Protein 6S7V (pdb70)

B-factor: mean 104.99, std 56.51, range [13.63, 269.85]

Sequence (378 aa):
ANHKNFILMLIILFLMEFARGMYILSYINFLPTVTSIAVAITSLAFSIHFIADASTNFVIGFLLKKFGTKIVLTTGFILAFTSLFLVIWFPASPFVIIFSAMMLGIAVSPIWVIMLSSVEEDKRGKQMGYVYFSWLLGLLVGMVFMNLLIKVHPTRFAFMMSLVVLIAWILYYFVDVKLTNYNTRPVKAQLRQIVDVTKRHLLLFPGILLQGAAIAALVPILPTYATKVINVSTIEYTVAIIIGGIGCAVSMLFLSKLIDNRSRNFMYGVILSGFILYMILIFTLSMIVNIHILWIIALAIGLMYGILLPAWNTFMARFIKSDEQEETWGVFNSIQGFGSMIGPLFGGLITQFTNNLNNTFYFSALIFLVLAVFYGSY

Foldseek 3Di:
DLVVVLVLLLVLLLLLLLLLLDLEQAQLCCLVVVHVPDNCLSVQLNVLLLLLQLVLLQLVLLCPLAVHWVVLLVVLLVQLLVLLVVCLPVPNDSVSSSVNSSSSSNNSNLSVLQSLLFSAPLLPLQSVLSNVLSSVVSNVVSNVVLVVVVVVPRSNVSVVSSCSSVVSVVSCVPDDTRDDNDHRPVVDVVSVVVSVVLVVDPLPLVVQLLLLLQVQQCPVVVVVLLVVQDDDDPCLRVVLVVLLVVLLVVLSVVLSGCRSVPDDDDLLVVQLVLLVQVLVLLVVHSPDHDSCRSNVSSNSPSNSVNNNPSSVSSLSVVPPDDPSSSNSVSNSSSSNSNSNVVNNVVLVVLCPPHNSVSSVVSNVSSVVVVVVSVVSPD

Radius of gyration: 20.87 Å; Cα contacts (8 Å, |Δi|>4): 549; chains: 1; bounding box: 49×50×49 Å

Structure (mmCIF, N/CA/C/O backbone):
data_6S7V
#
_entry.id   6S7V
#
_cell.length_a   51.390
_cell.length_b   162.470
_cell.length_c   191.050
_cell.angle_alpha   90.000
_cell.angle_beta   90.000
_cell.angle_gamma   90.000
#
_symmetry.space_group_name_H-M   'C 2 2 21'
#
loop_
_atom_site.group_PDB
_atom_site.id
_atom_site.type_symbol
_atom_site.label_atom_id
_atom_site.label_alt_id
_atom_site.label_comp_id
_atom_site.label_asym_id
_atom_site.label_entity_id
_atom_site.label_seq_id
_atom_site.pdbx_PDB_ins_code
_atom_site.Cartn_x
_atom_site.Cartn_y
_atom_site.Cartn_z
_atom_site.occupancy
_atom_site.B_iso_or_equiv
_atom_site.auth_seq_id
_atom_site.auth_comp_id
_atom_site.auth_asym_id
_atom_site.auth_atom_id
_atom_site.pdbx_PDB_model_num
ATOM 1 N N . ALA A 1 1 ? 19.642 127.105 31.836 1.00 74.10 16 ALA A N 1
ATOM 2 C CA . ALA A 1 1 ? 19.631 126.432 33.135 1.00 71.31 16 ALA A CA 1
ATOM 3 C C . ALA A 1 1 ? 18.554 125.358 33.180 1.00 69.40 16 ALA A C 1
ATOM 4 O O . ALA A 1 1 ? 17.762 125.300 34.126 1.00 67.31 16 ALA A O 1
ATOM 6 N N . ASN A 1 2 ? 18.561 124.492 32.163 1.00 120.42 17 ASN A N 1
ATOM 7 C CA . ASN A 1 2 ? 17.362 123.728 31.831 1.00 119.50 17 ASN A CA 1
ATOM 8 C C . ASN A 1 2 ? 16.923 122.788 32.949 1.00 116.60 17 ASN A C 1
ATOM 9 O O . ASN A 1 2 ? 15.718 122.582 33.131 1.00 115.38 17 ASN A O 1
ATOM 14 N N . HIS A 1 3 ? 17.859 122.210 33.709 1.00 38.45 18 HIS A N 1
ATOM 15 C CA . HIS A 1 3 ? 17.436 121.340 34.807 1.00 35.79 18 HIS A CA 1
ATOM 16 C C . HIS A 1 3 ? 16.883 122.145 35.979 1.00 34.38 18 HIS A C 1
ATOM 17 O O . HIS A 1 3 ? 15.948 121.703 36.654 1.00 32.50 18 HIS A O 1
ATOM 24 N N . LYS A 1 4 ? 17.454 123.317 36.258 1.00 58.15 19 LYS A N 1
ATOM 25 C CA . LYS A 1 4 ? 16.867 124.165 37.286 1.00 57.14 19 LYS A CA 1
ATOM 26 C C . LYS A 1 4 ? 15.498 124.677 36.851 1.00 57.36 19 LYS A C 1
ATOM 27 O O . LYS A 1 4 ? 14.595 124.837 37.685 1.00 55.89 19 LYS A O 1
ATOM 33 N N . ASN A 1 5 ? 15.318 124.890 35.542 1.00 36.47 20 ASN A N 1
ATOM 34 C CA . ASN A 1 5 ? 14.056 125.344 34.983 1.00 36.97 20 ASN A CA 1
ATOM 35 C C . ASN A 1 5 ? 13.121 124.205 34.607 1.00 35.93 20 ASN A C 1
ATOM 36 O O . ASN A 1 5 ? 11.916 124.435 34.471 1.00 35.70 20 ASN A O 1
ATOM 41 N N . PHE A 1 6 ? 13.622 122.985 34.422 1.00 35.40 21 PHE A N 1
ATOM 42 C CA . PHE A 1 6 ? 12.684 121.875 34.365 1.00 34.04 21 PHE A CA 1
ATOM 43 C C . PHE A 1 6 ? 11.964 121.741 35.690 1.00 31.64 21 PHE A C 1
ATOM 44 O O . PHE A 1 6 ? 10.763 121.460 35.722 1.00 30.77 21 PHE A O 1
ATOM 52 N N . ILE A 1 7 ? 12.665 122.005 36.797 1.00 45.74 22 ILE A N 1
ATOM 53 C CA . ILE A 1 7 ? 12.001 122.008 38.095 1.00 43.71 22 ILE A CA 1
ATOM 54 C C . ILE A 1 7 ? 10.951 123.099 38.139 1.00 44.10 22 ILE A C 1
ATOM 55 O O . ILE A 1 7 ? 9.771 122.845 38.413 1.00 43.00 22 ILE A O 1
ATOM 60 N N . LEU A 1 8 ? 11.364 124.331 37.845 1.00 40.69 23 LEU A N 1
ATOM 61 C CA . LEU A 1 8 ? 10.444 125.452 37.950 1.00 41.19 23 LEU A CA 1
ATOM 62 C C . LEU A 1 8 ? 9.208 125.208 37.110 1.00 41.47 23 LEU A C 1
ATOM 63 O O . LEU A 1 8 ? 8.078 125.277 37.608 1.00 40.43 23 LEU A O 1
ATOM 68 N N . MET A 1 9 ? 9.405 124.851 35.845 1.00 32.95 24 MET A N 1
ATOM 69 C CA . MET A 1 9 ? 8.254 124.624 34.992 1.00 33.41 24 MET A CA 1
ATOM 70 C C . MET A 1 9 ? 7.419 123.466 35.498 1.00 31.32 24 MET A C 1
ATOM 71 O O . MET A 1 9 ? 6.183 123.551 35.483 1.00 30.94 24 MET A O 1
ATOM 76 N N . LEU A 1 10 ? 8.071 122.442 36.061 1.00 33.95 25 LEU A N 1
ATOM 77 C CA . LEU A 1 10 ? 7.335 121.334 36.662 1.00 31.94 25 LEU A CA 1
ATOM 78 C C . LEU A 1 10 ? 6.379 121.832 37.731 1.00 30.63 25 LEU A C 1
ATOM 79 O O . LEU A 1 10 ? 5.225 121.379 37.818 1.00 29.75 25 LEU A O 1
ATOM 84 N N . ILE A 1 11 ? 6.835 122.787 38.538 1.00 37.45 26 ILE A N 1
ATOM 85 C CA . ILE A 1 11 ? 5.964 123.353 39.551 1.00 36.46 26 ILE A CA 1
ATOM 86 C C . ILE A 1 11 ? 4.910 124.243 38.912 1.00 37.66 26 I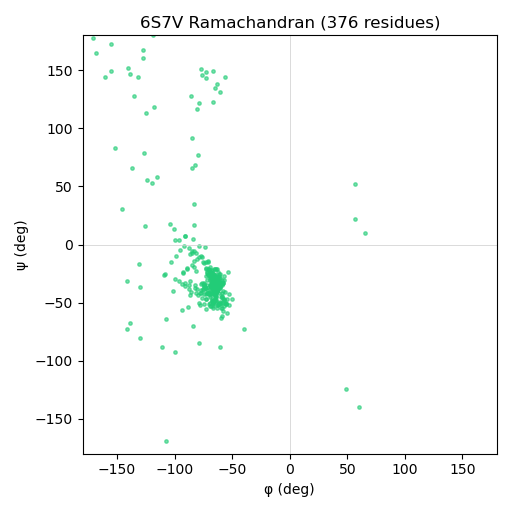LE A C 1
ATOM 87 O O . ILE A 1 11 ? 3.723 124.162 39.257 1.00 36.83 26 ILE A O 1
ATOM 92 N N . ILE A 1 12 ? 5.309 125.047 37.917 1.00 41.15 27 ILE A N 1
ATOM 93 C CA . ILE A 1 12 ? 4.363 125.976 37.309 1.00 42.48 27 ILE A CA 1
ATOM 94 C C . ILE A 1 12 ? 3.220 125.206 36.675 1.00 42.18 27 ILE A C 1
ATOM 95 O O . ILE A 1 12 ? 2.042 125.446 36.984 1.00 41.70 27 ILE A O 1
ATOM 100 N N . LEU A 1 13 ? 3.555 124.200 35.862 1.00 35.43 28 LEU A N 1
ATOM 101 C CA . LEU A 1 13 ? 2.528 123.323 35.328 1.00 35.03 28 LEU A CA 1
ATOM 102 C C . LEU A 1 13 ? 1.660 122.772 36.455 1.00 32.85 28 LEU A C 1
ATOM 103 O O . LEU A 1 13 ? 0.433 122.940 36.437 1.00 32.71 28 LEU A O 1
ATOM 108 N N . PHE A 1 14 ? 2.280 122.190 37.494 1.00 44.65 29 PHE A N 1
ATOM 109 C CA . PHE A 1 14 ? 1.464 121.646 38.578 1.00 42.71 29 PHE A CA 1
ATOM 110 C C . PHE A 1 14 ? 0.523 122.713 39.115 1.00 42.79 29 PHE A C 1
ATOM 111 O O . PHE A 1 14 ? -0.684 122.482 39.241 1.00 42.21 29 PHE A O 1
ATOM 119 N N . LEU A 1 15 ? 1.051 123.915 39.376 1.00 24.96 30 LEU A N 1
ATOM 120 C CA . LEU A 1 15 ? 0.214 124.951 39.956 1.00 25.11 30 LEU A CA 1
ATOM 121 C C . LEU A 1 15 ? -0.901 125.338 39.005 1.00 26.30 30 LEU A C 1
ATOM 122 O O . LEU A 1 15 ? -2.045 125.539 39.433 1.00 25.83 30 LEU A O 1
ATOM 127 N N . MET A 1 16 ? -0.603 125.377 37.701 1.00 27.89 31 MET A N 1
ATOM 128 C CA . MET A 1 16 ? -1.650 125.664 36.727 1.00 29.14 31 MET A CA 1
ATOM 129 C C . MET A 1 16 ? -2.695 124.564 36.689 1.00 27.96 31 MET A C 1
ATOM 130 O O . MET A 1 16 ? -3.884 124.850 36.539 1.00 28.23 31 MET A O 1
ATOM 135 N N . GLU A 1 17 ? -2.293 123.308 36.861 1.00 26.67 32 GLU A N 1
ATOM 136 C CA . GLU A 1 17 ? -3.311 122.272 36.977 1.00 25.46 32 GLU A CA 1
ATOM 137 C C . GLU A 1 17 ? -4.097 122.397 38.279 1.00 23.96 32 GLU A C 1
ATOM 138 O O . GLU A 1 17 ? -5.256 121.967 38.342 1.00 23.40 32 GLU A O 1
ATOM 144 N N . PHE A 1 18 ? -3.505 123.010 39.307 1.00 35.78 33 PHE A N 1
ATOM 145 C CA . PHE A 1 18 ? -4.275 123.302 40.504 1.00 34.71 33 PHE A CA 1
ATOM 146 C C . PHE A 1 18 ? -5.427 124.231 40.181 1.00 35.78 33 PHE A C 1
ATOM 147 O O . PHE A 1 18 ? -6.459 124.203 40.859 1.00 35.01 33 PHE A O 1
ATOM 155 N N . ALA A 1 19 ? -5.281 125.045 39.140 1.00 25.29 34 ALA A N 1
ATOM 156 C CA . ALA A 1 19 ? -6.348 125.945 38.739 1.00 26.50 34 ALA A CA 1
ATOM 157 C C . ALA A 1 19 ? -7.432 125.231 37.951 1.00 26.62 34 ALA A C 1
ATOM 158 O O . ALA A 1 19 ? -8.389 125.879 37.518 1.00 27.70 34 ALA A O 1
ATOM 160 N N . ARG A 1 20 ? -7.275 123.934 37.702 1.00 64.72 35 ARG A N 1
ATOM 161 C CA . ARG A 1 20 ? -8.389 123.084 37.306 1.00 64.36 35 ARG A CA 1
ATOM 162 C C . ARG A 1 20 ? -9.140 122.498 38.501 1.00 62.51 35 ARG A C 1
ATOM 163 O O . ARG A 1 20 ? -10.142 121.800 38.309 1.00 62.12 35 ARG A O 1
ATOM 171 N N . GLY A 1 21 ? -8.685 122.766 39.725 1.00 48.12 36 GLY A N 1
ATOM 172 C CA . GLY A 1 21 ? -9.592 122.658 40.835 1.00 46.95 36 GLY A CA 1
ATOM 173 C C . GLY A 1 21 ? -10.586 123.787 40.884 1.00 47.92 36 GLY A C 1
ATOM 174 O O . GLY A 1 21 ? -11.454 123.827 41.763 1.00 47.20 36 GLY A O 1
ATOM 175 N N . MET A 1 22 ? -10.471 124.725 39.949 1.00 28.03 37 MET A N 1
ATOM 176 C CA . MET A 1 22 ? -11.469 125.772 39.815 1.00 29.20 37 MET A CA 1
ATOM 177 C C . MET A 1 22 ? -12.467 125.487 38.702 1.00 30.12 37 MET A C 1
ATOM 178 O O . MET A 1 22 ? -13.484 124.808 38.892 1.00 29.35 37 MET A O 1
ATOM 183 N N . TYR A 1 23 ? -12.168 125.993 37.530 1.00 114.57 38 TYR A N 1
ATOM 184 C CA . TYR A 1 23 ? -13.192 126.145 36.526 1.00 115.91 38 TYR A CA 1
ATOM 185 C C . TYR A 1 23 ? -13.457 124.893 35.752 1.00 115.62 38 TYR A C 1
ATOM 186 O O . TYR A 1 23 ? -14.039 124.981 34.666 1.00 117.06 38 TYR A O 1
ATOM 195 N N . ILE A 1 24 ? -13.033 123.733 36.240 1.00 27.20 39 ILE A N 1
ATOM 196 C CA . ILE A 1 24 ? -13.393 122.506 35.545 1.00 26.94 39 ILE A CA 1
ATOM 197 C C . ILE A 1 24 ? -13.969 121.493 36.519 1.00 24.97 39 ILE A C 1
ATOM 198 O O . ILE A 1 24 ? -15.193 121.349 36.621 1.00 24.85 39 ILE A O 1
ATOM 203 N N . LEU A 1 25 ? -13.094 120.794 37.243 1.00 24.16 40 LEU A N 1
ATOM 204 C CA . LEU A 1 25 ? -13.522 119.612 37.981 1.00 22.45 40 LEU A CA 1
ATOM 205 C C . LEU A 1 25 ? -14.347 119.958 39.217 1.00 21.54 40 LEU A C 1
ATOM 206 O O . LEU A 1 25 ? -15.310 119.249 39.533 1.00 20.79 40 LEU A O 1
ATOM 211 N N . SER A 1 26 ? -14.025 121.037 39.922 1.00 21.05 41 SER A N 1
ATOM 212 C CA . SER A 1 26 ? -14.745 121.248 41.171 1.00 20.16 41 SER A CA 1
ATOM 213 C C . SER A 1 26 ? -15.746 122.392 41.091 1.00 21.32 41 SER A C 1
ATOM 214 O O . SER A 1 26 ? -16.957 122.165 41.216 1.00 21.22 41 SER A O 1
ATOM 217 N N . TYR A 1 27 ? -15.257 123.622 40.889 1.00 22.51 42 TYR A N 1
ATOM 218 C CA . TYR A 1 27 ? -16.108 124.790 41.101 1.00 23.50 42 TYR A CA 1
ATOM 219 C C . TYR A 1 27 ? -17.208 124.902 40.053 1.00 24.75 42 TYR A C 1
ATOM 220 O O . TYR A 1 27 ? -18.350 125.241 40.381 1.00 24.98 42 TYR A O 1
ATOM 229 N N . ILE A 1 28 ? -16.890 124.646 38.787 1.00 25.70 43 ILE A N 1
ATOM 230 C CA . ILE A 1 28 ? -17.944 124.667 37.779 1.00 26.93 43 ILE A CA 1
ATOM 231 C C . ILE A 1 28 ? -18.968 123.580 38.067 1.00 25.81 43 ILE A C 1
ATOM 232 O O . ILE A 1 28 ? -20.182 123.809 37.990 1.00 26.35 43 ILE A O 1
ATOM 237 N N . ASN A 1 29 ? -18.489 122.402 38.482 1.00 39.89 44 ASN A N 1
ATOM 238 C CA . ASN A 1 29 ? -19.364 121.276 38.754 1.00 38.84 44 ASN A CA 1
ATOM 239 C C . ASN A 1 29 ? -20.313 121.586 39.894 1.00 38.22 44 ASN A C 1
ATOM 240 O O . ASN A 1 29 ? -21.357 120.935 40.012 1.00 37.83 44 ASN A O 1
ATOM 245 N N . PHE A 1 30 ? -19.991 122.562 40.742 1.00 27.78 45 PHE A N 1
ATOM 246 C CA . PHE A 1 30 ? -20.859 122.805 41.882 1.00 27.23 45 PHE A CA 1
ATOM 247 C C . PHE A 1 30 ? -21.937 123.858 41.660 1.00 28.63 45 PHE A C 1
ATOM 248 O O . PHE A 1 30 ? -22.981 123.771 42.308 1.00 28.34 45 PHE A O 1
ATOM 256 N N . LEU A 1 31 ? -21.767 124.787 40.724 1.00 54.52 46 LEU A N 1
ATOM 257 C CA . LEU A 1 31 ? -22.644 125.959 40.659 1.00 55.93 46 LEU A CA 1
ATOM 258 C C . LEU A 1 31 ? -24.141 125.652 40.699 1.00 56.05 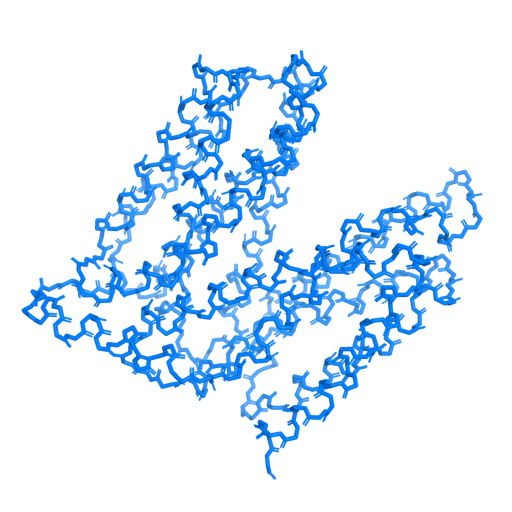46 LEU A C 1
ATOM 259 O O . LEU A 1 31 ? -24.858 126.321 41.461 1.00 56.28 46 LEU A O 1
ATOM 264 N N . PRO A 1 32 ? -24.679 124.694 39.935 1.00 66.66 47 PRO A N 1
ATOM 265 C CA . PRO A 1 32 ? -26.141 124.519 39.938 1.00 66.99 47 PRO A CA 1
ATOM 266 C C . PRO A 1 32 ? -26.719 124.230 41.312 1.00 65.76 47 PRO A C 1
ATOM 267 O O . PRO A 1 32 ? -27.848 124.656 41.588 1.00 66.36 47 PRO A O 1
ATOM 271 N N . THR A 1 33 ? -25.984 123.525 42.175 1.00 24.03 48 THR A N 1
ATOM 272 C CA . THR A 1 33 ? -26.529 123.155 43.479 1.00 22.95 48 THR A CA 1
ATOM 273 C C . THR A 1 33 ? -26.819 124.372 44.351 1.00 23.52 48 THR A C 1
ATOM 274 O O . THR A 1 33 ? -27.877 124.455 44.995 1.00 23.61 48 THR A O 1
ATOM 278 N N . VAL A 1 34 ? -25.900 125.327 44.383 1.00 27.40 49 VAL A N 1
ATOM 279 C CA . VAL A 1 34 ? -26.058 126.478 45.259 1.00 27.95 49 VAL A CA 1
ATOM 280 C C . VAL A 1 34 ? -26.732 127.662 44.580 1.00 29.81 49 VAL A C 1
ATOM 281 O O . VAL A 1 34 ? -27.339 128.494 45.273 1.00 30.41 49 VAL A O 1
ATOM 285 N N . THR A 1 35 ? -26.653 127.760 43.262 1.00 62.28 50 THR A N 1
ATOM 286 C CA . THR A 1 35 ? -27.150 128.908 42.528 1.00 64.22 50 THR A CA 1
ATOM 287 C C . THR A 1 35 ? -28.238 128.473 41.561 1.00 64.98 50 THR A C 1
ATOM 288 O O . THR A 1 35 ? -28.589 127.292 41.467 1.00 63.99 50 THR A O 1
ATOM 292 N N . SER A 1 36 ? -28.764 129.459 40.835 1.00 40.29 51 SER A N 1
ATOM 293 C CA . SER A 1 36 ? -29.755 129.241 39.790 1.00 41.41 51 SER A CA 1
ATOM 294 C C . SER A 1 36 ? -29.112 129.032 38.426 1.00 42.21 51 SER A C 1
ATOM 295 O O . SER A 1 36 ? -29.823 128.988 37.414 1.00 43.49 51 SER A O 1
ATOM 298 N N . ILE A 1 37 ? -27.781 128.927 38.381 1.00 62.20 52 ILE A N 1
ATOM 299 C CA . ILE A 1 37 ? -27.104 128.637 37.127 1.00 62.92 52 ILE A CA 1
ATOM 300 C C . ILE A 1 37 ? -27.527 127.274 36.611 1.00 62.17 52 ILE A C 1
ATOM 301 O O . ILE A 1 37 ? -27.583 126.289 37.357 1.00 60.40 52 ILE A O 1
ATOM 306 N N . ALA A 1 38 ? -27.756 127.208 35.304 1.00 59.38 53 ALA A N 1
ATOM 307 C CA . ALA A 1 38 ? -28.311 126.029 34.667 1.00 59.09 53 ALA A CA 1
ATOM 308 C C . ALA A 1 38 ? -27.463 124.803 34.946 1.00 57.24 53 ALA A C 1
ATOM 309 O O . ALA A 1 38 ? -26.233 124.870 35.029 1.00 56.79 53 ALA A O 1
ATOM 311 N N . VAL A 1 39 ? -28.148 123.667 35.091 1.00 60.02 54 VAL A N 1
ATOM 312 C CA . VAL A 1 39 ? -27.457 122.393 35.237 1.00 58.44 54 VAL A CA 1
ATOM 313 C C . VAL A 1 39 ? -26.636 122.078 33.997 1.00 59.30 54 VAL A C 1
ATOM 314 O O . VAL A 1 39 ? -25.694 121.283 34.063 1.00 58.23 54 VAL A O 1
ATOM 318 N N . ALA A 1 40 ? -27.007 122.663 32.855 1.00 72.60 55 ALA A N 1
ATOM 319 C CA . ALA A 1 40 ? -26.327 122.467 31.583 1.00 73.83 55 ALA A CA 1
ATOM 320 C C . ALA A 1 40 ? -25.230 123.483 31.331 1.00 74.78 55 ALA A C 1
ATOM 321 O O . ALA A 1 40 ? -24.231 123.148 30.690 1.00 75.07 55 ALA A O 1
ATOM 323 N N . ILE A 1 41 ? -25.401 124.719 31.804 1.00 50.72 56 ILE A N 1
ATOM 324 C CA . ILE A 1 41 ? -24.430 125.767 31.502 1.00 51.89 56 ILE A CA 1
ATOM 325 C C . ILE A 1 41 ? -23.059 125.413 32.068 1.00 50.42 56 ILE A C 1
ATOM 326 O O . ILE A 1 41 ? -22.025 125.655 31.428 1.00 51.28 56 ILE A O 1
ATOM 331 N N . THR A 1 42 ? -23.025 124.808 33.259 1.00 36.92 57 THR A N 1
ATOM 332 C CA . THR A 1 42 ? -21.756 124.314 33.773 1.00 35.50 57 THR A CA 1
ATOM 333 C C . THR A 1 42 ? -21.226 123.167 32.921 1.00 35.38 57 THR A C 1
ATOM 334 O O . THR A 1 42 ? -20.009 123.028 32.755 1.00 35.23 57 THR A O 1
ATOM 338 N N . SER A 1 43 ? -22.121 122.351 32.355 1.00 53.79 58 SER A N 1
ATOM 339 C CA . SER A 1 43 ? -21.690 121.291 31.451 1.00 53.96 58 SER A CA 1
ATOM 340 C C . SER A 1 43 ? -21.229 121.833 30.106 1.00 56.20 58 SER A C 1
ATOM 341 O O . SER A 1 43 ? -20.500 121.141 29.386 1.00 56.51 58 SER A O 1
ATOM 344 N N . LEU A 1 44 ? -21.653 123.039 29.741 1.00 36.09 59 LEU A N 1
ATOM 345 C CA . LEU A 1 44 ? -21.176 123.644 28.510 1.00 38.39 59 LEU A CA 1
ATOM 346 C C . LEU A 1 44 ? -19.858 124.378 28.707 1.00 38.57 59 LEU A C 1
ATOM 347 O O . LEU A 1 44 ? -18.969 124.279 27.852 1.00 39.67 59 LEU A O 1
ATOM 352 N N . ALA A 1 45 ? -19.714 125.105 29.824 1.00 58.97 60 ALA A N 1
ATOM 353 C CA . ALA A 1 45 ? -18.468 12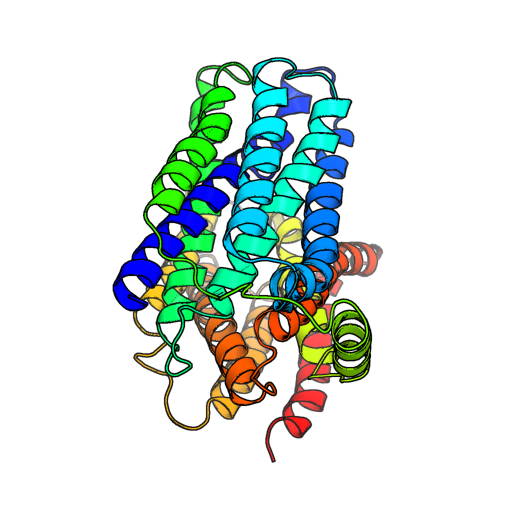5.822 30.083 1.00 59.13 60 ALA A CA 1
ATOM 354 C C . ALA A 1 45 ? -17.300 124.860 30.184 1.00 57.89 60 ALA A C 1
ATOM 355 O O . ALA A 1 45 ? -16.177 125.200 29.792 1.00 58.69 60 ALA A O 1
ATOM 357 N N . PHE A 1 46 ? -17.568 123.647 30.672 1.00 44.68 61 PHE A N 1
ATOM 358 C CA . PHE A 1 46 ? -16.572 122.583 30.731 1.00 43.52 61 PHE A CA 1
ATOM 359 C C . PHE A 1 46 ? -15.994 122.297 29.350 1.00 45.24 61 PHE A C 1
ATOM 360 O O . PHE A 1 46 ? -14.771 122.254 29.166 1.00 45.42 61 PHE A O 1
ATOM 368 N N . SER A 1 47 ? -16.863 122.145 28.352 1.00 47.68 62 SER A N 1
ATOM 369 C CA . SER A 1 47 ? -16.393 121.712 27.043 1.00 49.34 62 SER A CA 1
ATOM 370 C C . SER A 1 47 ? -15.837 122.881 26.229 1.00 51.70 62 SER A C 1
ATOM 371 O O . SER A 1 47 ? -14.833 122.721 25.528 1.00 52.72 62 SER A O 1
ATOM 374 N N . ILE A 1 48 ? -16.454 124.065 26.330 1.00 41.69 63 ILE A N 1
ATOM 375 C CA . ILE A 1 48 ? -15.898 125.276 25.724 1.00 43.86 63 ILE A CA 1
ATOM 376 C C . ILE A 1 48 ? -14.579 125.650 26.382 1.00 43.07 63 ILE A C 1
ATOM 377 O O . ILE A 1 48 ? -13.783 126.400 25.806 1.00 44.79 63 ILE A O 1
ATOM 382 N N . HIS A 1 49 ? -14.332 125.164 27.596 1.00 72.37 64 HIS A N 1
ATOM 383 C CA . HIS A 1 49 ? -12.981 125.233 28.134 1.00 71.56 64 HIS A CA 1
ATOM 384 C C . HIS A 1 49 ? -12.045 124.326 27.351 1.00 71.96 64 HIS A C 1
ATOM 385 O O . HIS A 1 49 ? -10.960 124.750 26.940 1.00 73.10 64 HIS A O 1
ATOM 392 N N . PHE A 1 50 ? -12.448 123.070 27.125 1.00 59.71 65 PHE A N 1
ATOM 393 C CA . PHE A 1 50 ? -11.526 122.125 26.494 1.00 59.96 65 PHE A CA 1
ATOM 394 C C . PHE A 1 50 ? -11.376 122.360 24.995 1.00 62.77 65 PHE A C 1
ATOM 395 O O . PHE A 1 50 ? -10.293 122.117 24.447 1.00 63.64 65 PHE A O 1
ATOM 403 N N . ILE A 1 51 ? -12.435 122.808 24.306 1.00 94.73 66 ILE A N 1
ATOM 404 C CA . ILE A 1 51 ? -12.236 123.178 22.908 1.00 97.66 66 ILE A CA 1
ATOM 405 C C . ILE A 1 51 ? -11.333 124.397 22.827 1.00 99.00 66 ILE A C 1
ATOM 406 O O . ILE A 1 51 ? -10.551 124.528 21.883 1.00 101.02 66 ILE A O 1
ATOM 411 N N . ALA A 1 52 ? -11.379 125.279 23.830 1.00 75.90 67 ALA A N 1
ATOM 412 C CA . ALA A 1 52 ? -10.485 126.430 23.831 1.00 77.11 67 ALA A CA 1
ATOM 413 C C . ALA A 1 52 ? -9.035 125.983 23.921 1.00 76.64 67 ALA A C 1
ATOM 414 O O . ALA A 1 52 ? -8.187 126.445 23.152 1.00 78.66 67 ALA A O 1
ATOM 416 N N . ASP A 1 53 ? -8.742 125.039 24.821 1.00 49.21 68 ASP A N 1
ATOM 417 C CA . ASP A 1 53 ? -7.385 124.515 24.928 1.00 48.70 68 ASP A CA 1
ATOM 418 C C . ASP A 1 53 ? -6.969 123.806 23.644 1.00 50.48 68 ASP A C 1
ATOM 419 O O . ASP A 1 53 ? -5.917 124.109 23.067 1.00 52.06 68 ASP A O 1
ATOM 424 N N . ALA A 1 54 ? -7.798 122.867 23.172 1.00 75.64 69 ALA A N 1
ATOM 425 C CA . ALA A 1 54 ? -7.411 122.055 22.023 1.00 77.24 69 ALA A CA 1
ATOM 426 C C . ALA A 1 54 ? -7.228 122.912 20.779 1.00 80.51 69 ALA A C 1
ATOM 427 O O . ALA A 1 54 ? -6.304 122.681 19.991 1.00 82.13 69 ALA A O 1
ATOM 429 N N . SER A 1 55 ? -8.068 123.934 20.607 1.00 52.63 70 SER A N 1
ATOM 430 C CA . SER A 1 55 ? -7.936 124.817 19.457 1.00 55.87 70 SER A CA 1
ATOM 431 C C . SER A 1 55 ? -6.725 125.718 19.606 1.00 56.65 70 SER A C 1
ATOM 432 O O . SER A 1 55 ? -5.929 125.861 18.673 1.00 58.95 70 SER A O 1
ATOM 435 N N . THR A 1 56 ? -6.557 126.323 20.781 1.00 98.44 71 THR A N 1
ATOM 436 C CA . THR A 1 56 ? -5.481 127.278 20.957 1.00 99.27 71 THR A CA 1
ATOM 437 C C . THR A 1 56 ? -4.115 126.606 20.929 1.00 98.96 71 THR A C 1
ATOM 438 O O . THR A 1 56 ? -3.116 127.288 20.683 1.00 100.42 71 THR A O 1
ATOM 442 N N . ASN A 1 57 ? -4.055 125.287 21.145 1.00 72.91 72 ASN A N 1
ATOM 443 C CA . ASN A 1 57 ? -2.766 124.605 21.211 1.00 72.48 72 ASN A CA 1
ATOM 444 C C . ASN A 1 57 ? -1.957 124.792 19.930 1.00 75.57 72 ASN A C 1
ATOM 445 O O . ASN A 1 57 ? -0.816 125.281 19.959 1.00 76.34 72 ASN A O 1
ATOM 450 N N . PHE A 1 58 ? -2.526 124.402 18.787 1.00 72.57 73 PHE A N 1
ATOM 451 C CA . PHE A 1 58 ? -1.689 124.346 17.598 1.00 75.44 73 PHE A CA 1
ATOM 452 C C . PHE A 1 58 ? -1.297 125.741 17.147 1.00 77.90 73 PHE A C 1
ATOM 453 O O . PHE A 1 58 ? -0.137 125.966 16.785 1.00 79.37 73 PHE A O 1
ATOM 461 N N . VAL A 1 59 ? -2.215 126.706 17.247 1.00 70.86 74 VAL A N 1
ATOM 462 C CA . VAL A 1 59 ? -1.878 128.073 16.859 1.00 73.25 74 VAL A CA 1
ATOM 463 C C . VAL A 1 59 ? -0.844 128.674 17.808 1.00 72.07 74 VAL A C 1
ATOM 464 O O . VAL A 1 59 ? 0.078 129.378 17.373 1.00 74.14 74 VAL A O 1
ATOM 468 N N . ILE A 1 60 ? -0.958 128.390 19.112 1.00 108.27 75 ILE A N 1
ATOM 469 C CA . ILE A 1 60 ? -0.020 128.959 20.072 1.00 107.12 75 ILE A CA 1
ATOM 470 C C . ILE A 1 60 ? 1.368 128.373 19.881 1.00 107.42 75 ILE A C 1
ATOM 471 O O . ILE A 1 60 ? 2.372 129.027 20.192 1.00 107.83 75 ILE A O 1
ATOM 476 N N . GLY A 1 61 ? 1.460 127.149 19.357 1.00 63.22 76 GLY A N 1
ATOM 477 C CA . GLY A 1 61 ? 2.778 126.593 19.110 1.00 63.75 76 GLY A CA 1
ATOM 478 C C . GLY A 1 61 ? 3.599 127.468 18.180 1.00 67.05 76 GLY A C 1
ATOM 479 O O . GLY A 1 61 ? 4.757 127.795 18.464 1.00 67.28 76 GLY A O 1
ATOM 480 N N . PHE A 1 62 ? 2.988 127.901 17.076 1.00 91.14 77 PHE A N 1
ATOM 481 C CA . PHE A 1 62 ? 3.632 128.869 16.198 1.00 94.49 77 PHE A CA 1
ATOM 482 C C . PHE A 1 62 ? 3.741 130.231 16.865 1.00 94.44 77 PHE A C 1
ATOM 483 O O . PHE A 1 62 ? 4.805 130.856 16.819 1.00 95.73 77 PHE A O 1
ATOM 491 N N . LEU A 1 63 ? 2.683 130.669 17.565 1.00 80.50 78 LEU A N 1
ATOM 492 C CA . LEU A 1 63 ? 2.696 132.002 18.166 1.00 80.69 78 LEU A CA 1
ATOM 493 C C . LEU A 1 63 ? 3.878 132.168 19.106 1.00 79.29 78 LEU A C 1
ATOM 494 O O . LEU A 1 63 ? 4.363 133.286 19.307 1.00 80.40 78 LEU A O 1
ATOM 499 N N . LEU A 1 64 ? 4.359 131.073 19.679 1.00 146.90 79 LEU A N 1
ATOM 500 C CA . LEU A 1 64 ? 5.645 131.095 20.356 1.00 146.05 79 LEU A CA 1
ATOM 501 C C . LEU A 1 64 ? 6.816 130.770 19.447 1.00 148.24 79 LEU A C 1
ATOM 502 O O . LEU A 1 64 ? 7.945 131.147 19.774 1.00 148.53 79 LEU A O 1
ATOM 507 N N . LYS A 1 65 ? 6.589 130.096 18.315 1.00 83.79 80 LYS A N 1
ATOM 508 C CA . LYS A 1 65 ? 7.736 129.655 17.530 1.00 85.72 80 LYS A CA 1
ATOM 509 C C . LYS A 1 65 ? 8.589 130.830 17.071 1.00 88.55 80 LYS A C 1
ATOM 510 O O . LYS A 1 65 ? 9.823 130.719 17.029 1.00 89.25 80 LYS A O 1
ATOM 516 N N . LYS A 1 66 ? 7.963 131.979 16.792 1.00 121.11 81 LYS A N 1
ATOM 517 C CA . LYS A 1 66 ? 8.710 133.163 16.377 1.00 123.91 81 LYS A CA 1
ATOM 518 C C . LYS A 1 66 ? 8.175 134.461 16.958 1.00 123.83 81 LYS A C 1
ATOM 519 O O . LYS A 1 66 ? 8.967 135.387 17.169 1.00 124.95 81 LYS A O 1
ATOM 525 N N . PHE A 1 67 ? 6.872 134.580 17.204 1.00 102.11 82 PHE A N 1
ATOM 526 C CA . PHE A 1 67 ? 6.326 135.875 17.599 1.00 102.59 82 PHE A CA 1
ATOM 527 C C . PHE A 1 67 ? 6.739 136.259 19.020 1.00 100.09 82 PHE A C 1
ATOM 528 O O . PHE A 1 67 ? 6.920 137.448 19.317 1.00 101.14 82 PHE A O 1
ATOM 536 N N . GLY A 1 68 ? 6.945 135.282 19.897 1.00 78.23 83 GLY A N 1
ATOM 537 C CA . GLY A 1 68 ? 7.309 135.647 21.252 1.00 75.98 83 GLY A CA 1
ATOM 538 C C . GLY A 1 68 ? 7.724 134.435 22.051 1.00 72.95 83 GLY A C 1
ATOM 539 O O . GLY A 1 68 ? 7.696 133.303 21.564 1.00 72.54 83 GLY A O 1
ATOM 540 N N . THR A 1 69 ? 8.118 134.698 23.304 1.00 81.20 84 THR A N 1
ATOM 541 C CA . THR A 1 69 ? 8.470 133.665 24.279 1.00 78.14 84 THR A CA 1
ATOM 542 C C . THR A 1 69 ? 7.964 134.028 25.669 1.00 75.68 84 THR A C 1
ATOM 543 O O . THR A 1 69 ? 7.009 133.427 26.170 1.00 73.56 84 THR A O 1
ATOM 547 N N . LYS A 1 70 ? 8.611 135.008 26.302 1.00 96.35 85 LYS A N 1
ATOM 548 C CA . LYS A 1 70 ? 8.238 135.372 27.663 1.00 94.19 85 LYS A CA 1
ATOM 549 C C . LYS A 1 70 ? 6.833 135.965 27.726 1.00 94.24 85 LYS A C 1
ATOM 550 O O . LYS A 1 70 ? 6.081 135.672 28.662 1.00 91.92 85 LYS A O 1
ATOM 556 N N . ILE A 1 71 ? 6.445 136.776 26.735 1.00 68.52 86 ILE A N 1
ATOM 557 C CA . ILE A 1 71 ? 5.157 137.458 26.851 1.00 68.72 86 ILE A CA 1
ATOM 558 C C . ILE A 1 71 ? 3.983 136.507 26.614 1.00 67.38 86 ILE A C 1
ATOM 559 O O . ILE A 1 71 ? 2.924 136.661 27.236 1.00 66.11 86 ILE A O 1
ATOM 564 N N . VAL A 1 72 ? 4.131 135.517 25.729 1.00 88.56 87 VAL A N 1
ATOM 565 C CA . VAL A 1 72 ? 3.015 134.609 25.476 1.00 87.42 87 VAL A CA 1
ATOM 566 C C . VAL A 1 72 ? 2.680 133.817 26.733 1.00 84.01 87 VAL A C 1
ATOM 567 O O . VAL A 1 72 ? 1.504 133.627 27.067 1.00 82.80 87 VAL A O 1
ATOM 571 N N . LEU A 1 73 ? 3.707 133.384 27.473 1.00 61.20 88 LEU A N 1
ATOM 572 C CA . LEU A 1 73 ? 3.481 132.874 28.823 1.00 58.18 88 LEU A CA 1
ATOM 573 C C . LEU A 1 73 ? 2.943 133.971 29.734 1.00 57.86 88 LEU A C 1
ATOM 574 O O . LEU A 1 73 ? 2.067 133.720 30.572 1.00 55.93 88 LEU A O 1
ATOM 579 N N . THR A 1 74 ? 3.395 135.211 29.533 1.00 56.13 89 THR A N 1
ATOM 580 C CA . THR A 1 74 ? 2.893 136.300 30.360 1.00 56.09 89 THR A CA 1
ATOM 581 C C . THR A 1 74 ? 1.455 136.656 29.996 1.00 56.71 89 THR A C 1
ATOM 582 O O . THR A 1 74 ? 0.629 136.877 30.887 1.00 55.38 89 THR A O 1
ATOM 586 N N . THR A 1 75 ? 1.126 136.714 28.700 1.00 81.81 90 THR A N 1
ATOM 587 C CA . THR A 1 75 ? -0.264 136.986 28.342 1.00 82.39 90 THR A CA 1
ATOM 588 C C . THR A 1 75 ? -1.173 135.861 28.806 1.00 79.86 90 THR A C 1
ATOM 589 O O . THR A 1 75 ? -2.309 136.119 29.226 1.00 79.26 90 THR A O 1
ATOM 593 N N . GLY A 1 76 ? -0.687 134.617 28.777 1.00 73.89 91 GLY A N 1
ATOM 594 C CA . GLY A 1 76 ? -1.481 133.534 29.322 1.00 71.43 91 GLY A CA 1
ATOM 595 C C . GLY A 1 76 ? -1.668 133.688 30.815 1.00 69.22 91 GLY A C 1
ATOM 596 O O . GLY A 1 76 ? -2.771 133.495 31.335 1.00 67.97 91 GLY A O 1
ATOM 597 N N . PHE A 1 77 ? -0.621 134.132 31.511 1.00 45.98 92 PHE A N 1
ATOM 598 C CA . PHE A 1 77 ? -0.760 134.361 32.942 1.00 44.13 92 PHE A CA 1
ATOM 599 C C . PHE A 1 77 ? -1.784 135.448 33.217 1.00 44.95 92 PHE A C 1
ATOM 600 O O . PHE A 1 77 ? -2.624 135.302 34.112 1.00 43.36 92 PHE A O 1
ATOM 608 N N . ILE A 1 78 ? -1.788 136.499 32.395 1.00 47.55 93 ILE A N 1
ATOM 609 C CA . ILE A 1 78 ? -2.717 137.602 32.618 1.00 48.59 93 ILE A CA 1
ATOM 610 C C . ILE A 1 78 ? -4.148 137.143 32.392 1.00 48.03 93 ILE A C 1
ATOM 611 O O . ILE A 1 78 ? -5.024 137.353 33.238 1.00 47.00 93 ILE A O 1
ATOM 616 N N . LEU A 1 79 ? -4.419 136.546 31.230 1.00 67.73 94 LEU A N 1
ATOM 617 C CA . LEU A 1 79 ? -5.803 136.211 30.940 1.00 67.52 94 LEU A CA 1
ATOM 618 C C . LEU A 1 79 ? -6.316 135.133 31.878 1.00 64.62 94 LEU A C 1
ATOM 619 O O . LEU A 1 79 ? -7.487 135.174 32.271 1.00 64.00 94 LEU A O 1
ATOM 624 N N . ALA A 1 80 ? -5.453 134.203 32.306 1.00 73.31 95 ALA A N 1
ATOM 625 C CA . ALA A 1 80 ? -5.888 133.207 33.278 1.00 70.63 95 ALA A CA 1
ATOM 626 C C . ALA A 1 80 ? -6.190 133.854 34.621 1.00 69.60 95 ALA A C 1
ATOM 627 O O . ALA A 1 80 ? -7.254 133.617 35.209 1.00 68.45 95 ALA A O 1
ATOM 629 N N . PHE A 1 81 ? -5.268 134.684 35.124 1.00 46.74 96 PHE A N 1
ATOM 630 C CA . PHE A 1 81 ? -5.484 135.291 36.429 1.00 45.87 96 PHE A CA 1
ATOM 631 C C . PHE A 1 81 ? -6.699 136.200 36.417 1.00 46.99 96 PHE A C 1
ATOM 632 O O . PHE A 1 81 ? -7.452 136.252 37.390 1.00 45.86 96 PHE A O 1
ATOM 640 N N . THR A 1 82 ? -6.919 136.915 35.317 1.00 44.84 97 THR A N 1
ATOM 641 C CA . THR A 1 82 ? -8.039 137.840 35.259 1.00 46.15 97 THR A CA 1
ATOM 642 C C . THR A 1 82 ? -9.354 137.109 35.077 1.00 45.30 97 THR A C 1
ATOM 643 O O . THR A 1 82 ? -10.367 137.503 35.653 1.00 45.12 97 THR A O 1
ATOM 647 N N . SER A 1 83 ? -9.375 136.057 34.267 1.00 75.67 98 SER A N 1
ATOM 648 C CA . SER A 1 83 ? -10.610 135.310 34.118 1.00 74.85 98 SER A CA 1
ATOM 649 C C . SER A 1 83 ? -10.975 134.599 35.411 1.00 72.24 98 SER A C 1
ATOM 650 O O . SER A 1 83 ? -12.157 134.505 35.760 1.00 71.73 98 SER A O 1
ATOM 653 N N . LEU A 1 84 ? -9.980 134.122 36.160 1.00 38.53 99 LEU A N 1
ATOM 654 C CA . LEU A 1 84 ? -10.288 133.609 37.491 1.00 36.31 99 LEU A CA 1
ATOM 655 C C . LEU A 1 84 ? -10.614 134.731 38.468 1.00 36.65 99 LEU A C 1
ATOM 656 O O . LEU A 1 84 ? -11.357 134.524 39.434 1.00 35.36 99 LEU A O 1
ATOM 661 N N . PHE A 1 85 ? -10.074 135.919 38.237 1.00 54.99 100 PHE A N 1
ATOM 662 C CA . PHE A 1 85 ? -10.447 137.062 39.043 1.00 55.68 100 PHE A CA 1
ATOM 663 C C . PHE A 1 85 ? -11.865 137.510 38.737 1.00 56.68 100 PHE A C 1
ATOM 664 O O . PHE A 1 85 ? -12.479 138.210 39.544 1.00 56.86 100 PHE A O 1
ATOM 672 N N . LEU A 1 86 ? -12.392 137.156 37.573 1.00 50.05 101 LEU A N 1
ATOM 673 C CA . LEU A 1 86 ? -13.770 137.522 37.296 1.00 50.98 101 LEU A CA 1
ATOM 674 C C . LEU A 1 86 ? -14.716 136.805 38.244 1.00 49.00 101 LEU A C 1
ATOM 675 O O . LEU A 1 86 ? -15.649 137.416 38.782 1.00 49.38 101 LEU A O 1
ATOM 680 N N . VAL A 1 87 ? -14.464 135.517 38.494 1.00 50.03 102 VAL A N 1
ATOM 681 C CA . VAL A 1 87 ? -15.376 134.757 39.337 1.00 48.24 102 VAL A CA 1
ATOM 682 C C . VAL A 1 87 ? -15.317 135.223 40.789 1.00 47.38 102 VAL A C 1
ATOM 683 O O . VAL A 1 87 ? -16.316 135.131 41.512 1.00 46.72 102 VAL A O 1
ATOM 687 N N . ILE A 1 88 ? -14.171 135.738 41.248 1.00 66.44 103 ILE A N 1
ATOM 688 C CA . ILE A 1 88 ? -14.087 136.091 42.663 1.00 65.59 103 ILE A CA 1
ATOM 689 C C . ILE A 1 88 ? -15.026 137.246 42.975 1.00 67.01 103 ILE A C 1
ATOM 690 O O . ILE A 1 88 ? -15.560 137.333 44.087 1.00 66.26 103 ILE A O 1
ATOM 695 N N . TRP A 1 89 ? -15.287 138.116 41.995 1.00 125.26 104 TRP A N 1
ATOM 696 C CA . TRP A 1 89 ? -16.212 139.235 42.153 1.00 126.88 104 TRP A CA 1
ATOM 697 C C . TRP A 1 89 ? -17.598 138.981 41.568 1.00 127.28 104 TRP A C 1
ATOM 698 O O . TRP A 1 89 ? -18.584 139.508 42.094 1.00 127.77 104 TRP A O 1
ATOM 709 N N . PHE A 1 90 ? -17.704 138.165 40.518 1.00 61.74 105 PHE A N 1
ATOM 710 C CA . PHE A 1 90 ? -18.974 137.880 39.848 1.00 62.24 105 PHE A CA 1
ATOM 711 C C . PHE A 1 90 ? -19.121 136.371 39.800 1.00 60.22 105 PHE A C 1
ATOM 712 O O . PHE A 1 90 ? -18.842 135.736 38.772 1.00 60.37 105 PHE A O 1
ATOM 720 N N . PRO A 1 91 ? -19.532 135.757 40.913 1.00 73.78 106 PRO A N 1
ATOM 721 C CA . PRO A 1 91 ? -19.538 134.290 40.991 1.00 71.80 106 PRO A CA 1
ATOM 722 C C . PRO A 1 91 ? -20.637 133.648 40.159 1.00 72.05 106 PRO A C 1
ATOM 723 O O . PRO A 1 91 ? -20.354 132.808 39.300 1.00 71.80 106 PRO A O 1
ATOM 727 N N . ALA A 1 92 ? -21.886 134.039 40.394 1.00 63.25 107 ALA A N 1
ATOM 728 C CA . ALA A 1 92 ? -23.032 133.352 39.813 1.00 63.28 107 ALA A CA 1
ATOM 729 C C . ALA A 1 92 ? -23.395 133.826 38.405 1.00 65.40 107 ALA A C 1
ATOM 730 O O . ALA A 1 92 ? -24.289 133.239 37.788 1.00 65.59 107 ALA A O 1
ATOM 732 N N . SER A 1 93 ? -22.751 134.856 37.876 1.00 101.91 108 SER A N 1
ATOM 733 C CA . SER A 1 93 ? -23.097 135.264 36.521 1.00 104.06 108 SER A CA 1
ATOM 734 C C . SER A 1 93 ? -22.691 134.155 35.560 1.00 103.61 108 SER A C 1
ATOM 735 O O . SER A 1 93 ? -21.511 133.780 35.524 1.00 102.86 108 SER A O 1
ATOM 738 N N . PRO A 1 94 ? -23.617 133.612 34.763 1.00 85.62 109 PRO A N 1
ATOM 739 C CA . PRO A 1 94 ? -23.243 132.532 33.838 1.00 85.30 109 PRO A CA 1
ATOM 740 C C . PRO A 1 94 ? -22.212 132.956 32.822 1.00 86.88 109 PRO A C 1
ATOM 741 O O . PRO A 1 94 ? -21.388 132.134 32.399 1.00 86.22 109 PRO A O 1
ATOM 745 N N . PHE A 1 95 ? -22.245 134.226 32.407 1.00 51.87 110 PHE A N 1
ATOM 746 C CA . PHE A 1 95 ? -21.343 134.673 31.355 1.00 53.69 110 PHE A CA 1
ATOM 747 C C . PHE A 1 95 ? -19.892 134.644 31.815 1.00 52.70 110 PHE A C 1
ATOM 748 O O . PHE A 1 95 ? -19.012 134.193 31.071 1.00 53.00 110 PHE A O 1
ATOM 756 N N . VAL A 1 96 ? -19.626 135.090 33.048 1.00 77.45 111 VAL A N 1
ATOM 757 C CA . VAL A 1 96 ? -18.270 135.001 33.579 1.00 76.39 111 VAL A CA 1
ATOM 758 C C . VAL A 1 96 ? -17.840 133.548 33.665 1.00 74.31 111 VAL A C 1
ATOM 759 O O . VAL A 1 96 ? -16.670 133.219 33.431 1.00 74.03 111 VAL A O 1
ATOM 763 N N . ILE A 1 97 ? -18.789 132.653 33.943 1.00 49.02 112 ILE A N 1
ATOM 764 C CA . ILE A 1 97 ? -18.462 131.242 34.106 1.00 47.05 112 ILE A CA 1
ATOM 765 C C . ILE A 1 97 ? -18.041 130.626 32.778 1.00 47.98 112 ILE A C 1
ATOM 766 O O . ILE A 1 97 ? -16.979 130.001 32.671 1.00 47.26 112 ILE A O 1
ATOM 771 N N . ILE A 1 98 ? -18.876 130.785 31.749 1.00 52.47 113 ILE A N 1
ATOM 772 C CA . ILE A 1 98 ? -18.546 130.218 30.446 1.00 53.60 113 ILE A CA 1
ATOM 773 C C . ILE A 1 98 ? -17.344 130.935 29.823 1.00 55.19 113 ILE A C 1
ATOM 774 O O . ILE A 1 98 ? -16.568 130.327 29.073 1.00 55.53 113 ILE A O 1
ATOM 779 N N . PHE A 1 99 ? -17.144 132.219 30.143 1.00 74.02 114 PHE A N 1
ATOM 780 C CA . PHE A 1 99 ? -16.033 132.970 29.570 1.00 75.69 114 PHE A CA 1
ATOM 781 C C . PHE A 1 99 ? -14.705 132.565 30.198 1.00 74.14 114 PHE A C 1
ATOM 782 O O . PHE A 1 99 ? -13.738 132.260 29.489 1.00 74.78 114 PHE A O 1
ATOM 790 N N . SER A 1 100 ? -14.634 132.562 31.530 1.00 46.96 115 SER A N 1
ATOM 791 C CA . SER A 1 100 ? -13.366 132.271 32.181 1.00 45.61 115 SER A CA 1
ATOM 792 C C . SER A 1 100 ? -12.928 130.841 31.927 1.00 44.24 115 SER A C 1
ATOM 793 O O . SER A 1 100 ? -11.726 130.576 31.819 1.00 44.06 115 SER A O 1
ATOM 796 N N . ALA A 1 101 ? -13.879 129.911 31.803 1.00 58.74 116 ALA A N 1
ATOM 797 C CA . ALA A 1 101 ? -13.504 128.559 31.413 1.00 57.77 116 ALA A CA 1
ATOM 798 C C . ALA A 1 101 ? -12.895 128.564 30.025 1.00 59.79 116 ALA A C 1
ATOM 799 O O . ALA A 1 101 ? -11.945 127.826 29.748 1.00 59.40 116 ALA A O 1
ATOM 801 N N . MET A 1 102 ? -13.398 129.428 29.148 1.00 64.73 117 MET A N 1
ATOM 802 C CA . MET A 1 102 ? -12.768 129.571 27.844 1.00 66.95 117 MET A CA 1
ATOM 803 C C . MET A 1 102 ? -11.366 130.153 27.988 1.00 67.39 117 MET A C 1
ATOM 804 O O . MET A 1 102 ? -10.421 129.682 27.345 1.00 67.95 117 MET A O 1
ATOM 809 N N . MET A 1 103 ? -11.199 131.128 28.886 1.00 51.52 118 MET A N 1
ATOM 810 C CA . MET A 1 103 ? -9.927 131.833 29.001 1.00 52.23 118 MET A CA 1
ATOM 811 C C . MET A 1 103 ? -8.905 131.055 29.825 1.00 50.08 118 MET A C 1
ATOM 812 O O . MET A 1 103 ? -7.722 131.004 29.466 1.00 50.67 118 MET A O 1
ATOM 817 N N . LEU A 1 104 ? -9.341 130.454 30.936 1.00 59.00 119 LEU A N 1
ATOM 818 C CA . LEU A 1 104 ? -8.461 129.560 31.677 1.00 56.96 119 LEU A CA 1
ATOM 819 C C . LEU A 1 104 ? -8.062 128.368 30.823 1.00 56.93 119 LEU A C 1
ATOM 820 O O . LEU A 1 104 ? -6.982 127.799 31.011 1.00 56.14 119 LEU A O 1
ATOM 825 N N . GLY A 1 105 ? -8.912 127.982 29.872 1.00 44.70 120 GLY A N 1
ATOM 826 C CA . GLY A 1 105 ? -8.534 126.934 28.950 1.00 45.07 120 GLY A CA 1
ATOM 827 C C . GLY A 1 105 ? -7.494 127.355 27.936 1.00 47.25 120 GLY A C 1
ATOM 828 O O . GLY A 1 105 ? -6.767 126.498 27.423 1.00 47.32 120 GLY A O 1
ATOM 829 N N . ILE A 1 106 ? -7.399 128.652 27.637 1.00 77.45 121 ILE A N 1
ATOM 830 C CA . ILE A 1 106 ? -6.360 129.101 26.717 1.00 79.63 121 ILE A CA 1
ATOM 831 C C . ILE A 1 106 ? -4.995 129.053 27.392 1.00 78.65 121 ILE A C 1
ATOM 832 O O . ILE A 1 106 ? -4.035 128.504 26.840 1.00 79.17 121 ILE A O 1
ATOM 837 N N . ALA A 1 107 ? -4.901 129.580 28.618 1.00 71.75 122 ALA A N 1
ATOM 838 C CA . ALA A 1 107 ? -3.593 129.848 29.216 1.00 71.31 122 ALA A CA 1
ATOM 839 C C . ALA A 1 107 ? -2.791 128.579 29.480 1.00 69.66 122 ALA A C 1
ATOM 840 O O . ALA A 1 107 ? -1.554 128.617 29.480 1.00 69.98 122 ALA A O 1
ATOM 842 N N . VAL A 1 108 ? -3.470 127.464 29.751 1.00 77.32 123 VAL A N 1
ATOM 843 C CA . VAL A 1 108 ? -2.770 126.231 30.097 1.00 75.67 123 VAL A CA 1
ATOM 844 C C . VAL A 1 108 ? -1.977 125.685 28.909 1.00 77.21 123 VAL A C 1
ATOM 845 O O . VAL A 1 108 ? -0.916 125.065 29.086 1.00 76.59 123 VAL A O 1
ATOM 849 N N . SER A 1 109 ? -2.469 125.913 27.691 1.00 83.96 124 SER A N 1
ATOM 850 C CA . SER A 1 109 ? -1.817 125.388 26.494 1.00 85.69 124 SER A CA 1
ATOM 851 C C . SER A 1 109 ? -0.390 125.895 26.297 1.00 86.93 124 SER A C 1
ATOM 852 O O . SER A 1 109 ? 0.493 125.072 25.976 1.00 86.99 124 SER A O 1
ATOM 855 N N . PRO A 1 110 ? -0.104 127.204 26.368 1.00 46.63 125 PRO A N 1
ATOM 856 C CA . PRO A 1 110 ? 1.296 127.629 26.189 1.00 47.82 125 PRO A CA 1
ATOM 857 C C . PRO A 1 110 ? 2.239 127.004 27.189 1.00 45.72 125 PRO A C 1
ATOM 858 O O . PRO A 1 110 ? 3.335 126.562 26.818 1.00 46.33 125 PRO A O 1
ATOM 862 N N . ILE A 1 111 ? 1.803 126.892 28.445 1.00 69.19 126 ILE A N 1
ATOM 863 C CA . ILE A 1 111 ? 2.656 126.291 29.457 1.00 67.18 126 ILE A CA 1
ATOM 864 C C . ILE A 1 111 ? 2.904 124.837 29.115 1.00 66.44 126 ILE A C 1
ATOM 865 O O . ILE A 1 111 ? 4.025 124.341 29.250 1.00 66.16 126 ILE A O 1
ATOM 870 N N . TRP A 1 112 ? 1.889 124.161 28.569 1.00 40.50 127 TRP A N 1
ATOM 871 C CA . TRP A 1 112 ? 2.063 122.752 28.233 1.00 39.88 127 TRP A CA 1
ATOM 872 C C . TRP A 1 112 ? 3.067 122.563 27.105 1.00 42.06 127 TRP A C 1
ATOM 873 O O . TRP A 1 112 ? 3.998 121.753 27.214 1.00 41.55 127 TRP A O 1
ATOM 884 N N . VAL A 1 113 ? 2.898 123.303 26.011 1.00 69.15 128 VAL A N 1
ATOM 885 C CA . VAL A 1 113 ? 3.768 123.052 24.867 1.00 71.42 128 VAL A CA 1
ATOM 886 C C . VAL A 1 113 ? 5.186 123.503 25.170 1.00 71.83 128 VAL A C 1
ATOM 887 O O . VAL A 1 113 ? 6.153 122.792 24.866 1.00 72.24 128 VAL A O 1
ATOM 891 N N . ILE A 1 114 ? 5.339 124.671 25.803 1.00 51.38 129 ILE A N 1
ATOM 892 C CA . ILE A 1 114 ? 6.674 125.116 26.168 1.00 51.71 129 ILE A CA 1
ATOM 893 C C . ILE A 1 114 ? 7.275 124.141 27.161 1.00 49.28 129 ILE A C 1
ATOM 894 O O . ILE A 1 114 ? 8.482 123.882 27.125 1.00 49.70 129 ILE A O 1
ATOM 899 N N . MET A 1 115 ? 6.430 123.488 27.970 1.00 83.24 130 MET A N 1
ATOM 900 C CA . MET A 1 115 ? 6.893 122.484 28.921 1.00 80.94 130 MET A CA 1
ATOM 901 C C . MET A 1 115 ? 7.460 121.256 28.224 1.00 81.41 130 MET A C 1
ATOM 902 O O . MET A 1 115 ? 8.542 120.777 28.577 1.00 80.94 130 MET A O 1
ATOM 907 N N . LEU A 1 116 ? 6.734 120.707 27.256 1.00 47.36 131 LEU A N 1
ATOM 908 C CA . LEU A 1 116 ? 7.239 119.511 26.597 1.00 47.93 131 LEU A CA 1
ATOM 909 C C . LEU A 1 116 ? 8.005 119.796 25.304 1.00 50.97 131 LEU A C 1
ATOM 910 O O . LEU A 1 116 ? 8.551 118.857 24.717 1.00 51.75 131 LEU A O 1
ATOM 915 N N . SER A 1 117 ? 8.069 121.043 24.835 1.00 81.16 132 SER A N 1
ATOM 916 C CA . SER A 1 117 ? 8.872 121.330 23.649 1.00 84.18 132 SER A CA 1
ATOM 917 C C . SER A 1 117 ? 10.305 121.746 23.971 1.00 84.64 132 SER A C 1
ATOM 918 O O . SER A 1 117 ? 11.092 121.966 23.042 1.00 87.19 132 SER A O 1
ATOM 921 N N . SER A 1 118 ? 10.676 121.836 25.252 1.00 119.27 133 SER A N 1
ATOM 922 C CA . SER A 1 118 ? 11.954 122.453 25.595 1.00 119.84 133 SER A CA 1
ATOM 923 C C . SER A 1 118 ? 12.719 121.723 26.695 1.00 117.61 133 SER A C 1
ATOM 924 O O . SER A 1 118 ? 13.784 121.152 26.435 1.00 118.33 133 SER A O 1
ATOM 927 N N . VAL A 1 119 ? 12.197 121.743 27.925 1.00 110.26 134 VAL A N 1
ATOM 928 C CA . VAL A 1 119 ? 13.007 121.347 29.076 1.00 108.36 134 VAL A CA 1
ATOM 929 C C . VAL A 1 119 ? 13.367 119.860 29.080 1.00 107.45 134 VAL A C 1
ATOM 930 O O . VAL A 1 119 ? 14.346 119.474 29.732 1.00 106.63 134 VAL A O 1
ATOM 934 N N . GLU A 1 120 ? 12.602 119.009 28.396 1.00 96.81 135 GLU A N 1
ATOM 935 C CA . GLU A 1 120 ? 13.011 117.618 28.244 1.00 96.41 135 GLU A CA 1
ATOM 936 C C . GLU A 1 120 ? 14.178 117.511 27.262 1.00 98.93 135 GLU A C 1
ATOM 937 O O . GLU A 1 120 ? 14.316 118.306 26.328 1.00 101.32 135 GLU A O 1
ATOM 943 N N . GLU A 1 121 ? 15.037 116.520 27.494 1.00 72.17 136 GLU A N 1
ATOM 944 C CA . GLU A 1 121 ? 16.289 116.393 26.762 1.00 74.38 136 GLU A CA 1
ATOM 945 C C . GLU A 1 121 ? 16.237 115.372 25.629 1.00 76.04 136 GLU A C 1
ATOM 946 O O . GLU A 1 121 ? 17.262 115.128 24.984 1.00 78.00 136 GLU A O 1
ATOM 952 N N . ASP A 1 122 ? 15.074 114.781 25.366 1.00 73.77 137 ASP A N 1
ATOM 953 C CA . ASP A 1 122 ? 14.867 113.718 24.382 1.00 75.14 137 ASP A CA 1
ATOM 954 C C . ASP A 1 122 ? 15.600 112.427 24.743 1.00 74.36 137 ASP A C 1
ATOM 955 O O . ASP A 1 122 ? 15.710 111.526 23.904 1.00 75.88 137 ASP A O 1
ATOM 960 N N . LYS A 1 123 ? 16.118 112.421 25.969 1.00 82.98 138 LYS A N 1
ATOM 961 C CA . LYS A 1 123 ? 16.507 111.216 26.748 1.00 81.39 138 LYS A CA 1
ATOM 962 C C . LYS A 1 123 ? 15.576 111.412 27.945 1.00 78.32 138 LYS A C 1
ATOM 963 O O . LYS A 1 123 ? 16.034 111.452 29.070 1.00 76.53 138 LYS A O 1
ATOM 969 N N . ARG A 1 124 ? 14.294 111.589 27.633 1.00 90.73 139 ARG A N 1
ATOM 970 C CA . ARG A 1 124 ? 13.241 112.047 28.552 1.00 88.95 139 ARG A CA 1
ATOM 971 C C . ARG A 1 124 ? 12.155 111.011 28.804 1.00 86.89 139 ARG A C 1
ATOM 972 O O . ARG A 1 124 ? 10.985 111.273 28.554 1.00 86.14 139 ARG A O 1
ATOM 980 N N . GLY A 1 125 ? 12.579 109.847 29.306 1.00 57.31 140 GLY A N 1
ATOM 981 C CA . GLY A 1 125 ? 11.645 108.783 29.719 1.00 55.27 140 GLY A CA 1
ATOM 982 C C . GLY A 1 125 ? 11.131 109.104 31.112 1.00 52.84 140 GLY A C 1
ATOM 983 O O . GLY A 1 125 ? 10.048 108.610 31.482 1.00 51.57 140 GLY A O 1
ATOM 984 N N . LYS A 1 126 ? 11.902 109.915 31.849 1.00 92.56 141 LYS A N 1
ATOM 985 C CA . LYS A 1 126 ? 11.551 110.382 33.216 1.00 90.65 141 LYS A CA 1
ATOM 986 C C . LYS A 1 126 ? 10.844 111.736 33.082 1.00 91.12 141 LYS A C 1
ATOM 987 O O . LYS A 1 126 ? 9.702 111.851 33.571 1.00 89.60 141 LYS A O 1
ATOM 993 N N . GLN A 1 127 ? 11.497 112.717 32.446 1.00 49.10 142 GLN A N 1
ATOM 994 C CA . GLN A 1 127 ? 10.849 114.032 32.247 1.00 49.78 142 GLN A CA 1
ATOM 995 C C . GLN A 1 127 ? 9.378 113.908 31.891 1.00 49.23 142 GLN A C 1
ATOM 996 O O . GLN A 1 127 ? 8.539 114.225 32.705 1.00 47.79 142 GLN A O 1
ATOM 1002 N N . MET A 1 128 ? 9.041 113.490 30.699 1.00 35.28 143 MET A N 1
ATOM 1003 C CA . MET A 1 128 ? 7.594 113.482 30.551 1.00 34.80 143 MET A CA 1
ATOM 1004 C C . MET A 1 128 ? 6.912 112.701 31.666 1.00 32.24 143 MET A C 1
ATOM 1005 O O . MET A 1 128 ? 5.759 112.997 31.974 1.00 31.39 143 MET A O 1
ATOM 1010 N N . GLY A 1 129 ? 7.589 111.758 32.328 1.00 53.17 144 GLY A N 1
ATOM 1011 C CA . GLY A 1 129 ? 6.955 111.102 33.458 1.00 50.87 144 GLY A CA 1
ATOM 1012 C C . GLY A 1 129 ? 6.722 112.057 34.609 1.00 49.53 144 GLY A C 1
ATOM 1013 O O . GLY A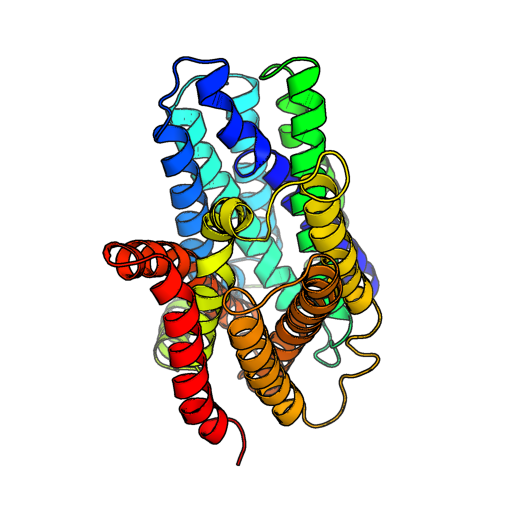 1 129 ? 5.645 112.074 35.205 1.00 48.30 144 GLY A O 1
ATOM 1014 N N . TYR A 1 130 ? 7.701 112.912 34.891 1.00 67.98 145 TYR A N 1
ATOM 1015 C CA . TYR A 1 130 ? 7.511 113.930 35.912 1.00 67.02 145 TYR A CA 1
ATOM 1016 C C . TYR A 1 130 ? 6.465 114.943 35.482 1.00 67.79 145 TYR A C 1
ATOM 1017 O O . TYR A 1 130 ? 5.648 115.381 36.298 1.00 66.64 145 TYR A O 1
ATOM 1026 N N . VAL A 1 131 ? 6.428 115.276 34.195 1.00 51.57 146 VAL A N 1
ATOM 1027 C CA . VAL A 1 131 ? 5.463 116.269 33.738 1.00 52.44 146 VAL A CA 1
ATOM 1028 C C . VAL A 1 131 ? 4.042 115.734 33.867 1.00 51.41 146 VAL A C 1
ATOM 1029 O O . VAL A 1 131 ? 3.151 116.408 34.395 1.00 50.78 146 VAL A O 1
ATOM 1033 N N . TYR A 1 132 ? 3.807 114.515 33.383 1.00 49.43 147 TYR A N 1
ATOM 1034 C CA . TYR A 1 132 ? 2.466 113.949 33.445 1.00 48.56 147 TYR A CA 1
ATOM 1035 C C . TYR A 1 132 ? 2.059 113.631 34.871 1.00 46.30 147 TYR A C 1
ATOM 1036 O O . TYR A 1 132 ? 0.889 113.814 35.232 1.00 45.58 147 TYR A O 1
ATOM 1045 N N . PHE A 1 133 ? 3.001 113.204 35.714 1.00 53.76 148 PHE A N 1
ATOM 1046 C CA . PHE A 1 133 ? 2.638 112.994 37.104 1.00 51.78 148 PHE A CA 1
ATOM 1047 C C . PHE A 1 133 ? 2.243 114.306 37.756 1.00 51.54 148 PHE A C 1
ATOM 1048 O O . PHE A 1 133 ? 1.184 114.391 38.385 1.00 50.52 148 PHE A O 1
ATOM 1056 N N . SER A 1 134 ? 3.054 115.356 37.587 1.00 44.53 149 SER A N 1
ATOM 1057 C CA . SER A 1 134 ? 2.695 116.634 38.191 1.00 44.44 149 SER A CA 1
ATOM 1058 C C . SER A 1 134 ? 1.389 117.173 37.614 1.00 45.16 149 SER A C 1
ATOM 1059 O O . SER A 1 134 ? 0.605 117.803 38.333 1.00 44.57 149 SER A O 1
ATOM 1062 N N . TRP A 1 135 ? 1.123 116.900 36.333 1.00 29.84 150 TRP A N 1
ATOM 1063 C CA . TRP A 1 135 ? -0.128 117.327 35.719 1.00 30.62 150 TRP A CA 1
ATOM 1064 C C . TRP A 1 135 ? -1.315 116.671 36.403 1.00 29.03 150 TRP A C 1
ATOM 1065 O O . TRP A 1 135 ? -2.257 117.349 36.848 1.00 28.78 150 TRP A O 1
ATOM 1076 N N . LEU A 1 136 ? -1.271 115.343 36.513 1.00 21.16 151 LEU A N 1
ATOM 1077 C CA . LEU A 1 136 ? -2.350 114.622 37.170 1.00 19.69 151 LEU A CA 1
ATOM 1078 C C . LEU A 1 136 ? -2.488 115.060 38.630 1.00 18.26 151 LEU A C 1
ATOM 1079 O O . LEU A 1 136 ? -3.609 115.202 39.152 1.00 17.62 151 LEU A O 1
ATOM 1084 N N . LEU A 1 137 ? -1.353 115.344 39.275 1.00 34.46 152 LEU A N 1
ATOM 1085 C CA . LEU A 1 137 ? -1.345 115.684 40.688 1.00 33.19 152 LEU A CA 1
ATOM 1086 C C . LEU A 1 137 ? -2.032 117.010 40.933 1.00 33.75 152 LEU A C 1
ATOM 1087 O O . LEU A 1 137 ? -2.920 117.108 41.780 1.00 32.88 152 LEU A O 1
ATOM 1092 N N . GLY A 1 138 ? -1.640 118.042 40.188 1.00 27.25 153 GLY A N 1
ATOM 1093 C CA . GLY A 1 138 ? -2.245 119.348 40.380 1.00 27.93 153 GLY A CA 1
ATOM 1094 C C . GLY A 1 138 ? -3.711 119.353 40.017 1.00 28.12 153 GLY A C 1
ATOM 1095 O O . GLY A 1 138 ? -4.531 119.916 40.748 1.00 27.74 153 GLY A O 1
ATOM 1096 N N . LEU A 1 139 ? -4.052 118.616 38.955 1.00 48.47 154 LEU A N 1
ATOM 1097 C CA . LEU A 1 139 ? -5.453 118.511 38.465 1.00 48.69 154 LEU A CA 1
ATOM 1098 C C . LEU A 1 139 ? -6.365 117.894 39.537 1.00 47.01 154 LEU A C 1
ATOM 1099 O O . LEU A 1 139 ? -7.414 118.503 39.827 1.00 46.94 154 LEU A O 1
ATOM 1104 N N . LEU A 1 140 ? -5.988 116.739 40.102 1.00 22.05 155 LEU A N 1
ATOM 1105 C CA . LEU A 1 140 ? -6.830 116.077 41.089 1.00 20.60 155 LEU A CA 1
ATOM 1106 C C . LEU A 1 140 ? -6.741 116.735 42.462 1.00 19.81 155 LEU A C 1
ATOM 1107 O O . LEU A 1 140 ? -7.764 116.851 43.149 1.00 19.29 155 LEU A O 1
ATOM 1112 N N . VAL A 1 141 ? -5.554 117.177 42.894 1.00 33.64 156 VAL A N 1
ATOM 1113 C CA . VAL A 1 141 ? -5.465 117.773 44.223 1.00 32.97 156 VAL A CA 1
ATOM 1114 C C . VAL A 1 141 ? -6.174 119.118 44.253 1.00 33.91 156 VAL A C 1
ATOM 1115 O O . VAL A 1 141 ? -6.833 119.457 45.242 1.00 33.40 156 VAL A O 1
ATOM 1119 N N . GLY A 1 142 ? -6.120 119.882 43.164 1.00 16.93 157 GLY A N 1
ATOM 1120 C CA . GLY A 1 142 ? -6.949 121.066 43.122 1.00 17.88 157 GLY A CA 1
ATOM 1121 C C . GLY A 1 142 ? -8.428 120.736 43.249 1.00 17.50 157 GLY A C 1
ATOM 1122 O O . GLY A 1 142 ? -9.163 121.395 43.996 1.00 17.45 157 GLY A O 1
ATOM 1123 N N . MET A 1 143 ? -8.896 119.714 42.520 1.00 47.23 158 MET A N 1
ATOM 1124 C CA . MET A 1 143 ? -10.331 119.449 42.598 1.00 47.01 158 MET A CA 1
ATOM 1125 C C . MET A 1 143 ? -10.739 119.001 43.998 1.00 45.57 158 MET A C 1
ATOM 1126 O O . MET A 1 143 ? -11.780 119.431 44.515 1.00 45.59 158 MET A O 1
ATOM 1131 N N . VAL A 1 144 ? -9.899 118.198 44.656 1.00 32.24 159 VAL A N 1
ATOM 1132 C CA . VAL A 1 144 ? -10.205 117.774 46.022 1.00 31.00 159 VAL A CA 1
ATOM 1133 C C . VAL A 1 144 ? -10.208 118.973 46.956 1.00 31.25 159 VAL A C 1
ATOM 1134 O O . VAL A 1 144 ? -11.064 119.089 47.847 1.00 30.88 159 VAL A O 1
ATOM 1138 N N . PHE A 1 145 ? -9.263 119.899 46.737 1.00 28.55 160 PHE A N 1
ATOM 1139 C CA . PHE A 1 145 ? -9.142 121.098 47.554 1.00 28.95 160 PHE A CA 1
ATOM 1140 C C . PHE A 1 145 ? -10.417 121.920 47.474 1.00 29.75 160 PHE A C 1
ATOM 1141 O O . PHE A 1 145 ? -11.016 122.275 48.497 1.00 29.48 160 PHE A O 1
ATOM 1149 N N . MET A 1 146 ? -10.882 122.179 46.251 1.00 30.54 161 MET A N 1
ATOM 1150 C CA . MET A 1 146 ? -12.081 122.985 46.094 1.00 31.43 161 MET A CA 1
ATOM 1151 C C . MET A 1 146 ? -13.313 122.246 46.588 1.00 30.65 161 MET A C 1
ATOM 1152 O O . MET A 1 146 ? -14.311 122.889 46.930 1.00 31.11 161 MET A O 1
ATOM 1157 N N . ASN A 1 147 ? -13.284 120.909 46.627 1.00 24.72 162 ASN A N 1
ATOM 1158 C CA . ASN A 1 147 ? -14.336 120.211 47.367 1.00 23.89 162 ASN A CA 1
ATOM 1159 C C . ASN A 1 147 ? -14.256 120.540 48.849 1.00 23.30 162 ASN A C 1
ATOM 1160 O O . ASN A 1 147 ? -15.287 120.745 49.505 1.00 23.32 162 ASN A O 1
ATOM 1165 N N . LEU A 1 148 ? -13.033 120.613 49.391 1.00 18.14 163 LEU A N 1
ATOM 1166 C CA . LEU A 1 148 ? -12.884 120.930 50.806 1.00 17.69 163 LEU A CA 1
ATOM 1167 C C . LEU A 1 148 ? -13.312 122.352 51.116 1.00 18.72 163 LEU A C 1
ATOM 1168 O O . LEU A 1 148 ? -13.724 122.625 52.248 1.00 18.55 163 LEU A O 1
ATOM 1173 N N . LEU A 1 149 ? -13.236 123.230 50.111 1.00 15.46 164 LEU A N 1
ATOM 1174 C CA . LEU A 1 149 ? -13.577 124.669 50.279 1.00 16.57 164 LEU A CA 1
ATOM 1175 C C . LEU A 1 149 ? -15.095 124.887 50.242 1.00 17.04 164 LEU A C 1
ATOM 1176 O O . LEU A 1 149 ? -15.591 125.661 51.085 1.00 17.32 164 LEU A O 1
ATOM 1181 N N . ILE A 1 150 ? -15.804 124.240 49.310 1.00 17.17 165 ILE A N 1
ATOM 1182 C CA . ILE A 1 150 ? -17.244 124.453 49.200 1.00 17.72 165 ILE A CA 1
ATOM 1183 C C . ILE A 1 150 ? -17.955 123.902 50.431 1.00 16.83 165 ILE A C 1
ATOM 1184 O O . ILE A 1 150 ? -18.997 124.425 50.849 1.00 17.37 165 ILE A O 1
ATOM 1189 N N . LYS A 1 151 ? -17.374 122.881 51.063 1.00 44.27 166 LYS A N 1
ATOM 1190 C CA . LYS A 1 151 ? -17.931 122.313 52.280 1.00 43.50 166 LYS A CA 1
ATOM 1191 C C . LYS A 1 151 ? -17.787 123.249 53.474 1.00 43.79 166 LYS A C 1
ATOM 1192 O O . LYS A 1 151 ? -18.437 123.016 54.500 1.00 43.51 166 LYS A O 1
ATOM 1198 N N . VAL A 1 152 ? -16.948 124.285 53.369 1.00 20.13 167 VAL A N 1
ATOM 1199 C CA . VAL A 1 152 ? -16.947 125.414 54.299 1.00 20.78 167 VAL A CA 1
ATOM 1200 C C . VAL A 1 152 ? -18.005 126.402 53.835 1.00 22.06 167 VAL A C 1
ATOM 1201 O O . VAL A 1 152 ? -19.039 126.588 54.492 1.00 22.32 167 VAL A O 1
ATOM 1205 N N . HIS A 1 153 ? -17.735 127.064 52.715 1.00 36.15 168 HIS A N 1
ATOM 1206 C CA . HIS A 1 153 ? -18.734 127.823 51.981 1.00 37.41 168 HIS A CA 1
ATOM 1207 C C . HIS A 1 153 ? -18.508 127.565 50.503 1.00 37.76 168 HIS A C 1
ATOM 1208 O O . HIS A 1 153 ? -17.363 127.396 50.074 1.00 37.52 168 HIS A O 1
ATOM 1215 N N . PRO A 1 154 ? -19.566 127.550 49.702 1.00 35.17 169 PRO A N 1
ATOM 1216 C CA . PRO A 1 154 ? -19.386 127.309 48.265 1.00 35.66 169 PRO A CA 1
ATOM 1217 C C . PRO A 1 154 ? -18.519 128.366 47.608 1.00 36.85 169 PRO A C 1
ATOM 1218 O O . PRO A 1 154 ? -17.289 128.239 47.526 1.00 36.49 169 PRO A O 1
ATOM 1222 N N . THR A 1 155 ? -19.172 129.438 47.167 1.00 57.98 170 THR A N 1
ATOM 1223 C CA . THR A 1 155 ? -18.581 130.395 46.248 1.00 59.46 170 THR A CA 1
ATOM 1224 C C . THR A 1 155 ? -17.652 131.405 46.912 1.00 59.92 170 THR A C 1
ATOM 1225 O O . THR A 1 155 ? -16.919 132.098 46.197 1.00 61.04 170 THR A O 1
ATOM 1229 N N . ARG A 1 156 ? -17.645 131.499 48.241 1.00 25.27 171 ARG A N 1
ATOM 1230 C CA . ARG A 1 156 ? -16.801 132.490 48.904 1.00 25.82 171 ARG A CA 1
ATOM 1231 C C . ARG A 1 156 ? -15.326 132.340 48.514 1.00 25.61 171 ARG A C 1
ATOM 1232 O O . ARG A 1 156 ? -14.678 133.308 48.090 1.00 26.91 171 ARG A O 1
ATOM 1240 N N . PHE A 1 157 ? -14.789 131.124 48.601 1.00 31.56 172 PHE A N 1
ATOM 1241 C CA . PHE A 1 157 ? -13.338 130.949 48.567 1.00 31.18 172 PHE A CA 1
ATOM 1242 C C . PHE A 1 157 ? -12.761 130.918 47.153 1.00 31.98 172 PHE A C 1
ATOM 1243 O O . PHE A 1 157 ? -11.771 130.226 46.897 1.00 31.30 172 PHE A O 1
ATOM 1251 N N . ALA A 1 158 ? -13.342 131.696 46.234 1.00 42.90 173 ALA A N 1
ATOM 1252 C CA . ALA A 1 158 ? -12.943 131.681 44.834 1.00 43.88 173 ALA A CA 1
ATOM 1253 C C . ALA A 1 158 ? -11.699 132.521 44.543 1.00 44.99 173 ALA A C 1
ATOM 1254 O O . ALA A 1 158 ? -11.195 132.501 43.412 1.00 45.86 173 ALA A O 1
ATOM 1256 N N . PHE A 1 159 ? -11.207 133.282 45.516 1.00 38.68 174 PHE A N 1
ATOM 1257 C CA . PHE A 1 159 ? -9.897 133.890 45.364 1.00 39.48 174 PHE A CA 1
ATOM 1258 C C . PHE A 1 159 ? -8.777 132.853 45.405 1.00 38.16 174 PHE A C 1
ATOM 1259 O O . PHE A 1 159 ? -7.692 133.101 44.860 1.00 38.88 174 PHE A O 1
ATOM 1267 N N . MET A 1 160 ? -9.018 131.704 46.050 1.00 31.67 175 MET A N 1
ATOM 1268 C CA . MET A 1 160 ? -7.946 130.747 46.311 1.00 30.37 175 MET A CA 1
ATOM 1269 C C . MET A 1 160 ? -7.449 130.094 45.034 1.00 30.62 175 MET A C 1
ATOM 1270 O O . MET A 1 160 ? -6.241 130.078 44.768 1.00 30.84 175 MET A O 1
ATOM 1275 N N . MET A 1 161 ? -8.352 129.566 44.215 1.00 67.38 176 MET A N 1
ATOM 1276 C CA . MET A 1 161 ? -7.868 129.114 42.921 1.00 67.98 176 MET A CA 1
ATOM 1277 C C . MET A 1 161 ? -7.590 130.290 41.995 1.00 70.12 176 MET A C 1
ATOM 1278 O O . MET A 1 161 ? -6.889 130.118 40.992 1.00 70.91 176 MET A O 1
ATOM 1283 N N . SER A 1 162 ? -8.114 131.479 42.320 1.00 47.43 177 SER A N 1
ATOM 1284 C CA . SER A 1 162 ? -7.742 132.693 41.595 1.00 49.56 177 SER A CA 1
ATOM 1285 C C . SER A 1 162 ? -6.313 133.137 41.892 1.00 49.87 177 SER A C 1
ATOM 1286 O O . SER A 1 162 ? -5.706 133.814 41.061 1.00 51.57 177 SER A O 1
ATOM 1289 N N . LEU A 1 163 ? -5.764 132.791 43.066 1.00 49.07 178 LEU A N 1
ATOM 1290 C CA . LEU A 1 163 ? -4.423 133.229 43.462 1.00 49.36 178 LEU A CA 1
ATOM 1291 C C . LEU A 1 163 ? -3.351 132.151 43.325 1.00 48.28 178 LEU A C 1
ATOM 1292 O O . LEU A 1 163 ? -2.154 132.473 43.382 1.00 48.77 178 LEU A O 1
ATOM 1297 N N . VAL A 1 164 ? -3.732 130.884 43.172 1.00 59.51 179 VAL A N 1
ATOM 1298 C CA . VAL A 1 164 ? -2.719 129.879 42.881 1.00 58.77 179 VAL A CA 1
ATOM 1299 C C . VAL A 1 164 ? -2.024 130.220 41.573 1.00 60.47 179 VAL A C 1
ATOM 1300 O O . VAL A 1 164 ? -0.803 130.067 41.433 1.00 60.64 179 VAL A O 1
ATOM 1304 N N . VAL A 1 165 ? -2.784 130.734 40.607 1.00 87.39 180 VAL A N 1
ATOM 1305 C CA . VAL A 1 165 ? -2.160 131.185 39.377 1.00 89.31 180 VAL A CA 1
ATOM 1306 C C . VAL A 1 165 ? -1.245 132.366 39.658 1.00 90.55 180 VAL A C 1
ATOM 1307 O O . VAL A 1 165 ? -0.220 132.536 38.990 1.00 91.69 180 VAL A O 1
ATOM 1311 N N . LEU A 1 166 ? -1.568 133.180 40.668 1.00 50.45 181 LEU A N 1
ATOM 1312 C CA . LEU A 1 166 ? -0.695 134.301 40.996 1.00 51.68 181 LEU A CA 1
ATOM 1313 C C . LEU A 1 166 ? 0.657 133.812 41.496 1.00 50.83 181 LEU A C 1
ATOM 1314 O O . LEU A 1 166 ? 1.704 134.331 41.090 1.00 52.14 181 LEU A O 1
ATOM 1319 N N . ILE A 1 167 ? 0.659 132.819 42.392 1.00 37.29 182 ILE A N 1
ATOM 1320 C CA . ILE A 1 167 ? 1.955 132.321 42.841 1.00 36.54 182 ILE A CA 1
ATOM 1321 C C . ILE A 1 167 ? 2.668 131.591 41.710 1.00 36.94 182 ILE A C 1
ATOM 1322 O O . ILE A 1 167 ? 3.894 131.684 41.591 1.00 37.50 182 ILE A O 1
ATOM 1327 N N . ALA A 1 168 ? 1.928 130.895 40.837 1.00 60.03 183 ALA A N 1
ATOM 1328 C CA . ALA A 1 168 ? 2.578 130.196 39.731 1.00 60.58 183 ALA A CA 1
ATOM 1329 C C . ALA A 1 168 ? 3.240 131.174 38.771 1.00 62.96 183 ALA A C 1
ATOM 1330 O O . ALA A 1 168 ? 4.326 130.909 38.251 1.00 63.57 183 ALA A O 1
ATOM 1332 N N . TRP A 1 169 ? 2.619 132.336 38.563 1.00 42.86 184 TRP A N 1
ATOM 1333 C CA . TRP A 1 169 ? 3.167 133.356 37.674 1.00 45.32 184 TRP A CA 1
ATOM 1334 C C . TRP A 1 169 ? 4.360 134.063 38.317 1.00 45.80 184 TRP A C 1
ATOM 1335 O O . TRP A 1 169 ? 5.394 134.289 37.659 1.00 47.22 184 TRP A O 1
ATOM 1346 N N . ILE A 1 170 ? 4.250 134.394 39.611 1.00 52.86 185 ILE A N 1
ATOM 1347 C CA . ILE A 1 170 ? 5.382 134.984 40.320 1.00 53.21 185 ILE A CA 1
ATOM 1348 C C . ILE A 1 170 ? 6.568 134.033 40.277 1.00 52.43 185 ILE A C 1
ATOM 1349 O O . ILE A 1 170 ? 7.708 134.441 40.018 1.00 53.66 185 ILE A O 1
ATOM 1354 N N . LEU A 1 171 ? 6.304 132.738 40.462 1.00 50.57 186 LEU A N 1
ATOM 1355 C CA . LEU A 1 171 ? 7.338 131.726 40.320 1.00 49.86 186 LEU A CA 1
ATOM 1356 C C . LEU A 1 171 ? 7.876 131.676 38.901 1.00 51.61 186 LEU A C 1
ATOM 1357 O O . LEU A 1 171 ? 9.064 131.407 38.701 1.00 52.01 186 LEU A O 1
ATOM 1362 N N . TYR A 1 172 ? 7.017 131.920 37.906 1.00 36.86 187 TYR A N 1
ATOM 1363 C CA . TYR A 1 172 ? 7.475 131.897 36.524 1.00 38.74 187 TYR A CA 1
ATOM 1364 C C . TYR A 1 172 ? 8.475 133.002 36.244 1.00 40.86 187 TYR A C 1
ATOM 1365 O O . TYR A 1 172 ? 9.376 132.832 35.409 1.00 42.16 187 TYR A O 1
ATOM 1374 N N . TYR A 1 173 ? 8.335 134.138 36.930 1.00 66.63 188 TYR A N 1
ATOM 1375 C CA . TYR A 1 173 ? 9.258 135.244 36.672 1.00 68.80 188 TYR A CA 1
ATOM 1376 C C . TYR A 1 173 ? 10.708 134.848 36.978 1.00 68.54 188 TYR A C 1
ATOM 1377 O O . TYR A 1 173 ? 11.639 135.382 36.364 1.00 70.49 188 TYR A O 1
ATOM 1386 N N . PHE A 1 174 ? 10.921 133.876 37.868 1.00 40.97 189 PHE A N 1
ATOM 1387 C CA . PHE A 1 174 ? 12.263 133.385 38.165 1.00 40.63 189 PHE A CA 1
ATOM 1388 C C . PHE A 1 174 ? 12.823 132.448 37.097 1.00 41.10 189 PHE A C 1
ATOM 1389 O O . PHE A 1 174 ? 14.009 132.108 37.164 1.00 41.24 189 PHE A O 1
ATOM 1397 N N . VAL A 1 175 ? 12.016 132.000 36.138 1.00 61.66 190 VAL A N 1
ATOM 1398 C CA . VAL A 1 175 ? 12.484 131.095 35.089 1.00 62.28 190 VAL A CA 1
ATOM 1399 C C . VAL A 1 175 ? 13.097 131.903 33.951 1.00 65.19 190 VAL A C 1
ATOM 1400 O O . VAL A 1 175 ? 12.462 132.825 33.421 1.00 66.75 190 VAL A O 1
ATOM 1404 N N . ASP A 1 176 ? 14.323 131.544 33.559 1.00 117.90 191 ASP A N 1
ATOM 1405 C CA . ASP A 1 176 ? 14.825 131.954 32.255 1.00 120.68 191 ASP A CA 1
ATOM 1406 C C . ASP A 1 176 ? 13.971 131.296 31.178 1.00 121.13 191 ASP A C 1
ATOM 1407 O O . ASP A 1 176 ? 13.670 130.102 31.251 1.00 119.48 191 ASP A O 1
ATOM 1412 N N . VAL A 1 177 ? 13.582 132.074 30.167 1.00 109.28 192 VAL A N 1
ATOM 1413 C CA . VAL A 1 177 ? 12.621 131.572 29.191 1.00 109.80 192 VAL A CA 1
ATOM 1414 C C . VAL A 1 177 ? 13.246 130.431 28.396 1.00 110.25 192 VAL A C 1
ATOM 1415 O O . VAL A 1 177 ? 14.465 130.379 28.186 1.00 111.31 192 VAL A O 1
ATOM 1419 N N . LYS A 1 178 ? 12.403 129.489 27.972 1.00 129.36 193 LYS A N 1
ATOM 1420 C CA . LYS A 1 178 ? 12.845 128.246 27.351 1.00 129.44 193 LYS A CA 1
ATOM 1421 C C . LYS A 1 178 ? 12.960 128.325 25.828 1.00 132.46 193 LYS A C 1
ATOM 1422 O O . LYS A 1 178 ? 13.193 127.296 25.183 1.00 132.81 193 LYS A O 1
ATOM 1428 N N . LEU A 1 179 ? 12.797 129.511 25.243 1.00 107.43 194 LEU A N 1
ATOM 1429 C CA . LEU A 1 179 ? 13.133 129.757 23.846 1.00 110.69 194 LEU A CA 1
ATOM 1430 C C . LEU A 1 179 ? 13.408 131.250 23.693 1.00 112.81 194 LEU A C 1
ATOM 1431 O O . LEU A 1 179 ? 13.221 132.030 24.631 1.00 111.72 194 LEU A O 1
ATOM 1436 N N . THR A 1 180 ? 13.879 131.647 22.510 1.00 237.67 195 THR A N 1
ATOM 1437 C CA . THR A 1 180 ? 14.243 133.036 22.239 1.00 238.59 195 THR A CA 1
ATOM 1438 C C . THR A 1 180 ? 13.366 133.599 21.126 1.00 243.92 195 THR A C 1
ATOM 1439 O O . THR A 1 180 ? 13.364 133.076 20.007 1.00 243.50 195 THR A O 1
ATOM 1443 N N . ASN A 1 181 ? 12.596 134.646 21.445 1.00 231.39 196 ASN A N 1
ATOM 1444 C CA . ASN A 1 181 ? 11.845 135.351 20.409 1.00 238.87 196 ASN A CA 1
ATOM 1445 C C . ASN A 1 181 ? 12.769 136.102 19.457 1.00 237.04 196 ASN A C 1
ATOM 1446 O O . ASN A 1 181 ? 12.461 136.225 18.265 1.00 239.30 196 ASN A O 1
ATOM 1451 N N . TYR A 1 182 ? 13.901 136.595 19.967 1.00 255.78 197 TYR A N 1
ATOM 1452 C CA . TYR A 1 182 ? 14.958 137.270 19.198 1.00 253.71 197 TYR A CA 1
ATOM 1453 C C . TYR A 1 182 ? 14.304 138.330 18.311 1.00 262.56 197 TYR A C 1
ATOM 1454 O O . TYR A 1 182 ? 13.583 139.195 18.828 1.00 269.85 197 TYR A O 1
ATOM 1463 N N . ASN A 1 183 ? 14.515 138.302 17.001 1.00 231.29 198 ASN A N 1
ATOM 1464 C CA . ASN A 1 183 ? 13.843 139.193 16.063 1.00 239.51 198 ASN A CA 1
ATOM 1465 C C . ASN A 1 183 ? 13.171 138.322 15.013 1.00 239.02 198 ASN A C 1
ATOM 1466 O O . ASN A 1 183 ? 13.851 137.650 14.231 1.00 233.42 198 ASN A O 1
ATOM 1471 N N . THR A 1 184 ? 11.840 138.320 15.001 1.00 239.02 199 THR A N 1
ATOM 1472 C CA . THR A 1 184 ? 11.092 137.494 14.056 1.00 237.34 199 THR A CA 1
ATOM 1473 C C . THR A 1 184 ? 11.015 138.215 12.709 1.00 241.17 199 THR A C 1
ATOM 1474 O O . THR A 1 184 ? 9.965 138.682 12.264 1.00 245.93 199 THR A O 1
ATOM 1478 N N . ARG A 1 185 ? 12.177 138.314 12.064 1.00 250.75 200 ARG A N 1
ATOM 1479 C CA . ARG A 1 185 ? 12.233 138.878 10.716 1.00 253.97 200 ARG A CA 1
ATOM 1480 C C . ARG A 1 185 ? 11.327 138.136 9.739 1.00 252.09 200 ARG A C 1
ATOM 1481 O O . ARG A 1 185 ? 10.587 138.801 8.995 1.00 256.86 200 ARG A O 1
ATOM 1489 N N . PRO A 1 186 ? 11.324 136.787 9.679 1.00 258.48 201 PRO A N 1
ATOM 1490 C CA . PRO A 1 186 ? 10.293 136.105 8.863 1.00 256.46 201 PRO A CA 1
ATOM 1491 C C . PRO A 1 186 ? 8.962 136.025 9.607 1.00 257.17 201 PRO A C 1
ATOM 1492 O O . PRO A 1 186 ? 8.559 135.001 10.159 1.00 252.89 201 PRO A O 1
ATOM 1496 N N . VAL A 1 187 ? 8.259 137.159 9.634 1.00 258.42 202 VAL A N 1
ATOM 1497 C CA . VAL A 1 187 ? 7.068 137.279 10.471 1.00 259.49 202 VAL A CA 1
ATOM 1498 C C . VAL A 1 187 ? 5.948 136.364 9.981 1.00 254.01 202 VAL A C 1
ATOM 1499 O O . VAL A 1 187 ? 5.220 135.773 10.787 1.00 249.07 202 VAL A O 1
ATOM 1503 N N . LYS A 1 188 ? 5.814 136.196 8.671 1.00 234.10 203 LYS A N 1
ATOM 1504 C CA . LYS A 1 188 ? 4.674 135.452 8.135 1.00 229.64 203 LYS A CA 1
ATOM 1505 C C . LYS A 1 188 ? 5.082 134.376 7.145 1.00 225.61 203 LYS A C 1
ATOM 1506 O O . LYS A 1 188 ? 4.470 133.301 7.127 1.00 220.80 203 LYS A O 1
ATOM 1512 N N . ALA A 1 189 ? 6.108 134.637 6.331 1.00 264.66 204 ALA A N 1
ATOM 1513 C CA . ALA A 1 189 ? 6.514 133.685 5.306 1.00 262.06 204 ALA A CA 1
ATOM 1514 C C . ALA A 1 189 ? 6.956 132.364 5.912 1.00 257.32 204 ALA A C 1
ATOM 1515 O O . ALA A 1 189 ? 6.835 131.319 5.264 1.00 255.17 204 ALA A O 1
ATOM 1517 N N . GLN A 1 190 ? 7.484 132.383 7.138 1.00 256.14 205 GLN A N 1
ATOM 1518 C CA . GLN A 1 190 ? 7.753 131.135 7.839 1.00 251.85 205 GLN A CA 1
ATOM 1519 C C . GLN A 1 190 ? 6.605 130.712 8.744 1.00 249.58 205 GLN A C 1
ATOM 1520 O O . GLN A 1 190 ? 6.346 129.514 8.859 1.00 246.74 205 GLN A O 1
ATOM 1526 N N . LEU A 1 191 ? 5.885 131.661 9.351 1.00 247.35 206 LEU A N 1
ATOM 1527 C CA . LEU A 1 191 ? 4.783 131.323 10.252 1.00 245.23 206 LEU A CA 1
ATOM 1528 C C . LEU A 1 191 ? 3.720 130.503 9.529 1.00 241.88 206 LEU A C 1
ATOM 1529 O O . LEU A 1 191 ? 3.431 129.350 9.893 1.00 238.69 206 LEU A O 1
ATOM 1534 N N . ARG A 1 192 ? 3.120 131.097 8.497 1.00 214.14 207 ARG A N 1
ATOM 1535 C CA . ARG A 1 192 ? 2.079 130.394 7.769 1.00 215.31 207 ARG A CA 1
ATOM 1536 C C . ARG A 1 192 ? 2.634 129.153 7.089 1.00 216.00 207 ARG A C 1
ATOM 1537 O O . ARG A 1 192 ? 1.983 128.108 7.075 1.00 215.55 207 ARG A O 1
ATOM 1545 N N . GLN A 1 193 ? 3.859 129.229 6.564 1.00 217.30 208 GLN A N 1
ATOM 1546 C CA . GLN A 1 193 ? 4.408 128.080 5.850 1.00 218.59 208 GLN A CA 1
ATOM 1547 C C . GLN A 1 193 ? 4.615 126.887 6.770 1.00 216.21 208 GLN A C 1
ATOM 1548 O O . GLN A 1 193 ? 4.398 125.742 6.357 1.00 216.89 208 GLN A O 1
ATOM 1554 N N . ILE A 1 194 ? 5.006 127.123 8.022 1.00 213.81 209 ILE A N 1
ATOM 1555 C CA . ILE A 1 194 ? 5.182 125.994 8.919 1.00 212.21 209 ILE A CA 1
ATOM 1556 C C . ILE A 1 194 ? 3.831 125.488 9.398 1.00 210.93 209 ILE A C 1
ATOM 1557 O O . ILE A 1 194 ? 3.647 124.270 9.547 1.00 210.83 209 ILE A O 1
ATOM 1562 N N . VAL A 1 195 ? 2.845 126.378 9.591 1.00 210.40 210 VAL A N 1
ATOM 1563 C CA . VAL A 1 195 ? 1.528 125.845 9.942 1.00 209.76 210 VAL A CA 1
ATOM 1564 C C . VAL A 1 195 ? 0.972 125.025 8.793 1.00 211.59 210 VAL A C 1
ATOM 1565 O O . VAL A 1 195 ? 0.173 124.110 9.009 1.00 211.33 210 VAL A O 1
ATOM 1569 N N . ASP A 1 196 ? 1.394 125.309 7.566 1.00 118.01 211 ASP A N 1
ATOM 1570 C CA . ASP A 1 196 ? 0.918 124.499 6.454 1.00 122.17 211 ASP A CA 1
ATOM 1571 C C . ASP A 1 196 ? 1.658 123.170 6.366 1.00 124.00 211 ASP A C 1
ATOM 1572 O O . ASP A 1 196 ? 1.028 122.109 6.287 1.00 124.64 211 ASP A O 1
ATOM 1577 N N . VAL A 1 197 ? 2.995 123.203 6.386 1.00 156.27 212 VAL A N 1
ATOM 1578 C CA . VAL A 1 197 ? 3.752 121.971 6.166 1.00 158.88 212 VAL A CA 1
ATOM 1579 C C . VAL A 1 197 ? 3.559 121.001 7.323 1.00 155.14 212 VAL A C 1
ATOM 1580 O O . VAL A 1 197 ? 3.623 119.780 7.132 1.00 157.14 212 VAL A O 1
ATOM 1584 N N . THR A 1 198 ? 3.313 121.505 8.533 1.00 118.90 213 THR A N 1
ATOM 1585 C CA . THR A 1 198 ? 3.071 120.579 9.635 1.00 115.56 213 THR A CA 1
ATOM 1586 C C . THR A 1 198 ? 1.655 120.010 9.590 1.00 115.06 213 THR A C 1
ATOM 1587 O O . THR A 1 198 ? 1.463 118.808 9.812 1.00 115.49 213 THR A O 1
ATOM 1591 N N . LYS A 1 199 ? 0.659 120.853 9.295 1.00 114.55 214 LYS A N 1
ATOM 1592 C CA . LYS A 1 199 ? -0.698 120.354 9.103 1.00 115.01 214 LYS A CA 1
ATOM 1593 C C . LYS A 1 199 ? -0.722 119.266 8.043 1.00 120.06 214 LYS A C 1
ATOM 1594 O O . LYS A 1 199 ? -1.247 118.168 8.271 1.00 120.44 214 LYS A O 1
ATOM 1600 N N . ARG A 1 200 ? -0.112 119.548 6.882 1.00 126.53 215 ARG A N 1
ATOM 1601 C CA . ARG A 1 200 ? -0.123 118.606 5.768 1.00 131.93 215 ARG A CA 1
ATOM 1602 C C . ARG A 1 200 ? 0.594 117.315 6.127 1.00 132.68 215 ARG A C 1
ATOM 1603 O O . ARG A 1 200 ? 0.274 116.254 5.579 1.00 136.21 215 ARG A O 1
ATOM 1611 N N . HIS A 1 201 ? 1.552 117.374 7.049 1.00 127.48 216 HIS A N 1
ATOM 1612 C CA . HIS A 1 201 ? 2.225 116.159 7.487 1.00 128.07 216 HIS A CA 1
ATOM 1613 C C . HIS A 1 201 ? 1.344 115.459 8.513 1.00 124.73 216 HIS A C 1
ATOM 1614 O O . HIS A 1 201 ? 1.065 116.008 9.583 1.00 119.84 216 HIS A O 1
ATOM 1621 N N . LEU A 1 202 ? 0.893 114.253 8.177 1.00 133.53 217 LEU A N 1
ATOM 1622 C CA . LEU A 1 202 ? 0.221 113.362 9.120 1.00 131.36 217 LEU A CA 1
ATOM 1623 C C . LEU A 1 202 ? 1.321 112.615 9.852 1.00 130.63 217 LEU A C 1
ATOM 1624 O O . LEU A 1 202 ? 1.820 111.588 9.394 1.00 134.55 217 LEU A O 1
ATOM 1629 N N . LEU A 1 203 ? 1.751 113.167 10.979 1.00 179.33 218 LEU A N 1
ATOM 1630 C CA . LEU A 1 203 ? 2.705 112.472 11.837 1.00 178.26 218 LEU A CA 1
ATOM 1631 C C . LEU A 1 203 ? 1.918 111.534 12.754 1.00 176.44 218 LEU A C 1
ATOM 1632 O O . LEU A 1 203 ? 1.847 111.700 13.974 1.00 172.06 218 LEU A O 1
ATOM 1637 N N . LEU A 1 204 ? 1.303 110.532 12.114 1.00 172.04 219 LEU A N 1
ATOM 1638 C CA . LEU A 1 204 ? 0.403 109.581 12.772 1.00 171.52 219 LEU A CA 1
ATOM 1639 C C . LEU A 1 204 ? -0.749 110.299 13.480 1.00 167.34 219 LEU A C 1
ATOM 1640 O O . LEU A 1 204 ? -1.007 110.099 14.669 1.00 163.91 219 LEU A O 1
ATOM 1645 N N . PHE A 1 205 ? -1.434 111.159 12.731 1.00 121.21 220 PHE A N 1
ATOM 1646 C CA . PHE A 1 205 ? -2.717 111.689 13.184 1.00 118.63 220 PHE A CA 1
ATOM 1647 C C . PHE A 1 205 ? -3.693 110.595 13.579 1.00 119.84 220 PHE A C 1
ATOM 1648 O O . PHE A 1 205 ? -4.371 110.761 14.607 1.00 116.42 220 PHE A O 1
ATOM 1656 N N . PRO A 1 206 ? -3.829 109.486 12.841 1.00 134.72 221 PRO A N 1
ATOM 1657 C CA . PRO A 1 206 ? -4.670 108.397 13.347 1.00 135.97 221 PRO A CA 1
ATOM 1658 C C . PRO A 1 206 ? -4.218 107.905 14.701 1.00 132.64 221 PRO A C 1
ATOM 1659 O O . PRO A 1 206 ? -5.049 107.434 15.481 1.00 131.94 221 PRO A O 1
ATOM 1663 N N . GLY A 1 207 ? -2.923 107.977 15.010 1.00 116.87 222 GLY A N 1
ATOM 1664 C CA . GLY A 1 207 ? -2.491 107.612 16.350 1.00 113.54 222 GLY A CA 1
ATOM 1665 C C . GLY A 1 207 ? -3.007 108.561 17.420 1.00 108.17 222 GLY A C 1
ATOM 1666 O O . GLY A 1 207 ? -3.557 108.128 18.437 1.00 106.43 222 GLY A O 1
ATOM 1667 N N . ILE A 1 208 ? -2.871 109.867 17.190 1.00 107.49 223 ILE A N 1
ATOM 1668 C CA . ILE A 1 208 ? -3.072 110.841 18.259 1.00 102.35 223 ILE A CA 1
ATOM 1669 C C . ILE A 1 208 ? -4.552 111.071 18.528 1.00 101.58 223 ILE A C 1
ATOM 1670 O O . ILE A 1 208 ? -5.009 110.997 19.678 1.00 100.56 223 ILE A O 1
ATOM 1675 N N . LEU A 1 209 ? -5.321 111.372 17.480 1.00 102.61 224 LEU A N 1
ATOM 1676 C CA . LEU A 1 209 ? -6.733 111.656 17.690 1.00 102.28 224 LEU A CA 1
ATOM 1677 C C . LEU A 1 209 ? -7.463 110.424 18.195 1.00 104.11 224 LEU A C 1
ATOM 1678 O O . LEU A 1 209 ? -8.343 110.529 19.056 1.00 102.31 224 LEU A O 1
ATOM 1683 N N . LEU A 1 210 ? -7.105 109.243 17.684 1.00 107.98 225 LEU A N 1
ATOM 1684 C CA . LEU A 1 210 ? -7.708 108.025 18.208 1.00 110.01 225 LEU A CA 1
ATOM 1685 C C . LEU A 1 210 ? -7.272 107.753 19.638 1.00 106.34 225 LEU A C 1
ATOM 1686 O O . LEU A 1 210 ? -8.058 107.223 20.429 1.00 106.35 225 LEU A O 1
ATOM 1691 N N . GLN A 1 211 ? -6.039 108.121 19.997 1.00 118.38 226 GLN A N 1
ATOM 1692 C CA . GLN A 1 211 ? -5.610 107.953 21.382 1.00 118.21 226 GLN A CA 1
ATOM 1693 C C . GLN A 1 211 ? -6.441 108.816 22.319 1.00 118.34 226 GLN A C 1
ATOM 1694 O O . GLN A 1 211 ? -6.873 108.356 23.385 1.00 120.72 226 GLN A O 1
ATOM 1700 N N . GLY A 1 212 ? -6.720 110.057 21.917 1.00 109.45 227 GLY A N 1
ATOM 1701 C CA . GLY A 1 212 ? -7.591 110.888 22.728 1.00 109.59 227 GLY A CA 1
ATOM 1702 C C . GLY A 1 212 ? -9.021 110.382 22.740 1.00 113.85 227 GLY A C 1
ATOM 1703 O O . GLY A 1 212 ? -9.691 110.417 23.776 1.00 116.19 227 GLY A O 1
ATOM 1704 N N . ALA A 1 213 ? -9.494 109.864 21.603 1.00 145.63 228 ALA A N 1
ATOM 1705 C CA . ALA A 1 213 ? -10.855 109.344 21.531 1.00 149.53 228 ALA A CA 1
ATOM 1706 C C . ALA A 1 213 ? -11.029 108.100 22.388 1.00 154.06 228 ALA A C 1
ATOM 1707 O O . ALA A 1 213 ? -12.141 107.810 22.842 1.00 157.59 228 ALA A O 1
ATOM 1709 N N . ALA A 1 214 ? -9.953 107.349 22.604 1.00 109.06 229 ALA A N 1
ATOM 1710 C CA . ALA A 1 214 ? -10.027 106.142 23.413 1.00 112.64 229 ALA A CA 1
ATOM 1711 C C . ALA A 1 214 ? -9.840 106.413 24.902 1.00 112.97 229 ALA A C 1
ATOM 1712 O O . ALA A 1 214 ? -10.576 105.856 25.725 1.00 116.98 229 ALA A O 1
ATOM 1714 N N . ILE A 1 215 ? -8.875 107.262 25.273 1.00 133.18 230 ILE A N 1
ATOM 1715 C CA . ILE A 1 215 ? -8.596 107.452 26.696 1.00 132.93 230 ILE A CA 1
ATOM 1716 C C . ILE A 1 215 ? -9.800 108.045 27.417 1.00 136.38 230 ILE A C 1
ATOM 1717 O O . ILE A 1 215 ? -10.085 107.686 28.566 1.00 139.34 230 ILE A O 1
ATOM 1722 N N . ALA A 1 216 ? -10.550 108.922 26.752 1.00 104.03 231 ALA A N 1
ATOM 1723 C CA . ALA A 1 216 ? -11.590 109.685 27.425 1.00 106.06 231 ALA A CA 1
ATOM 1724 C C . ALA A 1 216 ? -12.988 109.111 27.251 1.00 110.40 231 ALA A C 1
ATOM 1725 O O . ALA A 1 216 ? -13.908 109.559 27.943 1.00 111.56 231 ALA A O 1
ATOM 1727 N N . ALA A 1 217 ? -13.169 108.123 26.372 1.00 145.36 232 ALA A N 1
ATOM 1728 C CA . ALA A 1 217 ? -14.508 107.644 26.041 1.00 148.21 232 ALA A CA 1
ATOM 1729 C C . ALA A 1 217 ? -15.164 106.864 27.170 1.00 153.06 232 ALA A C 1
ATOM 1730 O O . ALA A 1 217 ? -16.379 106.644 27.117 1.00 154.90 232 ALA A O 1
ATOM 1732 N N . LEU A 1 218 ? -14.403 106.435 28.174 1.00 144.13 233 LEU A N 1
ATOM 1733 C CA . LEU A 1 218 ? -14.924 105.578 29.231 1.00 148.89 233 LEU A CA 1
ATOM 1734 C C . LEU A 1 218 ? -15.072 106.262 30.580 1.00 150.15 233 LEU A C 1
ATOM 1735 O O . LEU A 1 218 ? -15.889 105.820 31.388 1.00 153.81 233 LEU A O 1
ATOM 1740 N N . VAL A 1 219 ? -14.282 107.302 30.855 1.00 147.26 234 VAL A N 1
ATOM 1741 C CA . VAL A 1 219 ? -14.271 107.892 32.198 1.00 147.06 234 VAL A CA 1
ATOM 1742 C C . VAL A 1 219 ? -15.639 108.399 32.633 1.00 145.62 234 VAL A C 1
ATOM 1743 O O . VAL A 1 219 ? -16.067 108.067 33.757 1.00 148.15 234 VAL A O 1
ATOM 1747 N N . PRO A 1 220 ? -16.369 109.211 31.853 1.00 167.13 235 PRO A N 1
ATOM 1748 C CA . PRO A 1 220 ? -17.736 109.573 32.271 1.00 166.60 235 PRO A CA 1
ATOM 1749 C C . PRO A 1 220 ? -18.662 108.379 32.448 1.00 172.69 235 PRO A C 1
ATOM 1750 O O . PRO A 1 220 ? -19.517 108.392 33.343 1.00 174.00 235 PRO A O 1
ATOM 1754 N N . ILE A 1 221 ? -18.510 107.341 31.618 1.00 181.48 236 ILE A N 1
ATOM 1755 C CA . ILE A 1 221 ? -19.423 106.202 31.663 1.00 186.32 236 ILE A CA 1
ATOM 1756 C C . ILE A 1 221 ? -19.021 105.171 32.717 1.00 191.19 236 ILE A C 1
ATOM 1757 O O . ILE A 1 221 ? -19.849 104.341 33.115 1.00 194.99 236 ILE A O 1
ATOM 1762 N N . LEU A 1 222 ? -17.778 105.210 33.196 1.00 131.64 237 LEU A N 1
ATOM 1763 C CA . LEU A 1 222 ? -17.345 104.251 34.208 1.00 135.96 237 LEU A CA 1
ATOM 1764 C C . LEU A 1 222 ? -18.171 104.294 35.489 1.00 138.31 237 LEU A C 1
ATOM 1765 O O . LEU A 1 222 ? -18.501 103.209 36.000 1.00 142.35 237 LEU A O 1
ATOM 1770 N N . PRO A 1 223 ? -18.506 105.454 36.073 1.00 154.18 238 PRO A N 1
ATOM 1771 C CA . PRO A 1 223 ? -19.318 105.424 37.301 1.00 156.05 238 PRO A CA 1
ATOM 1772 C C . PRO A 1 223 ? -20.658 104.725 37.138 1.00 159.31 238 PRO A C 1
ATOM 1773 O O . PRO A 1 223 ? -21.132 104.092 38.089 1.00 162.82 238 PRO A O 1
ATOM 1777 N N . THR A 1 224 ? -21.290 104.812 35.966 1.00 127.20 239 THR A N 1
ATOM 1778 C CA . THR A 1 224 ? -22.485 104.007 35.733 1.00 130.43 239 THR A CA 1
ATOM 1779 C C . THR A 1 224 ? -22.150 102.522 35.670 1.00 134.63 239 THR A C 1
ATOM 1780 O O . THR A 1 224 ? -22.990 101.685 36.016 1.00 138.02 239 THR A O 1
ATOM 1784 N N . TYR A 1 225 ? -20.934 102.175 35.236 1.00 137.17 240 TYR A N 1
ATOM 1785 C CA . TYR A 1 225 ? -20.512 100.780 35.279 1.00 139.87 240 TYR A CA 1
ATOM 1786 C C . TYR A 1 225 ? -20.344 100.280 36.708 1.00 142.41 240 TYR A C 1
ATOM 1787 O O . TYR A 1 225 ? -20.411 99.068 36.943 1.00 144.38 240 TYR A O 1
ATOM 1796 N N . ALA A 1 226 ? -20.148 101.185 37.670 1.00 143.86 241 ALA A N 1
ATOM 1797 C CA . ALA A 1 226 ? -20.045 100.762 39.061 1.00 145.85 241 ALA A CA 1
ATOM 1798 C C . ALA A 1 226 ? -21.316 100.067 39.526 1.00 148.68 241 ALA A C 1
ATOM 1799 O O . ALA A 1 226 ? -21.265 99.208 40.413 1.00 150.30 241 ALA A O 1
ATOM 1801 N N . THR A 1 227 ? -22.462 100.421 38.941 1.00 161.39 242 THR A N 1
ATOM 1802 C CA . THR A 1 227 ? -23.702 99.729 39.271 1.00 164.24 242 THR A CA 1
ATOM 1803 C C . THR A 1 227 ? -23.665 98.268 38.838 1.00 166.51 242 THR A C 1
ATOM 1804 O O . THR A 1 227 ? -24.294 97.419 39.479 1.00 169.10 242 THR A O 1
ATOM 1808 N N . LYS A 1 228 ? -22.939 97.957 37.764 1.00 154.31 243 LYS A N 1
ATOM 1809 C CA . LYS A 1 228 ? -22.823 96.595 37.257 1.00 155.53 243 LYS A CA 1
ATOM 1810 C C . LYS A 1 228 ? -21.570 95.877 37.747 1.00 154.17 243 LYS A C 1
ATOM 1811 O O . LYS A 1 228 ? -21.321 94.741 37.330 1.00 154.14 243 LYS A O 1
ATOM 1817 N N . VAL A 1 229 ? -20.778 96.502 38.623 1.00 202.10 244 VAL A N 1
ATOM 1818 C CA . VAL A 1 229 ? -19.494 95.921 39.014 1.00 199.00 244 VAL A CA 1
ATOM 1819 C C . VAL A 1 229 ? -19.695 94.581 39.714 1.00 199.64 244 VAL A C 1
ATOM 1820 O O . VAL A 1 229 ? -19.085 93.571 39.344 1.00 197.50 244 VAL A O 1
ATOM 1824 N N . ILE A 1 230 ? -20.566 94.548 40.722 1.00 210.39 245 ILE A N 1
ATOM 1825 C CA . ILE A 1 230 ? -20.808 93.336 41.499 1.00 210.84 245 ILE A CA 1
ATOM 1826 C C . ILE A 1 230 ? -22.042 93.561 42.362 1.00 214.35 245 ILE A C 1
ATOM 1827 O O . ILE A 1 230 ? -22.501 94.701 42.514 1.00 215.29 245 ILE A O 1
ATOM 1832 N N . ASN A 1 231 ? -22.603 92.483 42.910 1.00 228.52 246 ASN A N 1
ATOM 1833 C CA . ASN A 1 231 ? -23.689 92.633 43.866 1.00 231.03 246 ASN A CA 1
ATOM 1834 C C . ASN A 1 231 ? -23.185 93.425 45.065 1.00 228.04 246 ASN A C 1
ATOM 1835 O O . ASN A 1 231 ? -22.121 93.130 45.618 1.00 223.20 246 ASN A O 1
ATOM 1840 N N . VAL A 1 232 ? -23.955 94.436 45.464 1.00 238.79 247 VAL A N 1
ATOM 1841 C CA . VAL A 1 232 ? -23.477 95.386 46.459 1.00 235.71 247 VAL A CA 1
ATOM 1842 C C . VAL A 1 232 ? -23.456 94.734 47.835 1.00 233.71 247 VAL A C 1
ATOM 1843 O O . VAL A 1 232 ? -24.333 93.926 48.179 1.00 236.60 247 VAL A O 1
ATOM 1847 N N . SER A 1 233 ? -22.446 95.079 48.630 1.00 228.01 248 SER A N 1
ATOM 1848 C CA . SER A 1 233 ? -22.316 94.618 50.004 1.00 223.99 248 SER A CA 1
ATOM 1849 C C . SER A 1 233 ? -22.131 95.823 50.917 1.00 219.88 248 SER A C 1
ATOM 1850 O O . SER A 1 233 ? -21.761 96.912 50.472 1.00 219.38 248 SER A O 1
ATOM 1853 N N . THR A 1 234 ? -22.405 95.617 52.207 1.00 208.41 249 THR A N 1
ATOM 1854 C CA . THR A 1 234 ? -22.416 96.735 53.147 1.00 203.59 249 THR A CA 1
ATOM 1855 C C . THR A 1 234 ? -21.038 97.379 53.292 1.00 194.30 249 THR A C 1
ATOM 1856 O O . THR A 1 234 ? -20.944 98.588 53.531 1.00 191.27 249 THR A O 1
ATOM 1860 N N . ILE A 1 235 ? -19.956 96.614 53.143 1.00 192.64 250 ILE A N 1
ATOM 1861 C CA . ILE A 1 235 ? -18.622 97.175 53.362 1.00 181.13 250 ILE A CA 1
ATOM 1862 C C . ILE A 1 235 ? -17.692 96.825 52.203 1.00 180.64 250 ILE A C 1
ATOM 1863 O O . ILE A 1 235 ? -16.631 97.434 52.034 1.00 171.98 250 ILE A O 1
ATOM 1868 N N . GLU A 1 236 ? -18.071 95.832 51.402 1.00 183.02 251 GLU A N 1
ATOM 1869 C CA . GLU A 1 236 ? -17.190 95.265 50.391 1.00 181.77 251 GLU A CA 1
ATOM 1870 C C . GLU A 1 236 ? -17.479 95.778 48.975 1.00 189.83 251 GLU A C 1
ATOM 1871 O O . GLU A 1 236 ? -17.005 95.176 48.007 1.00 190.52 251 GLU A O 1
ATOM 1877 N N . TYR A 1 237 ? -18.267 96.851 48.867 1.00 158.57 252 TYR A N 1
ATOM 1878 C CA . TYR A 1 237 ? -18.678 97.345 47.526 1.00 166.13 252 TYR A CA 1
ATOM 1879 C C . TYR A 1 237 ? -18.035 98.691 47.172 1.00 163.98 252 TYR A C 1
ATOM 1880 O O . TYR A 1 237 ? -16.950 98.699 46.557 1.00 159.76 252 TYR A O 1
ATOM 1889 N N . THR A 1 238 ? -18.694 99.789 47.553 1.00 117.90 253 THR A N 1
ATOM 1890 C CA . THR A 1 238 ? -18.247 101.124 47.165 1.00 116.36 253 THR A CA 1
ATOM 1891 C C . THR A 1 238 ? -16.851 101.401 47.700 1.00 102.93 253 THR A C 1
ATOM 1892 O O . THR A 1 238 ? -16.027 102.025 47.019 1.00 99.11 253 THR A O 1
ATOM 1896 N N . VAL A 1 239 ? -16.554 100.909 48.904 1.00 155.21 254 VAL A N 1
ATOM 1897 C CA . VAL A 1 239 ? -15.196 101.018 49.417 1.00 140.56 254 VAL A CA 1
ATOM 1898 C C . VAL A 1 239 ? -14.240 100.203 48.560 1.00 139.02 254 VAL A C 1
ATOM 1899 O O . VAL A 1 239 ? -13.089 100.604 48.348 1.00 129.92 254 VAL A O 1
ATOM 1903 N N . ALA A 1 240 ? -14.693 99.060 48.038 1.00 103.53 255 ALA A N 1
ATOM 1904 C CA . ALA A 1 240 ? -13.860 98.300 47.112 1.00 103.01 255 ALA A CA 1
ATOM 1905 C C . ALA A 1 240 ? -13.647 99.046 45.801 1.00 105.47 255 ALA A C 1
ATOM 1906 O O . ALA A 1 240 ? -12.581 98.930 45.189 1.00 99.75 255 ALA A O 1
ATOM 1908 N N . ILE A 1 241 ? -14.637 99.826 45.359 1.00 133.87 256 ILE A N 1
ATOM 1909 C CA . ILE A 1 241 ? -14.437 100.673 44.187 1.00 136.64 256 ILE A CA 1
ATOM 1910 C C . ILE A 1 241 ? -13.418 101.765 44.491 1.00 126.19 256 ILE A C 1
ATOM 1911 O O . ILE A 1 241 ? -12.574 102.110 43.650 1.00 122.95 256 ILE A O 1
ATOM 1916 N N . ILE A 1 242 ? -13.455 102.298 45.712 1.00 89.79 257 ILE A N 1
ATOM 1917 C CA . ILE A 1 242 ? -12.448 103.267 46.118 1.00 84.69 257 ILE A CA 1
ATOM 1918 C C . ILE A 1 242 ? -11.067 102.631 46.077 1.00 83.91 257 ILE A C 1
ATOM 1919 O O . ILE A 1 242 ? -10.104 103.240 45.604 1.00 80.72 257 ILE A O 1
ATOM 1924 N N . ILE A 1 243 ? -10.959 101.382 46.536 1.00 87.23 258 ILE A N 1
ATOM 1925 C CA . ILE A 1 243 ? -9.677 100.678 46.500 1.00 87.16 258 ILE A CA 1
ATOM 1926 C C . ILE A 1 243 ? -9.240 100.416 45.063 1.00 87.98 258 ILE A C 1
ATOM 1927 O O . ILE A 1 243 ? -8.040 100.417 44.757 1.00 86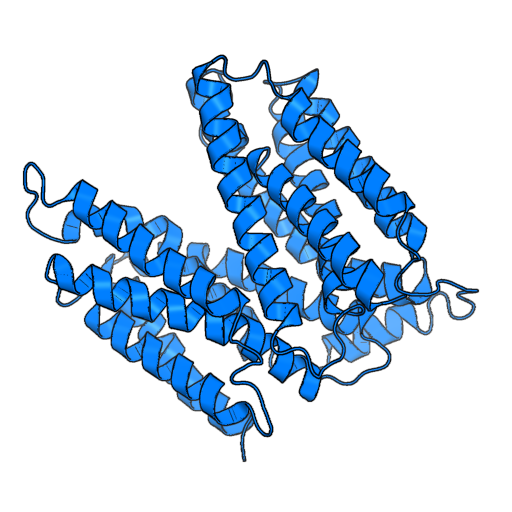.35 258 ILE A O 1
ATOM 1932 N N . GLY A 1 244 ? -10.194 100.191 44.163 1.00 92.22 259 GLY A N 1
ATOM 1933 C CA . GLY A 1 244 ? -9.840 100.034 42.764 1.00 93.10 259 GLY A CA 1
ATOM 1934 C C . GLY A 1 244 ? -9.274 101.314 42.190 1.00 90.01 259 GLY A C 1
ATOM 1935 O O . GLY A 1 244 ? -8.342 101.288 41.383 1.00 88.02 259 GLY A O 1
ATOM 1936 N N . GLY A 1 245 ? -9.812 102.456 42.625 1.00 84.32 260 GLY A N 1
ATOM 1937 C CA . GLY A 1 245 ? -9.204 103.725 42.264 1.00 80.03 260 GLY A CA 1
ATOM 1938 C C . GLY A 1 245 ? -7.846 103.922 42.906 1.00 77.13 260 GLY A C 1
ATOM 1939 O O . GLY A 1 245 ? -6.941 104.493 42.292 1.00 74.96 260 GLY A O 1
ATOM 1940 N N . ILE A 1 246 ? -7.673 103.419 44.127 1.00 95.95 261 ILE A N 1
ATOM 1941 C CA . ILE A 1 246 ? -6.432 103.641 44.865 1.00 85.13 261 ILE A CA 1
ATOM 1942 C C . ILE A 1 246 ? -5.282 102.869 44.230 1.00 83.40 261 ILE A C 1
ATOM 1943 O O . ILE A 1 246 ? -4.229 103.441 43.922 1.00 79.23 261 ILE A O 1
ATOM 1948 N N . GLY A 1 247 ? -5.475 101.565 43.995 1.00 80.27 262 GLY A N 1
ATOM 1949 C CA . GLY A 1 247 ? -4.409 100.755 43.435 1.00 82.05 262 GLY A CA 1
ATOM 1950 C C . GLY A 1 247 ? -4.112 101.081 41.991 1.00 82.00 262 GLY A C 1
ATOM 1951 O O . GLY A 1 247 ? -3.012 100.791 41.511 1.00 82.48 262 GLY A O 1
ATOM 1952 N N . CYS A 1 248 ? -5.070 101.693 41.293 1.00 101.49 263 CYS A N 1
ATOM 1953 C CA . CYS A 1 248 ? -4.820 102.203 39.950 1.00 104.13 263 CYS A CA 1
ATOM 1954 C C . CYS A 1 248 ? -4.030 103.504 39.979 1.00 99.01 263 CYS A C 1
ATOM 1955 O O . CYS A 1 248 ? -3.125 103.697 39.161 1.00 97.46 263 CYS A O 1
ATOM 1958 N N . ALA A 1 249 ? -4.362 104.417 40.896 1.00 73.90 264 ALA A N 1
ATOM 1959 C CA . ALA A 1 249 ? -3.632 105.677 40.948 1.00 70.16 264 ALA A CA 1
ATOM 1960 C C . ALA A 1 249 ? -2.170 105.442 41.277 1.00 69.66 264 ALA A C 1
ATOM 1961 O O . ALA A 1 249 ? -1.282 106.039 40.653 1.00 68.50 264 ALA A O 1
ATOM 1963 N N . VAL A 1 250 ? -1.900 104.505 42.193 1.00 71.08 265 VAL A N 1
ATOM 1964 C CA . VAL A 1 250 ? -0.526 104.212 42.588 1.00 71.04 265 VAL A CA 1
ATOM 1965 C C . VAL A 1 250 ? 0.283 103.778 41.382 1.00 73.06 265 VAL A C 1
ATOM 1966 O O . VAL A 1 250 ? 1.463 104.125 41.260 1.00 72.27 265 VAL A O 1
ATOM 1970 N N . SER A 1 251 ? -0.401 103.104 40.450 1.00 75.90 266 SER A N 1
ATOM 1971 C CA . SER A 1 251 ? 0.216 102.668 39.171 1.00 78.14 266 SER A CA 1
ATOM 1972 C C . SER A 1 251 ? 0.819 103.898 38.484 1.00 75.78 266 SER A C 1
ATOM 1973 O O . SER A 1 251 ? 2.040 103.890 38.233 1.00 76.09 266 SER A O 1
ATOM 1976 N N . MET A 1 252 ? -0.005 104.915 38.196 1.00 73.63 267 MET A N 1
ATOM 1977 C CA . MET A 1 252 ? 0.527 106.133 37.588 1.00 71.41 267 MET A CA 1
ATOM 1978 C C . MET A 1 252 ? 1.508 106.813 38.537 1.00 68.80 267 MET A C 1
ATOM 1979 O O . MET A 1 252 ? 2.550 107.319 38.102 1.00 68.46 267 MET A O 1
ATOM 1984 N N . LEU A 1 253 ? 1.242 106.747 39.849 1.00 87.58 268 LEU A N 1
ATOM 1985 C CA . LEU A 1 253 ? 2.220 107.240 40.813 1.00 83.41 268 LEU A CA 1
ATOM 1986 C C . LEU A 1 253 ? 3.506 106.427 40.733 1.00 83.96 268 LEU A C 1
ATOM 1987 O O . LEU A 1 253 ? 4.605 106.981 40.869 1.00 82.71 268 LEU A O 1
ATOM 1992 N N . PHE A 1 254 ? 3.391 105.122 40.465 1.00 71.06 269 PHE A N 1
ATOM 1993 C CA . PHE A 1 254 ? 4.574 104.294 40.283 1.00 73.76 269 PHE A CA 1
ATOM 1994 C C . PHE A 1 254 ? 5.355 104.711 39.049 1.00 74.60 269 PHE A C 1
ATOM 1995 O O . PHE A 1 254 ? 6.573 104.510 38.986 1.00 76.05 269 PHE A O 1
ATOM 2003 N N . LEU A 1 255 ? 4.676 105.294 38.062 1.00 77.62 270 LEU A N 1
ATOM 2004 C CA . LEU A 1 255 ? 5.286 105.597 36.777 1.00 78.99 270 LEU A CA 1
ATOM 2005 C C . LEU A 1 255 ? 5.605 107.080 36.617 1.00 76.16 270 LEU A C 1
ATOM 2006 O O . LEU A 1 255 ? 5.779 107.560 35.495 1.00 76.87 270 LEU A O 1
ATOM 2011 N N . SER A 1 256 ? 5.650 107.826 37.719 1.00 150.35 271 SER A N 1
ATOM 2012 C CA . SER A 1 256 ? 6.475 109.025 37.725 1.00 150.56 271 SER A CA 1
ATOM 2013 C C . SER A 1 256 ? 7.950 108.652 37.702 1.00 150.31 271 SER A C 1
ATOM 2014 O O . SER A 1 256 ? 8.732 109.225 36.935 1.00 152.75 271 SER A O 1
ATOM 2017 N N . LYS A 1 257 ? 8.330 107.649 38.498 1.00 122.87 272 LYS A N 1
ATOM 2018 C CA . LYS A 1 257 ? 9.726 107.428 38.850 1.00 123.48 272 LYS A CA 1
ATOM 2019 C C . LYS A 1 257 ? 10.466 106.498 37.898 1.00 127.57 272 LYS A C 1
ATOM 2020 O O . LYS A 1 257 ? 11.657 106.717 37.643 1.00 129.29 272 LYS A O 1
ATOM 2026 N N . LEU A 1 258 ? 9.808 105.474 37.356 1.00 85.28 273 LEU A N 1
ATOM 2027 C CA . LEU A 1 258 ? 10.515 104.432 36.620 1.00 89.63 273 LEU A CA 1
ATOM 2028 C C . LEU A 1 258 ? 9.940 104.289 35.209 1.00 91.28 273 LEU A C 1
ATOM 2029 O O . LEU A 1 258 ? 9.544 103.213 34.764 1.00 94.06 273 LEU A O 1
ATOM 2034 N N . ILE A 1 259 ? 9.919 105.400 34.482 1.00 89.60 274 ILE A N 1
ATOM 2035 C CA . ILE A 1 259 ? 9.609 105.371 33.065 1.00 92.01 274 ILE A CA 1
ATOM 2036 C C . ILE A 1 259 ? 10.864 105.482 32.212 1.00 94.75 274 ILE A C 1
ATOM 2037 O O . ILE A 1 259 ? 10.980 104.794 31.199 1.00 98.29 274 ILE A O 1
ATOM 2042 N N . ASP A 1 260 ? 11.824 106.325 32.593 1.00 132.54 275 ASP A N 1
ATOM 2043 C CA . ASP A 1 260 ? 13.142 106.224 31.979 1.00 135.59 275 ASP A CA 1
ATOM 2044 C C . ASP A 1 260 ? 14.041 105.223 32.688 1.00 138.08 275 ASP A C 1
ATOM 2045 O O . ASP A 1 260 ? 15.129 104.929 32.181 1.00 141.88 275 ASP A O 1
ATOM 2050 N N . ASN A 1 261 ? 13.619 104.693 33.841 1.00 134.36 276 ASN A N 1
ATOM 2051 C CA . ASN A 1 261 ? 14.257 103.488 34.358 1.00 137.47 276 ASN A CA 1
ATOM 2052 C C . ASN A 1 261 ? 14.023 102.316 33.413 1.00 141.49 276 ASN A C 1
ATOM 2053 O O . ASN A 1 261 ? 14.781 101.340 33.445 1.00 145.37 276 ASN A O 1
ATOM 2058 N N . ARG A 1 262 ? 12.979 102.406 32.559 1.00 99.18 277 ARG A N 1
ATOM 2059 C CA . ARG A 1 262 ? 12.702 101.443 31.501 1.00 103.18 277 ARG A CA 1
ATOM 2060 C C . ARG A 1 262 ? 12.307 102.204 30.225 1.00 103.06 277 ARG A C 1
ATOM 2061 O O . ARG A 1 262 ? 11.177 102.133 29.737 1.00 102.43 277 ARG A O 1
ATOM 2069 N N . SER A 1 263 ? 13.259 102.965 29.661 1.00 106.59 278 SER A N 1
ATOM 2070 C CA . SER A 1 263 ? 13.080 103.611 28.356 1.00 107.46 278 SER A CA 1
ATOM 2071 C C . SER A 1 263 ? 14.417 103.811 27.643 1.00 111.17 278 SER A C 1
ATOM 2072 O O . SER A 1 263 ? 15.004 104.898 27.702 1.00 109.74 278 SER A O 1
ATOM 2075 N N . ARG A 1 264 ? 14.901 102.774 26.958 1.00 130.13 279 ARG A N 1
ATOM 2076 C CA . ARG A 1 264 ? 16.167 102.839 26.242 1.00 134.44 279 ARG A CA 1
ATOM 2077 C C . ARG A 1 264 ? 16.056 102.104 24.910 1.00 139.31 279 ARG A C 1
ATOM 2078 O O . ARG A 1 264 ? 15.280 101.156 24.768 1.00 140.46 279 ARG A O 1
ATOM 2086 N N . ASN A 1 265 ? 16.855 102.544 23.943 1.00 168.58 280 ASN A N 1
ATOM 2087 C CA . ASN A 1 265 ? 16.886 101.971 22.581 1.00 173.76 280 ASN A CA 1
ATOM 2088 C C . ASN A 1 265 ? 15.483 102.123 21.978 1.00 171.80 280 ASN A C 1
ATOM 2089 O O . ASN A 1 265 ? 14.836 103.164 22.173 1.00 167.20 280 ASN A O 1
ATOM 2094 N N . PHE A 1 266 ? 14.986 101.123 21.251 1.00 159.85 281 PHE A N 1
ATOM 2095 C CA . PHE A 1 266 ? 13.733 101.253 20.520 1.00 159.04 281 PHE A CA 1
ATOM 2096 C C . PHE A 1 266 ? 12.547 101.095 21.460 1.00 154.59 281 PHE A C 1
ATOM 2097 O O . PHE A 1 266 ? 12.396 100.061 22.120 1.00 155.44 281 PHE A O 1
ATOM 2105 N N . MET A 1 267 ? 11.702 102.121 21.505 1.00 139.10 282 MET A N 1
ATOM 2106 C CA . MET A 1 267 ? 10.469 102.086 22.274 1.00 135.14 282 MET A CA 1
ATOM 2107 C C . MET A 1 267 ? 9.335 101.404 21.523 1.00 137.50 282 MET A C 1
ATOM 2108 O O . MET A 1 267 ? 8.265 101.205 22.107 1.00 135.16 282 MET A O 1
ATOM 2113 N N . TYR A 1 268 ? 9.555 101.029 20.256 1.00 139.27 283 TYR A N 1
ATOM 2114 C CA . TYR A 1 268 ? 8.451 100.648 19.379 1.00 141.54 283 TYR A CA 1
ATOM 2115 C C . TYR A 1 268 ? 7.684 99.439 19.900 1.00 142.82 283 TYR A C 1
ATOM 2116 O O . TYR A 1 268 ? 6.472 99.337 19.680 1.00 142.62 283 TYR A O 1
ATOM 2125 N N . GLY A 1 269 ? 8.358 98.516 20.585 1.00 131.79 284 GLY A N 1
ATOM 2126 C CA . GLY A 1 269 ? 7.671 97.323 21.051 1.00 133.63 284 GLY A CA 1
ATOM 2127 C C . GLY A 1 269 ? 6.780 97.561 22.256 1.00 128.67 284 GLY A C 1
ATOM 2128 O O . GLY A 1 269 ? 5.691 96.988 22.350 1.00 129.51 284 GLY A O 1
ATOM 2129 N N . VAL A 1 270 ? 7.221 98.404 23.196 1.00 128.53 285 VAL A N 1
ATOM 2130 C CA . VAL A 1 270 ? 6.430 98.618 24.407 1.00 124.04 285 VAL A CA 1
ATOM 2131 C C . VAL A 1 270 ? 5.135 99.369 24.109 1.00 121.49 285 VAL A C 1
ATOM 2132 O O . VAL A 1 270 ? 4.139 99.178 24.814 1.00 119.77 285 VAL A O 1
ATOM 2136 N N . ILE A 1 271 ? 5.106 100.178 23.050 1.00 125.01 286 ILE A N 1
ATOM 2137 C CA . ILE A 1 271 ? 3.895 100.921 22.708 1.00 122.94 286 ILE A CA 1
ATOM 2138 C C . ILE A 1 271 ? 2.788 99.963 22.276 1.00 126.55 286 ILE A C 1
ATOM 2139 O O . ILE A 1 271 ? 1.688 99.949 22.848 1.00 124.81 286 ILE A O 1
ATOM 2144 N N . LEU A 1 272 ? 3.080 99.123 21.276 1.00 127.39 287 LEU A N 1
ATOM 2145 C CA . LEU A 1 272 ? 2.105 98.135 20.828 1.00 131.61 287 LEU A CA 1
ATOM 2146 C C . LEU A 1 272 ? 1.807 97.108 21.911 1.00 132.10 287 LEU A C 1
ATOM 2147 O O . LEU A 1 272 ? 0.672 96.616 22.008 1.00 133.52 287 LEU A O 1
ATOM 2152 N N . SER A 1 273 ? 2.802 96.779 22.740 1.00 127.82 288 SER A N 1
ATOM 2153 C CA . SER A 1 273 ? 2.560 95.824 23.814 1.00 128.35 288 SER A CA 1
ATOM 2154 C C . SER A 1 273 ? 1.565 96.382 24.821 1.00 123.70 288 SER A C 1
ATOM 2155 O O . SER A 1 273 ? 0.625 95.687 25.220 1.00 125.25 288 SER A O 1
ATOM 2158 N N . GLY A 1 274 ? 1.713 97.655 25.194 1.00 122.93 289 GLY A N 1
ATOM 2159 C CA . GLY A 1 274 ? 0.721 98.263 26.056 1.00 119.80 289 GLY A CA 1
ATOM 2160 C C . GLY A 1 274 ? -0.632 98.369 25.387 1.00 121.90 289 GLY A C 1
ATOM 2161 O O . GLY A 1 274 ? -1.669 98.216 26.046 1.00 122.04 289 GLY A O 1
ATOM 2162 N N . PHE A 1 275 ? -0.645 98.588 24.070 1.00 118.13 290 PHE A N 1
ATOM 2163 C CA . PHE A 1 275 ? -1.910 98.644 23.345 1.00 120.13 290 PHE A CA 1
ATOM 2164 C C . PHE A 1 275 ? -2.682 97.339 23.484 1.00 124.64 290 PHE A C 1
ATOM 2165 O O . PHE A 1 275 ? -3.837 97.320 23.927 1.00 124.30 290 PHE A O 1
ATOM 2173 N N . ILE A 1 276 ? -2.041 96.227 23.128 1.00 129.24 291 ILE A N 1
ATOM 2174 C CA . ILE A 1 276 ? -2.724 94.942 23.227 1.00 134.14 291 ILE A CA 1
ATOM 2175 C C . ILE A 1 276 ? -2.993 94.579 24.685 1.00 132.03 291 ILE A C 1
ATOM 2176 O O . ILE A 1 276 ? -3.966 93.878 24.987 1.00 134.73 291 ILE A O 1
ATOM 2181 N N . LEU A 1 277 ? -2.167 95.062 25.616 1.00 141.82 292 LEU A N 1
ATOM 2182 C CA . LEU A 1 277 ? -2.400 94.745 27.019 1.00 140.20 292 LEU A CA 1
ATOM 2183 C C . LEU A 1 277 ? -3.682 95.388 27.520 1.00 139.18 292 LEU A C 1
ATOM 2184 O O . LEU A 1 277 ? -4.514 94.726 28.153 1.00 141.46 292 LEU A O 1
ATOM 2189 N N . TYR A 1 278 ? -3.872 96.680 27.249 1.00 135.01 293 TYR A N 1
ATOM 2190 C CA . TYR A 1 278 ? -5.140 97.252 27.677 1.00 137.29 293 TYR A CA 1
ATOM 2191 C C . TYR A 1 278 ? -6.294 96.775 26.805 1.00 142.39 293 TYR A C 1
ATOM 2192 O O . TYR A 1 278 ? -7.435 96.782 27.269 1.00 146.13 293 TYR A O 1
ATOM 2201 N N . MET A 1 279 ? -6.023 96.291 25.590 1.00 125.95 294 MET A N 1
ATOM 2202 C CA . MET A 1 279 ? -7.055 95.557 24.864 1.00 131.58 294 MET A CA 1
ATOM 2203 C C . MET A 1 279 ? -7.547 94.369 25.682 1.00 134.90 294 MET A C 1
ATOM 2204 O O . MET A 1 279 ? -8.752 94.224 25.936 1.00 136.58 294 MET A O 1
ATOM 2209 N N . ILE A 1 280 ? -6.616 93.529 26.138 1.00 152.12 295 ILE A N 1
ATOM 2210 C CA . ILE A 1 280 ? -6.994 92.337 26.890 1.00 155.20 295 ILE A CA 1
ATOM 2211 C C . ILE A 1 280 ? -7.664 92.720 28.204 1.00 153.49 295 ILE A C 1
ATOM 2212 O O . ILE A 1 280 ? -8.626 92.075 28.639 1.00 156.92 295 ILE A O 1
ATOM 2217 N N . LEU A 1 281 ? -7.198 93.792 28.845 1.00 129.82 296 LEU A N 1
ATOM 2218 C CA . LEU A 1 281 ? -7.790 94.136 30.132 1.00 126.68 296 LEU A CA 1
ATOM 2219 C C . LEU A 1 281 ? -9.179 94.744 29.970 1.00 129.78 296 LEU A C 1
ATOM 2220 O O . LEU A 1 281 ? -10.039 94.544 30.832 1.00 131.97 296 LEU A O 1
ATOM 2225 N N . ILE A 1 282 ? -9.423 95.488 28.889 1.00 126.29 297 ILE A N 1
ATOM 2226 C CA . ILE A 1 282 ? -10.774 95.974 28.628 1.00 127.20 297 ILE A CA 1
ATOM 2227 C C . ILE A 1 282 ? -11.699 94.815 28.281 1.00 134.14 297 ILE A C 1
ATOM 2228 O O . ILE A 1 282 ? -12.878 94.807 28.658 1.00 135.76 297 ILE A O 1
ATOM 2233 N N . PHE A 1 283 ? -11.180 93.811 27.573 1.00 180.79 298 PHE A N 1
ATOM 2234 C CA . PHE A 1 283 ? -11.979 92.616 27.329 1.00 184.87 298 PHE A CA 1
ATOM 2235 C C . PHE A 1 283 ? -12.266 91.864 28.624 1.00 186.47 298 PHE A C 1
ATOM 2236 O O . PHE A 1 283 ? -13.319 91.231 28.753 1.00 190.82 298 PHE A O 1
ATOM 2244 N N . THR A 1 284 ? -11.347 91.924 29.585 1.00 142.79 299 THR A N 1
ATOM 2245 C CA . THR A 1 284 ? -11.519 91.287 30.884 1.00 143.38 299 THR A CA 1
ATOM 2246 C C . THR A 1 284 ? -12.294 92.151 31.870 1.00 142.51 299 THR A C 1
ATOM 2247 O O . THR A 1 284 ? -12.640 91.674 32.955 1.00 143.66 299 THR A O 1
ATOM 2251 N N . LEU A 1 285 ? -12.585 93.400 31.517 1.00 166.70 300 LEU A N 1
ATOM 2252 C CA . LEU A 1 285 ? -13.120 94.357 32.478 1.00 168.14 300 LEU A CA 1
ATOM 2253 C C . LEU A 1 285 ? -14.610 94.166 32.732 1.00 174.32 300 LEU A C 1
ATOM 2254 O O . LEU A 1 285 ? -15.001 93.509 33.702 1.00 176.43 300 LEU A O 1
ATOM 2259 N N . SER A 1 286 ? -15.450 94.757 31.877 1.00 163.62 301 SER A N 1
ATOM 2260 C CA . SER A 1 286 ? -16.891 94.709 32.102 1.00 168.70 301 SER A CA 1
ATOM 2261 C C . SER A 1 286 ? -17.446 93.300 31.960 1.00 171.48 301 SER A C 1
ATOM 2262 O O . SER A 1 286 ? -18.482 92.982 32.556 1.00 175.37 301 SER A O 1
ATOM 2265 N N . MET A 1 287 ? -16.782 92.448 31.178 1.00 165.26 302 MET A N 1
ATOM 2266 C CA . MET A 1 287 ? -17.356 91.147 30.856 1.00 168.24 302 MET A CA 1
ATOM 2267 C C . MET A 1 287 ? -17.394 90.232 32.077 1.00 169.48 302 MET A C 1
ATOM 2268 O O . MET A 1 287 ? -18.453 89.701 32.432 1.00 173.49 302 MET A O 1
ATOM 2273 N N . ILE A 1 288 ? -16.257 90.054 32.749 1.00 156.75 303 ILE A N 1
ATOM 2274 C CA . ILE A 1 288 ? -16.175 89.231 33.950 1.00 158.37 303 ILE A CA 1
ATOM 2275 C C . ILE A 1 288 ? -15.435 90.022 35.015 1.00 151.12 303 ILE A C 1
ATOM 2276 O O . ILE A 1 288 ? -14.501 90.772 34.709 1.00 145.84 303 ILE A O 1
ATOM 2281 N N . VAL A 1 289 ? -15.849 89.862 36.266 1.00 151.16 304 VAL A N 1
ATOM 2282 C CA . VAL A 1 289 ? -15.281 90.672 37.332 1.00 144.60 304 VAL A CA 1
ATOM 2283 C C . VAL A 1 289 ? -15.545 89.984 38.661 1.00 146.74 304 VAL A C 1
ATOM 2284 O O . VAL A 1 289 ? -16.587 89.353 38.859 1.00 152.26 304 VAL A O 1
ATOM 2288 N N . ASN A 1 290 ? -14.574 90.097 39.560 1.00 169.49 305 ASN A N 1
ATOM 2289 C CA . ASN A 1 290 ? -14.751 89.864 40.981 1.00 167.99 305 ASN A CA 1
ATOM 2290 C C . ASN A 1 290 ? -14.226 91.092 41.710 1.00 163.19 305 ASN A C 1
ATOM 2291 O O . ASN A 1 290 ? -13.570 91.955 41.117 1.00 159.27 305 ASN A O 1
ATOM 2296 N N . ILE A 1 291 ? -14.535 91.179 43.005 1.00 170.75 306 ILE A N 1
ATOM 2297 C CA . ILE A 1 291 ? -14.258 92.404 43.752 1.00 166.84 306 ILE A CA 1
ATOM 2298 C C . ILE A 1 291 ? -12.770 92.734 43.708 1.00 157.72 306 ILE A C 1
ATOM 2299 O O . ILE A 1 291 ? -12.377 93.881 43.465 1.00 155.64 306 ILE A O 1
ATOM 2304 N N . HIS A 1 292 ? -11.920 91.728 43.912 1.00 139.85 307 HIS A N 1
ATOM 2305 C CA . HIS A 1 292 ? -10.480 91.939 43.843 1.00 131.54 307 HIS A CA 1
ATOM 2306 C C . HIS A 1 292 ? -9.948 91.894 42.416 1.00 132.58 307 HIS A C 1
ATOM 2307 O O . HIS A 1 292 ? -8.810 92.321 42.182 1.00 127.90 307 HIS A O 1
ATOM 2314 N N . ILE A 1 293 ? -10.742 91.394 41.463 1.00 136.07 308 ILE A N 1
ATOM 2315 C CA . ILE A 1 293 ? -10.319 91.395 40.066 1.00 137.36 308 ILE A CA 1
ATOM 2316 C C . ILE A 1 293 ? -10.162 92.819 39.560 1.00 136.90 308 ILE A C 1
ATOM 2317 O O . ILE A 1 293 ? -9.241 93.124 38.792 1.00 133.58 308 ILE A O 1
ATOM 2322 N N . LEU A 1 294 ? -11.036 93.723 40.005 1.00 147.82 309 LEU A N 1
ATOM 2323 C CA . LEU A 1 294 ? -10.907 95.113 39.588 1.00 147.54 309 LEU A CA 1
ATOM 2324 C C . LEU A 1 294 ? -9.618 95.723 40.109 1.00 138.54 309 LEU A C 1
ATOM 2325 O O . LEU A 1 294 ? -8.972 96.503 39.404 1.00 136.26 309 LEU A O 1
ATOM 2330 N N . TRP A 1 295 ? -9.201 95.337 41.316 1.00 122.47 310 TRP A N 1
ATOM 2331 C CA . TRP A 1 295 ? -8.048 95.980 41.936 1.00 113.38 310 TRP A CA 1
ATOM 2332 C C . TRP A 1 295 ? -6.784 95.721 41.134 1.00 109.33 310 TRP A C 1
ATOM 2333 O O . TRP A 1 295 ? -6.013 96.645 40.846 1.00 105.62 310 TRP A O 1
ATOM 2344 N N . ILE A 1 296 ? -6.558 94.463 40.755 1.00 115.28 311 ILE A N 1
ATOM 2345 C CA . ILE A 1 296 ? -5.400 94.151 39.930 1.00 114.34 311 ILE A CA 1
ATOM 2346 C C . ILE A 1 296 ? -5.609 94.656 38.509 1.00 116.34 311 ILE A C 1
ATOM 2347 O O . ILE A 1 296 ? -4.671 95.143 37.869 1.00 113.87 311 ILE A O 1
ATOM 2352 N N . ILE A 1 297 ? -6.837 94.562 37.993 1.00 115.54 312 ILE A N 1
ATOM 2353 C CA . ILE A 1 297 ? -7.079 95.103 36.661 1.00 118.83 312 ILE A CA 1
ATOM 2354 C C . ILE A 1 297 ? -7.009 96.624 36.675 1.00 117.15 312 ILE A C 1
ATOM 2355 O O . ILE A 1 297 ? -6.600 97.236 35.684 1.00 116.80 312 ILE A O 1
ATOM 2360 N N . ALA A 1 298 ? -7.360 97.264 37.795 1.00 102.25 313 ALA A N 1
ATOM 2361 C CA . ALA A 1 298 ? -7.181 98.709 37.871 1.00 96.98 313 ALA A CA 1
ATOM 2362 C C . ALA A 1 298 ? -5.709 99.066 37.962 1.00 93.98 313 ALA A C 1
ATOM 2363 O O . ALA A 1 298 ? -5.253 100.011 37.314 1.00 91.30 313 ALA A O 1
ATOM 2365 N N . LEU A 1 299 ? -4.944 98.313 38.749 1.00 94.75 314 LEU A N 1
ATOM 2366 C CA . LEU A 1 299 ? -3.510 98.557 38.813 1.00 92.63 314 LEU A CA 1
ATOM 2367 C C . LEU A 1 299 ? -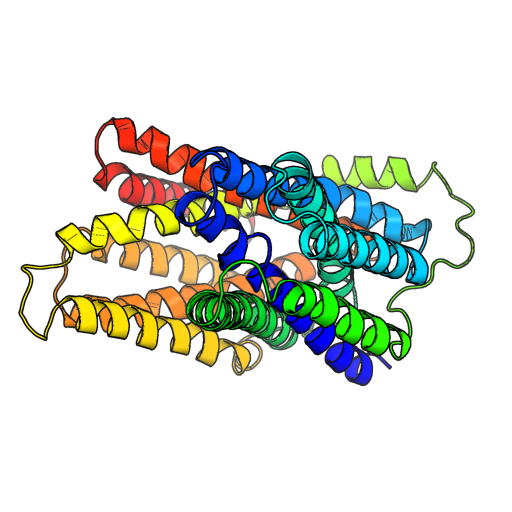2.865 98.364 37.448 1.00 94.50 314 LEU A C 1
ATOM 2368 O O . LEU A 1 299 ? -1.985 99.134 37.050 1.00 92.03 314 LEU A O 1
ATOM 2373 N N . ALA A 1 300 ? -3.337 97.376 36.691 1.00 103.06 315 ALA A N 1
ATOM 2374 C CA . ALA A 1 300 ? -2.796 97.140 35.361 1.00 104.86 315 ALA A CA 1
ATOM 2375 C C . ALA A 1 300 ? -3.207 98.237 34.391 1.00 106.41 315 ALA A C 1
ATOM 2376 O O . ALA A 1 300 ? -2.389 98.691 33.585 1.00 104.61 315 ALA A O 1
ATOM 2378 N N . ILE A 1 301 ? -4.466 98.680 34.446 1.00 102.72 316 ILE A N 1
ATOM 2379 C CA . ILE A 1 301 ? -4.887 99.730 33.527 1.00 104.76 316 ILE A CA 1
ATOM 2380 C C . ILE A 1 301 ? -4.179 101.036 33.854 1.00 100.10 316 ILE A C 1
ATOM 2381 O O . ILE A 1 301 ? -3.819 101.799 32.951 1.00 99.60 316 ILE A O 1
ATOM 2386 N N . GLY A 1 302 ? -3.891 101.281 35.132 1.00 106.28 317 GLY A N 1
ATOM 2387 C CA . GLY A 1 302 ? -3.161 102.483 35.481 1.00 101.50 317 GLY A CA 1
ATOM 2388 C C . GLY A 1 302 ? -1.689 102.394 35.132 1.00 97.28 317 GLY A C 1
ATOM 2389 O O . GLY A 1 302 ? -1.072 103.393 34.750 1.00 95.17 317 GLY A O 1
ATOM 2390 N N . LEU A 1 303 ? -1.099 101.203 35.258 1.00 87.85 318 LEU A N 1
ATOM 2391 C CA . LEU A 1 303 ? 0.273 101.041 34.799 1.00 88.72 318 LEU A CA 1
ATOM 2392 C C . LEU A 1 303 ? 0.357 101.223 33.293 1.00 90.59 318 LEU A C 1
ATOM 2393 O O . LEU A 1 303 ? 1.285 101.864 32.791 1.00 89.57 318 LEU A O 1
ATOM 2398 N N . MET A 1 304 ? -0.638 100.720 32.561 1.00 133.13 319 MET A N 1
ATOM 2399 C CA . MET A 1 304 ? -0.656 100.934 31.122 1.00 135.56 319 MET A CA 1
ATOM 2400 C C . MET A 1 304 ? -0.779 102.412 30.795 1.00 135.10 319 MET A C 1
ATOM 2401 O O . MET A 1 304 ? -0.078 102.912 29.911 1.00 134.25 319 MET A O 1
ATOM 2406 N N . TYR A 1 305 ? -1.607 103.145 31.544 1.00 88.49 320 TYR A N 1
ATOM 2407 C CA . TYR A 1 305 ? -1.749 104.570 31.264 1.00 85.17 320 TYR A CA 1
ATOM 2408 C C . TYR A 1 305 ? -0.449 105.310 31.548 1.00 82.52 320 TYR A C 1
ATOM 2409 O O . TYR A 1 305 ? 0.067 106.047 30.689 1.00 82.22 320 TYR A O 1
ATOM 2418 N N . GLY A 1 306 ? 0.129 105.068 32.725 1.00 81.07 321 GLY A N 1
ATOM 2419 C CA . GLY A 1 306 ? 1.279 105.829 33.151 1.00 78.57 321 GLY A CA 1
ATOM 2420 C C . GLY A 1 306 ? 2.556 105.438 32.455 1.00 80.99 321 GLY A C 1
ATOM 2421 O O . GLY A 1 306 ? 3.530 106.191 32.522 1.00 79.50 321 GLY A O 1
ATOM 2422 N N . ILE A 1 307 ? 2.581 104.282 31.788 1.00 85.04 322 ILE A N 1
ATOM 2423 C CA . ILE A 1 307 ? 3.750 103.903 31.001 1.00 87.92 322 ILE A CA 1
ATOM 2424 C C . ILE A 1 307 ? 3.542 104.285 29.539 1.00 89.65 322 ILE A C 1
ATOM 2425 O O . ILE A 1 307 ? 4.502 104.633 28.845 1.00 90.70 322 ILE A O 1
ATOM 2430 N N . LEU A 1 308 ? 2.290 104.266 29.063 1.00 90.17 323 LEU A N 1
ATOM 2431 C CA . LEU A 1 308 ? 2.035 104.529 27.654 1.00 92.33 323 LEU A CA 1
ATOM 2432 C C . LEU A 1 308 ? 2.143 106.012 27.331 1.00 89.34 323 LEU A C 1
ATOM 2433 O O . LEU A 1 308 ? 2.774 106.388 26.338 1.00 90.86 323 LEU A O 1
ATOM 2438 N N . LEU A 1 309 ? 1.530 106.873 28.148 1.00 86.34 324 LEU A N 1
ATOM 2439 C CA . LEU A 1 309 ? 1.526 108.293 27.796 1.00 85.43 324 LEU A CA 1
ATOM 2440 C C . LEU A 1 309 ? 2.934 108.882 27.658 1.00 83.49 324 LEU A C 1
ATOM 2441 O O . LEU A 1 309 ? 3.240 109.445 26.588 1.00 83.96 324 LEU A O 1
ATOM 2446 N N . PRO A 1 310 ? 3.838 108.775 28.655 1.00 102.67 325 PRO A N 1
ATOM 2447 C CA . PRO A 1 310 ? 5.219 109.241 28.418 1.00 101.97 325 PRO A CA 1
ATOM 2448 C C . PRO A 1 310 ? 5.941 108.528 27.291 1.00 103.25 325 PRO A C 1
ATOM 2449 O O . PRO A 1 310 ? 6.723 109.162 26.571 1.00 103.67 325 PRO A O 1
ATOM 2453 N N . ALA A 1 311 ? 5.707 107.226 27.111 1.00 96.87 326 ALA A N 1
ATOM 2454 C CA . ALA A 1 311 ? 6.456 106.496 26.092 1.00 100.72 326 ALA A CA 1
ATOM 2455 C C . ALA A 1 311 ? 5.955 106.839 24.700 1.00 102.73 326 ALA A C 1
ATOM 2456 O O . ALA A 1 311 ? 6.745 106.925 23.754 1.00 105.63 326 ALA A O 1
ATOM 2458 N N . TRP A 1 312 ? 4.648 107.060 24.561 1.00 94.53 327 TRP A N 1
ATOM 2459 C CA . TRP A 1 312 ? 4.119 107.550 23.298 1.00 96.13 327 TRP A CA 1
ATOM 2460 C C . TRP A 1 312 ? 4.635 108.952 22.999 1.00 94.24 327 TRP A C 1
ATOM 2461 O O . TRP A 1 312 ? 4.963 109.268 21.848 1.00 96.81 327 TRP A O 1
ATOM 2472 N N . ASN A 1 313 ? 4.788 109.786 24.032 1.00 105.47 328 ASN A N 1
ATOM 2473 C CA . ASN A 1 313 ? 5.321 111.126 23.803 1.00 104.49 328 ASN A CA 1
ATOM 2474 C C . ASN A 1 313 ? 6.783 111.075 23.363 1.00 105.47 328 ASN A C 1
ATOM 2475 O O . ASN A 1 313 ? 7.179 111.740 22.394 1.00 106.75 328 ASN A O 1
ATOM 2480 N N . THR A 1 314 ? 7.602 110.285 24.067 1.00 102.92 329 THR A N 1
ATOM 2481 C CA . THR A 1 314 ? 9.005 110.143 23.692 1.00 105.01 329 THR A CA 1
ATOM 2482 C C . THR A 1 314 ? 9.156 109.472 22.335 1.00 108.72 329 THR A C 1
ATOM 2483 O O . THR A 1 314 ? 10.099 109.770 21.602 1.00 110.81 329 THR A O 1
ATOM 2487 N N . PHE A 1 315 ? 8.228 108.586 21.975 1.00 101.44 330 PHE A N 1
ATOM 2488 C CA . PHE A 1 315 ? 8.246 107.973 20.655 1.00 106.31 330 PHE A CA 1
ATOM 2489 C C . PHE A 1 315 ? 8.010 109.011 19.568 1.00 106.88 330 PHE A C 1
ATOM 2490 O O . PHE A 1 315 ? 8.764 109.084 18.582 1.00 110.62 330 PHE A O 1
ATOM 2498 N N . MET A 1 316 ? 6.985 109.851 19.748 1.00 103.41 331 MET A N 1
ATOM 2499 C CA . MET A 1 316 ? 6.779 110.945 18.807 1.00 103.75 331 MET A CA 1
ATOM 2500 C C . MET A 1 316 ? 8.036 111.797 18.698 1.00 104.17 331 MET A C 1
ATOM 2501 O O . MET A 1 316 ? 8.573 111.988 17.601 1.00 107.84 331 MET A O 1
ATOM 2506 N N . ALA A 1 317 ? 8.576 112.238 19.840 1.00 153.86 332 ALA A N 1
ATOM 2507 C CA . ALA A 1 317 ? 9.731 113.134 19.797 1.00 154.28 332 ALA A CA 1
ATOM 2508 C C . ALA A 1 317 ? 10.940 112.475 19.149 1.00 158.22 332 ALA A C 1
ATOM 2509 O O . ALA A 1 317 ? 11.730 113.154 18.484 1.00 160.48 332 ALA A O 1
ATOM 2511 N N . ARG A 1 318 ? 11.097 111.162 19.321 1.00 124.37 333 ARG A N 1
ATOM 2512 C CA . ARG A 1 318 ? 12.165 110.455 18.637 1.00 129.60 333 ARG A CA 1
ATOM 2513 C C . ARG A 1 318 ? 11.912 110.354 17.141 1.00 133.79 333 ARG A C 1
ATOM 2514 O O . ARG A 1 318 ? 12.868 110.172 16.380 1.00 138.41 333 ARG A O 1
ATOM 2522 N N . PHE A 1 319 ? 10.658 110.471 16.685 1.00 116.70 334 PHE A N 1
ATOM 2523 C CA . PHE A 1 319 ? 10.468 110.496 15.237 1.00 120.89 334 PHE A CA 1
ATOM 2524 C C . PHE A 1 319 ? 9.687 111.718 14.733 1.00 118.99 334 PHE A C 1
ATOM 2525 O O . PHE A 1 319 ? 9.243 111.724 13.580 1.00 122.05 334 PHE A O 1
ATOM 2533 N N . ILE A 1 320 ? 9.539 112.779 15.537 1.00 114.39 335 ILE A N 1
ATOM 2534 C CA . ILE A 1 320 ? 9.137 114.065 14.969 1.00 113.53 335 ILE A CA 1
ATOM 2535 C C . ILE A 1 320 ? 10.336 114.698 14.289 1.00 116.90 335 ILE A C 1
ATOM 2536 O O . ILE A 1 320 ? 11.488 114.470 14.676 1.00 118.16 335 ILE A O 1
ATOM 2541 N N . LYS A 1 321 ? 10.077 115.500 13.263 1.00 129.73 336 LYS A N 1
ATOM 2542 C CA . LYS A 1 321 ? 11.123 116.385 12.778 1.00 132.24 336 LYS A CA 1
ATOM 2543 C C . LYS A 1 321 ? 11.271 117.565 13.733 1.00 128.01 336 LYS A C 1
ATOM 2544 O O . LYS A 1 321 ? 10.292 118.049 14.314 1.00 123.69 336 LYS A O 1
ATOM 2550 N N . SER A 1 322 ? 12.509 118.035 13.880 1.00 123.77 337 SER A N 1
ATOM 2551 C CA . SER A 1 322 ? 12.883 118.959 14.941 1.00 120.34 337 SER A CA 1
ATOM 2552 C C . SER A 1 322 ? 13.120 120.365 14.390 1.00 121.57 337 SER A C 1
ATOM 2553 O O . SER A 1 322 ? 12.787 120.675 13.239 1.00 124.33 337 SER A O 1
ATOM 2556 N N . ASP A 1 323 ? 13.679 121.227 15.244 1.00 140.43 338 ASP A N 1
ATOM 2557 C CA . ASP A 1 323 ? 13.914 122.642 14.962 1.00 141.40 338 ASP A CA 1
ATOM 2558 C C . ASP A 1 323 ? 12.628 123.372 14.575 1.00 139.13 338 ASP A C 1
ATOM 2559 O O . ASP A 1 323 ? 12.670 124.430 13.938 1.00 140.83 338 ASP A O 1
ATOM 2564 N N . GLU A 1 324 ? 11.480 122.802 14.967 1.00 130.24 339 GLU A N 1
ATOM 2565 C CA . GLU A 1 324 ? 10.190 123.483 14.950 1.00 127.34 339 GLU A CA 1
ATOM 2566 C C . GLU A 1 324 ? 9.340 123.018 16.121 1.00 122.56 339 GLU A C 1
ATOM 2567 O O . GLU A 1 324 ? 8.110 122.971 16.020 1.00 120.62 339 GLU A O 1
ATOM 2573 N N . GLN A 1 325 ? 9.984 122.659 17.230 1.00 99.65 340 GLN A N 1
ATOM 2574 C CA . GLN A 1 325 ? 9.305 121.925 18.288 1.00 95.73 340 GLN A CA 1
ATOM 2575 C C . GLN A 1 325 ? 8.206 122.744 18.954 1.00 91.52 340 GLN A C 1
ATOM 2576 O O . GLN A 1 325 ? 7.276 122.168 19.527 1.00 88.78 340 GLN A O 1
ATOM 2582 N N . GLU A 1 326 ? 8.298 124.077 18.914 1.00 105.55 341 GLU A N 1
ATOM 2583 C CA . GLU A 1 326 ? 7.309 124.899 19.606 1.00 103.18 341 GLU A CA 1
ATOM 2584 C C . GLU A 1 326 ? 5.912 124.706 19.033 1.00 99.65 341 GLU A C 1
ATOM 2585 O O . GLU A 1 326 ? 4.928 124.772 19.772 1.00 97.00 341 GLU A O 1
ATOM 2591 N N . GLU A 1 327 ? 5.805 124.451 17.735 1.00 96.72 342 GLU A N 1
ATOM 2592 C CA . GLU A 1 327 ? 4.523 124.206 17.093 1.00 96.50 342 GLU A CA 1
ATOM 2593 C C . GLU A 1 327 ? 4.318 122.760 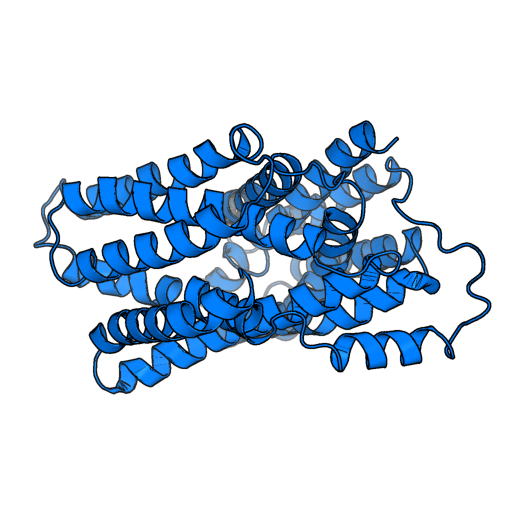16.684 1.00 98.05 342 GLU A C 1
ATOM 2594 O O . GLU A 1 327 ? 3.167 122.315 16.574 1.00 97.30 342 GLU A O 1
ATOM 2600 N N . THR A 1 328 ? 5.409 122.020 16.461 1.00 117.68 343 THR A N 1
ATOM 2601 C CA . THR A 1 328 ? 5.291 120.601 16.165 1.00 119.35 343 THR A CA 1
ATOM 2602 C C . THR A 1 328 ? 4.593 119.883 17.302 1.00 116.02 343 THR A C 1
ATOM 2603 O O . THR A 1 328 ? 3.876 118.905 17.072 1.00 116.79 343 THR A O 1
ATOM 2607 N N . TRP A 1 329 ? 4.766 120.382 18.530 1.00 116.85 344 TRP A N 1
ATOM 2608 C CA . TRP A 1 329 ? 4.056 119.848 19.685 1.00 115.38 344 TRP A CA 1
ATOM 2609 C C . TRP A 1 329 ? 2.653 120.424 19.807 1.00 112.60 344 TRP A C 1
ATOM 2610 O O . TRP A 1 329 ? 1.733 119.725 20.252 1.00 111.99 344 TRP A O 1
ATOM 2621 N N . GLY A 1 330 ? 2.473 121.694 19.441 1.00 83.70 345 GLY A N 1
ATOM 2622 C CA . GLY A 1 330 ? 1.164 122.307 19.599 1.00 81.88 345 GLY A CA 1
ATOM 2623 C C . GLY A 1 330 ? 0.118 121.653 18.720 1.00 84.13 345 GLY A C 1
ATOM 2624 O O . GLY A 1 330 ? -1.030 121.471 19.133 1.00 82.70 345 GLY A O 1
ATOM 2625 N N . VAL A 1 331 ? 0.508 121.265 17.503 1.00 101.46 346 VAL A N 1
ATOM 2626 C CA . VAL A 1 331 ? -0.429 120.557 16.633 1.00 104.15 346 VAL A CA 1
ATOM 2627 C C . VAL A 1 331 ? -0.789 119.192 17.216 1.00 103.77 346 VAL A C 1
ATOM 2628 O O . VAL A 1 331 ? -1.952 118.761 17.155 1.00 104.18 346 VAL A O 1
ATOM 2632 N N . PHE A 1 332 ? 0.185 118.507 17.821 1.00 89.75 347 PHE A N 1
ATOM 2633 C CA . PHE A 1 332 ? -0.106 117.217 18.432 1.00 89.53 347 PHE A CA 1
ATOM 2634 C C . PHE A 1 332 ? -1.078 117.374 19.582 1.00 85.92 347 PHE A C 1
ATOM 2635 O O . PHE A 1 332 ? -1.998 116.567 19.738 1.00 86.48 347 PHE A O 1
ATOM 2643 N N . ASN A 1 333 ? -0.895 118.417 20.394 1.00 136.68 348 ASN A N 1
ATOM 2644 C CA . ASN A 1 333 ? -1.800 118.636 21.516 1.00 135.60 348 ASN A CA 1
ATOM 2645 C C . ASN A 1 333 ? -3.193 119.023 21.044 1.00 134.19 348 ASN A C 1
ATOM 2646 O O . ASN A 1 333 ? -4.192 118.610 21.643 1.00 134.94 348 ASN A O 1
ATOM 2651 N N . SER A 1 334 ? -3.281 119.792 19.959 1.00 81.87 349 SER A N 1
ATOM 2652 C CA . SER A 1 334 ? -4.587 120.108 19.401 1.00 83.16 349 SER A CA 1
ATOM 2653 C C . SER A 1 334 ? -5.311 118.840 18.984 1.00 85.94 349 SER A C 1
ATOM 2654 O O . SER A 1 334 ? -6.454 118.603 19.390 1.00 85.68 349 SER A O 1
ATOM 2657 N N . ILE A 1 335 ? -4.645 117.995 18.196 1.00 121.03 350 ILE A N 1
ATOM 2658 C CA . ILE A 1 335 ? -5.320 116.793 17.721 1.00 124.34 350 ILE A CA 1
ATOM 2659 C C . ILE A 1 335 ? -5.607 115.845 18.878 1.00 124.30 350 ILE A C 1
ATOM 2660 O O . ILE A 1 335 ? -6.657 115.188 18.904 1.00 126.52 350 ILE A O 1
ATOM 2665 N N . GLN A 1 336 ? -4.730 115.813 19.884 1.00 87.62 351 GLN A N 1
ATOM 2666 C CA . GLN A 1 336 ? -4.925 114.899 21.002 1.00 86.29 351 GLN A CA 1
ATOM 2667 C C . GLN A 1 336 ? -6.104 115.325 21.861 1.00 84.03 351 GLN A C 1
ATOM 2668 O O . GLN A 1 336 ? -6.922 114.490 22.258 1.00 85.00 351 GLN A O 1
ATOM 2674 N N . GLY A 1 337 ? -6.236 116.627 22.126 1.00 81.44 352 GLY A N 1
ATOM 2675 C CA . GLY A 1 337 ? -7.376 117.098 22.892 1.00 79.68 352 GLY A CA 1
ATOM 2676 C C . GLY A 1 337 ? -8.672 117.039 22.116 1.00 82.65 352 GLY A C 1
ATOM 2677 O O . GLY A 1 337 ? -9.729 116.767 22.690 1.00 82.76 352 GLY A O 1
ATOM 2678 N N . PHE A 1 338 ? -8.619 117.292 20.804 1.00 85.42 353 PHE A N 1
ATOM 2679 C CA . PHE A 1 338 ? -9.821 117.145 19.994 1.00 88.84 353 PHE A CA 1
ATOM 2680 C C . PHE A 1 338 ? -10.278 115.694 19.940 1.00 91.83 353 PHE A C 1
ATOM 2681 O O . PHE A 1 338 ? -11.481 115.421 19.964 1.00 93.73 353 PHE A O 1
ATOM 2689 N N . GLY A 1 339 ? -9.339 114.746 19.925 1.00 92.50 354 GLY A N 1
ATOM 2690 C CA . GLY A 1 339 ? -9.736 113.358 20.057 1.00 95.18 354 GLY A CA 1
ATOM 2691 C C . GLY A 1 339 ? -10.267 113.059 21.446 1.00 92.89 354 GLY A C 1
ATOM 2692 O O . GLY A 1 339 ? -11.243 112.322 21.601 1.00 95.28 354 GLY A O 1
ATOM 2693 N N . SER A 1 340 ? -9.669 113.675 22.471 1.00 99.85 355 SER A N 1
ATOM 2694 C CA . SER A 1 340 ? -10.103 113.466 23.848 1.00 102.73 355 SER A CA 1
ATOM 2695 C C . SER A 1 340 ? -11.493 114.029 24.115 1.00 103.75 355 SER A C 1
ATOM 2696 O O . SER A 1 340 ? -12.152 113.600 25.067 1.00 107.77 355 SER A O 1
ATOM 2699 N N . MET A 1 341 ? -11.931 115.012 23.335 1.00 86.96 356 MET A N 1
ATOM 2700 C CA . MET A 1 341 ? -13.303 115.493 23.437 1.00 87.97 356 MET A CA 1
ATOM 2701 C C . MET A 1 341 ? -14.256 114.702 22.551 1.00 93.04 356 MET A C 1
ATOM 2702 O O . MET A 1 341 ? -15.393 114.433 22.952 1.00 94.74 356 MET A O 1
ATOM 2707 N N . ILE A 1 342 ? -13.813 114.317 21.351 1.00 111.97 357 ILE A N 1
ATOM 2708 C CA . ILE A 1 342 ? -14.644 113.505 20.468 1.00 114.88 357 ILE A CA 1
ATOM 2709 C C . ILE A 1 342 ? -14.876 112.113 21.046 1.00 120.30 357 ILE A C 1
ATOM 2710 O O . ILE A 1 342 ? -15.900 111.485 20.753 1.00 123.32 357 ILE A O 1
ATOM 2715 N N . GLY A 1 343 ? -13.972 111.632 21.896 1.00 105.11 358 GLY A N 1
ATOM 2716 C CA . GLY A 1 343 ? -14.073 110.313 22.477 1.00 109.11 358 GLY A CA 1
ATOM 2717 C C . GLY A 1 343 ? -15.332 110.076 23.288 1.00 111.86 358 GLY A C 1
ATOM 2718 O O . GLY A 1 343 ? -16.139 109.196 22.959 1.00 115.51 358 GLY A O 1
ATOM 2719 N N . PRO A 1 344 ? -15.514 110.826 24.383 1.00 134.16 359 PRO A N 1
ATOM 2720 C CA . PRO A 1 344 ? -16.764 110.692 25.145 1.00 136.85 359 PRO A CA 1
ATOM 2721 C C . PRO A 1 344 ? -17.993 110.996 24.312 1.00 135.95 359 PRO A C 1
ATOM 2722 O O . PRO A 1 344 ? -19.046 110.372 24.514 1.00 139.20 359 PRO A O 1
ATOM 2726 N N . LEU A 1 345 ? -17.884 111.940 23.375 1.00 106.64 360 LEU A N 1
ATOM 2727 C CA . LEU A 1 345 ? -19.002 112.266 22.497 1.00 108.43 360 LEU A CA 1
ATOM 2728 C C . LEU A 1 345 ? -19.329 111.121 21.543 1.00 114.08 360 LEU A C 1
ATOM 2729 O O . LEU A 1 345 ? -20.489 110.961 21.149 1.00 118.49 360 LEU A O 1
ATOM 2734 N N . PHE A 1 346 ? -18.337 110.314 21.166 1.00 114.48 361 PHE A N 1
ATOM 2735 C CA . PHE A 1 346 ? -18.596 109.167 20.304 1.00 120.19 361 PHE A CA 1
ATOM 2736 C C . PHE A 1 346 ? -18.978 107.914 21.076 1.00 122.60 361 PHE A C 1
ATOM 2737 O O . PHE A 1 346 ? -19.807 107.132 20.595 1.00 128.21 361 PHE A O 1
ATOM 2745 N N . GLY A 1 347 ? -18.407 107.709 22.263 1.00 151.41 362 GLY A N 1
ATOM 2746 C CA . GLY A 1 347 ? -18.806 106.565 23.061 1.00 156.24 362 GLY A CA 1
ATOM 2747 C C . GLY A 1 347 ? -20.242 106.673 23.535 1.00 158.29 362 GLY A C 1
ATOM 2748 O O . GLY A 1 347 ? -20.975 105.679 23.553 1.00 162.41 362 GLY A O 1
ATOM 2749 N N . GLY A 1 348 ? -20.680 107.888 23.874 1.00 174.59 363 GLY A N 1
ATOM 2750 C CA . GLY A 1 348 ? -22.041 108.081 24.344 1.00 175.82 363 GLY A CA 1
ATOM 2751 C C . GLY A 1 348 ? -23.095 107.948 23.264 1.00 176.13 363 GLY A C 1
ATOM 2752 O O . GLY A 1 348 ? -24.254 107.653 23.577 1.00 178.55 363 GLY A O 1
ATOM 2753 N N . LEU A 1 349 ? -22.723 108.161 22.002 1.00 130.39 364 LEU A N 1
ATOM 2754 C CA . LEU A 1 349 ? -23.636 107.901 20.895 1.00 136.69 364 LEU A CA 1
ATOM 2755 C C . LEU A 1 349 ? -23.581 106.455 20.427 1.00 141.94 364 LEU A C 1
ATOM 2756 O O . LEU A 1 349 ? -24.597 105.921 19.964 1.00 148.16 364 LEU A O 1
ATOM 2761 N N . ILE A 1 350 ? -22.415 105.813 20.532 1.00 212.28 365 ILE A N 1
ATOM 2762 C CA . ILE A 1 350 ? -22.345 104.380 20.273 1.00 216.35 365 ILE A CA 1
ATOM 2763 C C . ILE A 1 350 ? -23.127 103.611 21.336 1.00 220.11 365 ILE A C 1
ATOM 2764 O O . ILE A 1 350 ? -23.652 102.523 21.065 1.00 224.33 365 ILE A O 1
ATOM 2769 N N . THR A 1 351 ? -23.262 104.174 22.540 1.00 147.41 366 THR A N 1
ATOM 2770 C CA . THR A 1 351 ? -24.036 103.530 23.598 1.00 151.32 366 THR A CA 1
ATOM 2771 C C . THR A 1 351 ? -25.533 103.806 23.501 1.00 153.08 366 THR A C 1
ATOM 2772 O O . THR A 1 351 ? -26.276 103.392 24.396 1.00 155.59 366 THR A O 1
ATOM 2776 N N . GLN A 1 352 ? -25.998 104.492 22.453 1.00 166.72 367 GLN A N 1
ATOM 2777 C CA . GLN A 1 352 ? -27.435 104.697 22.295 1.00 169.12 367 GLN A CA 1
ATOM 2778 C C . GLN A 1 352 ? -28.176 103.376 22.146 1.00 176.19 367 GLN A C 1
ATOM 2779 O O . GLN A 1 352 ? -29.372 103.299 22.447 1.00 180.48 367 GLN A O 1
ATOM 2785 N N . PHE A 1 353 ? -27.491 102.334 21.673 1.00 173.88 368 PHE A N 1
ATOM 2786 C CA . PHE A 1 353 ? -28.063 100.998 21.552 1.00 181.16 368 PHE A CA 1
ATOM 2787 C C . PHE A 1 353 ? -27.879 100.181 22.831 1.00 180.78 368 PHE A C 1
ATOM 2788 O O . PHE A 1 353 ? -28.852 99.656 23.381 1.00 185.49 368 PHE A O 1
ATOM 2796 N N . THR A 1 354 ? -26.643 100.070 23.319 1.00 194.82 369 THR A N 1
ATOM 2797 C CA . THR A 1 354 ? -26.364 99.391 24.579 1.00 196.72 369 THR A CA 1
ATOM 2798 C C . THR A 1 354 ? -25.066 99.930 25.165 1.00 194.11 369 THR A C 1
ATOM 2799 O O . THR A 1 354 ? -24.160 100.337 24.431 1.00 190.90 369 THR A O 1
ATOM 2803 N N . ASN A 1 355 ? -24.991 99.922 26.502 1.00 178.52 370 ASN A N 1
ATOM 2804 C CA . ASN A 1 355 ? -23.820 100.435 27.209 1.00 176.51 370 ASN A CA 1
ATOM 2805 C C . ASN A 1 355 ? -22.584 99.563 27.026 1.00 176.86 370 ASN A C 1
ATOM 2806 O O . ASN A 1 355 ? -21.463 100.064 27.171 1.00 174.25 370 ASN A O 1
ATOM 2811 N N . ASN A 1 356 ? -22.760 98.278 26.717 1.00 195.30 371 ASN A N 1
ATOM 2812 C CA . ASN A 1 356 ? -21.632 97.379 26.512 1.00 195.19 371 ASN A CA 1
ATOM 2813 C C . ASN A 1 356 ? -20.955 97.577 25.163 1.00 191.97 371 ASN A C 1
ATOM 2814 O O . ASN A 1 356 ? -19.875 97.018 24.944 1.00 190.81 371 ASN A O 1
ATOM 2819 N N . LEU A 1 357 ? -21.561 98.341 24.254 1.00 196.00 372 LEU A N 1
ATOM 2820 C CA . LEU A 1 357 ? -20.944 98.597 22.959 1.00 193.01 372 LEU A CA 1
ATOM 2821 C C . LEU A 1 357 ? -19.762 99.552 23.056 1.00 188.93 372 LEU A C 1
ATOM 2822 O O . LEU A 1 357 ? -18.987 99.646 22.099 1.00 186.37 372 LEU A O 1
ATOM 2827 N N . ASN A 1 358 ? -19.613 100.269 24.174 1.00 170.81 373 ASN A N 1
ATOM 2828 C CA . ASN A 1 358 ? -18.453 101.138 24.349 1.00 167.15 373 ASN A CA 1
ATOM 2829 C C . ASN A 1 358 ? -17.158 100.331 24.417 1.00 166.63 373 ASN A C 1
ATOM 2830 O O . ASN A 1 358 ? -16.157 100.690 23.779 1.00 163.20 373 ASN A O 1
ATOM 2835 N N . ASN A 1 359 ? -17.161 99.221 25.166 1.00 195.18 374 ASN A N 1
ATOM 2836 C CA . ASN A 1 359 ? -15.939 98.433 25.310 1.00 193.95 374 ASN A CA 1
ATOM 2837 C C . ASN A 1 359 ? -15.612 97.660 24.035 1.00 193.30 374 ASN A C 1
ATOM 2838 O O . ASN A 1 359 ? -14.438 97.522 23.676 1.00 190.38 374 ASN A O 1
ATOM 2843 N N . THR A 1 360 ? -16.627 97.148 23.330 1.00 174.78 375 THR A N 1
ATOM 2844 C CA . THR A 1 360 ? -16.354 96.552 22.023 1.00 174.30 375 THR A CA 1
ATOM 2845 C C . THR A 1 360 ? -15.907 97.608 21.017 1.00 170.53 375 THR A C 1
ATOM 2846 O O . THR A 1 360 ? -15.155 97.299 20.086 1.00 169.12 375 THR A O 1
ATOM 2850 N N . PHE A 1 361 ? -16.355 98.854 21.187 1.00 145.11 376 PHE A N 1
ATOM 2851 C CA . PHE A 1 361 ? -15.830 99.948 20.376 1.00 141.99 376 PHE A CA 1
ATOM 2852 C C . PHE A 1 361 ? -14.353 100.179 20.667 1.00 137.14 376 PHE A C 1
ATOM 2853 O O . PHE A 1 361 ? -13.561 100.435 19.751 1.00 137.08 376 PHE A O 1
ATOM 2861 N N . TYR A 1 362 ? -13.949 100.038 21.931 1.00 143.37 377 TYR A N 1
ATOM 2862 C CA . TYR A 1 362 ? -12.526 100.106 22.255 1.00 140.18 377 TYR A CA 1
ATOM 2863 C C . TYR A 1 362 ? -11.763 98.913 21.681 1.00 140.65 377 TYR A C 1
ATOM 2864 O O . TYR A 1 362 ? -10.606 99.046 21.260 1.00 137.66 377 TYR A O 1
ATOM 2873 N N . PHE A 1 363 ? -12.399 97.741 21.650 1.00 157.12 378 PHE A N 1
ATOM 2874 C CA . PHE A 1 363 ? -11.759 96.567 21.063 1.00 157.60 378 PHE A CA 1
ATOM 2875 C C . PHE A 1 363 ? -11.555 96.743 19.564 1.00 158.47 378 PHE A C 1
ATOM 2876 O O . PHE A 1 363 ? -10.524 96.336 19.018 1.00 158.95 378 PHE A O 1
ATOM 2884 N N . SER A 1 364 ? -12.527 97.351 18.881 1.00 148.77 379 SER A N 1
ATOM 2885 C CA . SER A 1 364 ? -12.335 97.695 17.478 1.00 151.16 379 SER A CA 1
ATOM 2886 C C . SER A 1 364 ? -11.269 98.772 17.310 1.00 145.79 379 SER A C 1
ATOM 2887 O O . SER A 1 364 ? -10.529 98.760 16.316 1.00 147.64 379 SER A O 1
ATOM 2890 N N . ALA A 1 365 ? -11.157 99.692 18.276 1.00 181.25 380 ALA A N 1
ATOM 2891 C CA . ALA A 1 365 ? -10.080 100.677 18.224 1.00 176.67 380 ALA A CA 1
ATOM 2892 C C . ALA A 1 365 ? -8.720 99.997 18.311 1.00 176.58 380 ALA A C 1
ATOM 2893 O O . ALA A 1 365 ? -7.770 100.391 17.628 1.00 175.47 380 ALA A O 1
ATOM 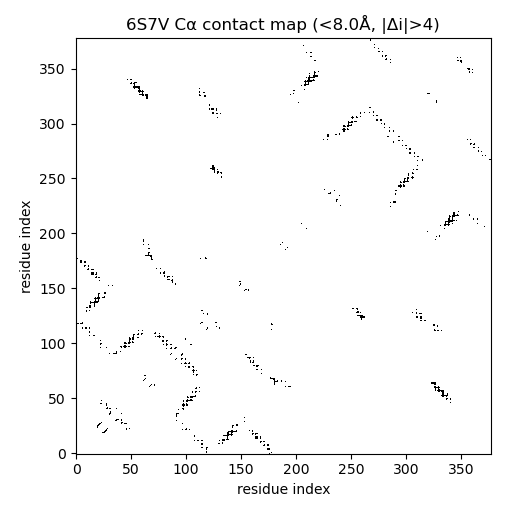2895 N N . LEU A 1 366 ? -8.670 98.918 19.099 1.00 150.74 381 LEU A N 1
ATOM 2896 C CA . LEU A 1 366 ? -7.432 98.114 19.275 1.00 151.08 381 LEU A CA 1
ATOM 2897 C C . LEU A 1 366 ? -7.159 97.319 17.992 1.00 156.34 381 LEU A C 1
ATOM 2898 O O . LEU A 1 366 ? -5.977 97.215 17.609 1.00 157.25 381 LEU A O 1
ATOM 2903 N N . ILE A 1 367 ? -8.209 96.783 17.356 1.00 181.12 382 ILE A N 1
ATOM 2904 C CA . ILE A 1 367 ? -8.029 96.015 16.129 1.00 187.61 382 ILE A CA 1
ATOM 2905 C C . ILE A 1 367 ? -7.503 96.911 15.011 1.00 187.09 382 ILE A C 1
ATOM 2906 O O . ILE A 1 367 ? -6.630 96.503 14.233 1.00 190.24 382 ILE A O 1
ATOM 2911 N N . PHE A 1 368 ? -8.009 98.148 14.913 1.00 182.34 383 PHE A N 1
ATOM 2912 C CA . PHE A 1 368 ? -7.386 99.094 13.986 1.00 181.24 383 PHE A CA 1
ATOM 2913 C C . PHE A 1 368 ? -6.000 99.501 14.465 1.00 176.91 383 PHE A C 1
ATOM 2914 O O . PHE A 1 368 ? -5.137 99.850 13.650 1.00 177.70 383 PHE A O 1
ATOM 2922 N N . LEU A 1 369 ? -5.774 99.471 15.777 1.00 141.12 384 LEU A N 1
ATOM 2923 C CA . LEU A 1 369 ? -4.439 99.724 16.294 1.00 137.64 384 LEU A CA 1
ATOM 2924 C C . LEU A 1 369 ? -3.458 98.676 15.789 1.00 142.26 384 LEU A C 1
ATOM 2925 O O . LEU A 1 369 ? -2.308 98.998 15.474 1.00 141.64 384 LEU A O 1
ATOM 2930 N N . VAL A 1 370 ? -3.901 97.418 15.690 1.00 185.49 385 VAL A N 1
ATOM 2931 C CA . VAL A 1 370 ? -3.038 96.361 15.165 1.00 190.60 385 VAL A CA 1
ATOM 2932 C C . VAL A 1 370 ? -2.705 96.623 13.703 1.00 194.31 385 VAL A C 1
ATOM 2933 O O . VAL A 1 370 ? -1.614 96.277 13.233 1.00 196.80 385 VAL A O 1
ATOM 2937 N N . LEU A 1 371 ? -3.621 97.260 12.969 1.00 184.33 386 LEU A N 1
ATOM 2938 C CA . LEU A 1 371 ? -3.339 97.626 11.585 1.00 187.66 386 LEU A CA 1
ATOM 2939 C C . LEU A 1 371 ? -2.293 98.735 11.512 1.00 183.53 386 LEU A C 1
ATOM 2940 O O . LEU A 1 371 ? -1.347 98.657 10.719 1.00 186.41 386 LEU A O 1
ATOM 2945 N N . ALA A 1 372 ? -2.438 99.773 12.342 1.00 149.49 387 ALA A N 1
ATOM 2946 C CA . ALA A 1 372 ? -1.584 100.948 12.224 1.00 145.80 387 ALA A CA 1
ATOM 2947 C C . ALA A 1 372 ? -0.235 100.806 12.922 1.00 143.74 387 ALA A C 1
ATOM 2948 O O . ALA A 1 372 ? 0.681 101.571 12.603 1.00 142.50 387 ALA A O 1
ATOM 2950 N N . VAL A 1 373 ? -0.085 99.876 13.874 1.00 176.26 388 VAL A N 1
ATOM 2951 C CA . VAL A 1 373 ? 1.222 99.710 14.515 1.00 174.78 388 VAL A CA 1
ATOM 2952 C C . VAL A 1 373 ? 2.228 99.085 13.561 1.00 180.31 388 VAL A C 1
ATOM 2953 O O . VAL A 1 373 ? 3.440 99.265 13.725 1.00 179.65 388 VAL A O 1
ATOM 2957 N N . PHE A 1 374 ? 1.756 98.334 12.566 1.00 153.45 389 PHE A N 1
ATOM 2958 C CA . PHE A 1 374 ? 2.670 97.722 11.612 1.00 159.25 389 PHE A CA 1
ATOM 2959 C C . PHE A 1 374 ? 3.394 98.770 10.776 1.00 159.00 389 PHE A C 1
ATOM 2960 O O . PHE A 1 374 ? 4.454 98.478 10.211 1.00 162.69 389 PHE A O 1
ATOM 2968 N N . TYR A 1 375 ? 2.836 99.979 10.680 1.00 204.37 390 TYR A N 1
ATOM 2969 C CA . TYR A 1 375 ? 3.437 101.040 9.881 1.00 204.23 390 TYR A CA 1
ATOM 2970 C C . TYR A 1 375 ? 4.578 101.731 10.622 1.00 200.12 390 TYR A C 1
ATOM 2971 O O . TYR A 1 375 ? 5.594 102.081 10.010 1.00 202.17 390 TYR A O 1
ATOM 2980 N N . GLY A 1 376 ? 4.435 101.927 11.936 1.00 166.24 391 GLY A N 1
ATOM 2981 C CA . GLY A 1 376 ? 5.446 102.624 12.713 1.00 162.27 391 GLY A CA 1
ATOM 2982 C C . GLY A 1 376 ? 6.656 101.798 13.089 1.00 164.50 391 GLY A C 1
ATOM 2983 O O . GLY A 1 376 ? 7.646 102.360 13.570 1.00 162.31 391 GLY A O 1
ATOM 2984 N N . SER A 1 377 ? 6.596 100.483 12.885 1.00 148.28 392 SER A N 1
ATOM 2985 C CA . SER A 1 377 ? 7.714 99.586 13.142 1.00 151.36 392 SER A CA 1
ATOM 2986 C C . SER A 1 377 ? 7.843 98.629 11.968 1.00 158.76 392 SER A C 1
ATOM 2987 O O . SER A 1 377 ? 6.866 97.983 11.580 1.00 161.28 392 SER A O 1
ATOM 2990 N N . TYR A 1 378 ? 9.049 98.537 11.415 1.00 164.83 393 TYR A N 1
ATOM 2991 C CA . TYR A 1 378 ? 9.301 97.767 10.199 1.00 172.25 393 TYR A CA 1
ATOM 2992 C C . TYR A 1 378 ? 10.473 96.809 10.386 1.00 176.44 393 TYR A C 1
ATOM 2993 O O . TYR A 1 378 ? 10.417 95.655 9.963 1.00 182.02 393 TYR A O 1
#

Organism: Staphylococcus aureus (strain NCTC 8325 / PS 47) (NCBI:txid93061)

Secondary structure (DSSP, 8-state):
-HHHHHHHHHHHHHHHHHTTTTTTTTHHHHHHHHSSS-TTHHHHHHHHHHHHHHHHHHHHHHIIIII-SHHHHHHHHHHHHHHHHHHHHS-S-HHHHHHHHHHHHHHHHHHHHHHHHTSS-S--TTHHHHHHHHHHHHHHHHHHHHHHHHTT-SGGGHHHHHHHHHHHHHHHHTSPPSS-----SSSSTTHHHHHHHHHHS-SSHHHHHHHHHHHSSSTTTHHHHGGGTS---TTTSHHHHHHHHHHHHHHHHHHHHSSSTT--S--HHHHHHHHHHHHHHHHHHSSS--HHHHHHHHHHHHHHHHHHHHHHHHHHHHHS--S-HHHHHHHHHHHHHHHHHHHHHHHHHHTTT-TTHHHHHHHHHHHHHHHHHHHH--

InterPro domains:
  IPR011701 Major facilitator superfamily [PF07690] (19-353)
  IPR020846 Major facilitator superfamily domain [PS50850] (14-392)
  IPR036259 MFS transporter superfamily [G3DSA:1.20.1250.20] (8-190)
  IPR036259 MFS transporter superfamily [G3DSA:1.20.1250.20] (207-396)
  IPR036259 MFS transporter superfamily [SSF103473] (11-389)
  IPR050495 Autophagy-related 22 and Lipoteichoic acid anchor flippase [PTHR23519] (46-395)

GO terms:
  GO:0005886 plasma membrane (C, EXP)

Nearest PDB structures (foldseek):
  6s7v-assembly1_A  TM=1.003E+00  e=9.165E-48  Staphylococcus aureus
  8xoa-assembly1_A  TM=7.481E-01  e=2.380E-09  Homo sapiens
  8tgk-assembly1_A  TM=7.480E-01  e=2.380E-09  Homo sapiens
  8hpk-assembly1_A  TM=7.326E-01  e=5.065E-09  Oxalobacter formigenes
  8jt9-assembly1_A  TM=7.414E-01  e=9.114E-09  Homo sapiens

Solvent-accessible surface area: 18829 Å² total; per-residue (Å²): 74,84,130,151,12,10,79,38,0,31,71,0,2,43,16,4,2,20,0,18,0,0,0,3,46,5,3,2,104,42,1,36,103,64,34,121,15,40,124,62,57,11,73,94,0,80,42,46,0,64,79,11,29,0,45,23,3,49,66,14,0,4,57,1,44,8,103,0,7,111,78,5,2,28,67,5,3,72,39,0,51,58,2,0,91,61,0,53,186,115,47,46,37,63,142,12,0,39,65,0,0,70,27,0,0,42,2,2,0,2,5,34,0,3,0,1,4,25,2,14,88,78,145,4,2,89,30,0,1,72,0,19,50,13,48,40,73,0,25,90,62,0,49,82,70,0,41,109,23,29,151,111,57,29,30,156,47,0,78,47,0,3,61,13,0,64,76,0,69,90,59,6,157,135,10,95,55,25,58,90,71,184,116,48,207,57,78,138,89,62,50,173,94,17,23,56,75,17,109,224,96,96,19,40,48,46,22,1,59,72,29,0,7,11,64,16,0,35,97,77,57,93,92,96,30,23,115,120,9,54,128,94,47,133,130,95,15,86,82,11,54,99,62,8,44,89,22,33,57,66,0,11,95,102,4,16,126,58,2,36,113,183,22,196,128,138,10,36,38,58,10,66,44,2,21,81,84,33,21,89,12,6,136,40,24,12,74,121,22,95,33,105,63,22,71,99,14,14,59,33,59,3,52,29,60,1,43,18,14,1,1,16,7,18,10,8,9,123,79,13,171,50,131,42,47,2,0,6,4,0,6,6,32,1,31,51,14,61,0,38,26,61,0,34,118,114,0,21,104,52,28,127,158,64,108,62,64,6,19,65,56,19,89,67,28,2,79,86,32,51,101,21,24,134,175,26,50,242